Protein AF-0000000080640459 (afdb_homodimer)

Organism: Bacillus amyloliquefaciens (strain ATCC 23350 / DSM 7 / BCRC 11601 / CCUG 28519 / NBRC 15535 / NRRL B-14393 / F) (NCBI:txid692420)

Nearest PDB structures (foldseek):
  2rir-assembly2_E  TM=9.862E-01  e=1.679E-42  Bacillus subtilis
  3d4o-assembly2_B  TM=9.910E-01  e=4.780E-41  Halalkalibacterium halodurans
  3d4o-assembly3_A  TM=9.898E-01  e=4.780E-41  Halalkalibacterium halodurans
  3d4o-assembly3_C  TM=9.225E-01  e=2.442E-39  Halalkalibacterium halodurans
  4dio-assembly1_B  TM=7.019E-01  e=5.869E-12  Sinorhizobium meliloti SM11

Foldseek 3Di:
DLAPAEEEEEAEDPLVVLLLQLVVVVVYQYEYAQQVQPPDDDPRYHYDHPVPDQQQRHQEYEAYLVQADLQQWGYHPRHPDTHGDDLVSLLNYDLNYEYEYQDDDPNVVVSCVVSNHHYDHPVVDLQLLLLLLVLVLVLVLVVLPVPAPDHLAAFAEEEEDQDSNSVSNQLVSVVSRHQYEYEDADPVSQVVCVVSVHHYDHLVCLLVPAQRHQEYEYADQAQSADLSSLVNHALNYEYEFAYDPPGRHPCVSCVVRNHHYDDDYPSCCVRPSSSSSNSSSVVVVVVSVVSVVVVD/DLAPAEEEEEAEDPLVVLLLQLVVVVVYQYEYAQQVQPPDDDPRYHYDHPVPDQQQRHQEYEAYLVQADLQQWGYHPNHPDTHGDDLVSLLNYDLNYEYEYQDDDPNVVVSCVVSNHHYDHLVVDLQLVLLLLVLVLVLVLVVLPVPAPDHLAAFAEEEEDQDSNSVSNQLVSVVSHHQYEYEDADPVSQVVCVVSVHHYDHLVCLLVPAQRHQEYEYADQAQSADLSSLVNHALNYEYEFAYDPPGRHPCVSCVVRNHHYDDDYPSCCVRPSSSSSNSSSVVVVVVSVVSVVVVD

Structure (mmCIF, N/CA/C/O backbone):
data_AF-0000000080640459-model_v1
#
loop_
_entity.id
_entity.type
_entity.pdbx_description
1 polymer 'Spore dipicolinate synthase subunit A'
#
loop_
_atom_site.group_PDB
_atom_site.id
_atom_site.type_symbol
_atom_site.label_atom_id
_atom_site.label_alt_id
_atom_site.label_comp_id
_atom_site.label_asym_id
_atom_site.label_entity_id
_atom_site.label_seq_id
_atom_site.pdbx_PDB_ins_code
_atom_site.Cartn_x
_atom_site.Cartn_y
_atom_site.Cartn_z
_atom_site.occupancy
_atom_site.B_iso_or_equiv
_atom_site.auth_seq_id
_atom_site.auth_comp_id
_atom_site.auth_asym_id
_atom_site.auth_atom_id
_atom_site.pdbx_PDB_model_num
ATOM 1 N N . MET A 1 1 ? -14.453 -28.328 -18.797 1 86.25 1 MET A N 1
ATOM 2 C CA . MET A 1 1 ? -14.547 -29.312 -17.703 1 86.25 1 MET A CA 1
ATOM 3 C C . MET A 1 1 ? -13.367 -30.281 -17.734 1 86.25 1 MET A C 1
ATOM 5 O O . MET A 1 1 ? -12.805 -30.531 -18.812 1 86.25 1 MET A O 1
ATOM 9 N N . LEU A 1 2 ? -12.883 -30.656 -16.547 1 93.38 2 LEU A N 1
ATOM 10 C CA . LEU A 1 2 ? -11.695 -31.484 -16.453 1 93.38 2 LEU A CA 1
ATOM 11 C C . LEU A 1 2 ? -12.055 -32.906 -16.062 1 93.38 2 LEU A C 1
ATOM 13 O O . LEU A 1 2 ? -11.219 -33.656 -15.523 1 93.38 2 LEU A O 1
ATOM 17 N N . THR A 1 3 ? -13.297 -33.219 -16.406 1 92.19 3 THR A N 1
ATOM 18 C CA . THR A 1 3 ? -13.781 -34.562 -16.109 1 92.19 3 THR A CA 1
ATOM 19 C C . THR A 1 3 ? -12.898 -35.625 -16.766 1 92.19 3 THR A C 1
ATOM 21 O O . THR A 1 3 ? -12.531 -35.5 -17.938 1 92.19 3 THR A O 1
ATOM 24 N N . GLY A 1 4 ? -12.5 -36.656 -15.953 1 91.44 4 GLY A N 1
ATOM 25 C CA . GLY A 1 4 ? -11.703 -37.719 -16.484 1 91.44 4 GLY A CA 1
ATOM 26 C C . GLY A 1 4 ? -10.219 -37.562 -16.219 1 91.44 4 GLY A C 1
ATOM 27 O O . GLY A 1 4 ? -9.438 -38.5 -16.406 1 91.44 4 GLY A O 1
ATOM 28 N N . LEU A 1 5 ? -9.805 -36.406 -15.867 1 95.12 5 LEU A N 1
ATOM 29 C CA . LEU A 1 5 ? -8.406 -36.188 -15.516 1 95.12 5 LEU A CA 1
ATOM 30 C C . LEU A 1 5 ? -8.164 -36.469 -14.039 1 95.12 5 LEU A C 1
ATOM 32 O O . LEU A 1 5 ? -8.945 -36.062 -13.18 1 95.12 5 LEU A O 1
ATOM 36 N N . THR A 1 6 ? -7.148 -37.25 -13.805 1 96.94 6 THR A N 1
ATOM 37 C CA . THR A 1 6 ? -6.727 -37.531 -12.438 1 96.94 6 THR A CA 1
ATOM 38 C C . THR A 1 6 ? -5.469 -36.75 -12.078 1 96.94 6 THR A C 1
ATOM 40 O O . THR A 1 6 ? -4.438 -36.875 -12.742 1 96.94 6 THR A O 1
ATOM 43 N N . ILE A 1 7 ? -5.574 -35.906 -11.031 1 98.06 7 ILE A N 1
ATOM 44 C CA . ILE A 1 7 ? -4.516 -34.969 -10.703 1 98.06 7 ILE A CA 1
ATOM 45 C C . ILE A 1 7 ? -4.062 -35.188 -9.258 1 98.06 7 ILE A C 1
ATOM 47 O O . ILE A 1 7 ? -4.887 -35.375 -8.367 1 98.06 7 ILE A O 1
ATOM 51 N N . ALA A 1 8 ? -2.805 -35.188 -9.055 1 98.44 8 ALA A N 1
ATOM 52 C CA . ALA A 1 8 ? -2.244 -35.188 -7.703 1 98.44 8 ALA A CA 1
ATOM 53 C C . ALA A 1 8 ? -1.708 -33.812 -7.332 1 98.44 8 ALA A C 1
ATOM 55 O O . ALA A 1 8 ? -0.861 -33.25 -8.039 1 98.44 8 ALA A O 1
ATOM 56 N N . ILE A 1 9 ? -2.201 -33.219 -6.316 1 98.19 9 ILE A N 1
ATOM 57 C CA . ILE A 1 9 ? -1.67 -32 -5.746 1 98.19 9 ILE A CA 1
ATOM 58 C C . ILE A 1 9 ? -0.868 -32.312 -4.488 1 98.19 9 ILE A C 1
ATOM 60 O O . ILE A 1 9 ? -1.405 -32.844 -3.523 1 98.19 9 ILE A O 1
ATOM 64 N N . ILE A 1 10 ? 0.417 -31.984 -4.543 1 98.06 10 ILE A N 1
ATOM 65 C CA . ILE A 1 10 ? 1.335 -32.406 -3.488 1 98.06 10 ILE A CA 1
ATOM 66 C C . ILE A 1 10 ? 1.911 -31.188 -2.787 1 98.06 10 ILE A C 1
ATOM 68 O O . ILE A 1 10 ? 2.689 -30.422 -3.377 1 98.06 10 ILE A O 1
ATOM 72 N N . GLY A 1 11 ? 1.534 -30.953 -1.561 1 95.69 11 GLY A N 1
ATOM 73 C CA . GLY A 1 11 ? 2.035 -29.875 -0.724 1 95.69 11 GLY A CA 1
ATOM 74 C C . GLY A 1 11 ? 1.604 -28.5 -1.199 1 95.69 11 GLY A C 1
ATOM 75 O O . GLY A 1 11 ? 0.86 -28.375 -2.176 1 95.69 11 GLY A O 1
ATOM 76 N N . GLY A 1 12 ? 2.084 -27.547 -0.41 1 92.94 12 GLY A N 1
ATOM 77 C CA . GLY A 1 12 ? 1.868 -26.172 -0.809 1 92.94 12 GLY A CA 1
ATOM 78 C C . GLY A 1 12 ? 1.343 -25.297 0.316 1 92.94 12 GLY A C 1
ATOM 79 O O . GLY A 1 12 ? 1.361 -25.703 1.481 1 92.94 12 GLY A O 1
ATOM 80 N N . ASP A 1 13 ? 1.08 -24.078 -0.062 1 92.69 13 ASP A N 1
ATOM 81 C CA . ASP A 1 13 ? 0.578 -23.078 0.87 1 92.69 13 ASP A CA 1
ATOM 82 C C . ASP A 1 13 ? -0.829 -22.625 0.484 1 92.69 13 ASP A C 1
ATOM 84 O O . ASP A 1 13 ? -1.563 -23.359 -0.177 1 92.69 13 ASP A O 1
ATOM 88 N N . ALA A 1 14 ? -1.29 -21.484 0.982 1 92.69 14 ALA A N 1
ATOM 89 C CA . ALA A 1 14 ? -2.66 -21.016 0.793 1 92.69 14 ALA A CA 1
ATOM 90 C C . ALA A 1 14 ? -2.998 -20.891 -0.69 1 92.69 14 ALA A C 1
ATOM 92 O O . ALA A 1 14 ? -4.156 -21.047 -1.085 1 92.69 14 ALA A O 1
ATOM 93 N N . ARG A 1 15 ? -2.031 -20.734 -1.597 1 94.75 15 ARG A N 1
ATOM 94 C CA . ARG A 1 15 ? -2.25 -20.641 -3.037 1 94.75 15 ARG A CA 1
ATOM 95 C C . ARG A 1 15 ? -2.814 -21.938 -3.588 1 94.75 15 ARG A C 1
ATOM 97 O O . ARG A 1 15 ? -3.65 -21.922 -4.492 1 94.75 15 ARG A O 1
ATOM 104 N N . GLN A 1 16 ? -2.381 -22.984 -3.021 1 94.62 16 GLN A N 1
ATOM 105 C CA . GLN A 1 16 ? -2.828 -24.281 -3.498 1 94.62 16 GLN A CA 1
ATOM 106 C C . GLN A 1 16 ? -4.316 -24.484 -3.234 1 94.62 16 GLN A C 1
ATOM 108 O O . GLN A 1 16 ? -4.988 -25.234 -3.959 1 94.62 16 GLN A O 1
ATOM 113 N N . LEU A 1 17 ? -4.82 -23.844 -2.201 1 94.62 17 LEU A N 1
ATOM 114 C CA . LEU A 1 17 ? -6.242 -23.969 -1.895 1 94.62 17 LEU A CA 1
ATOM 115 C C . LEU A 1 17 ? -7.094 -23.453 -3.049 1 94.62 17 LEU A C 1
ATOM 117 O O . LEU A 1 17 ? -8.133 -24.047 -3.373 1 94.62 17 LEU A O 1
ATOM 121 N N . GLU A 1 18 ? -6.645 -22.406 -3.666 1 96 18 GLU A N 1
ATOM 122 C CA . GLU A 1 18 ? -7.359 -21.859 -4.816 1 96 18 GLU A CA 1
ATOM 123 C C . GLU A 1 18 ? -7.262 -22.797 -6.02 1 96 18 GLU A C 1
ATOM 125 O O . GLU A 1 18 ? -8.211 -22.906 -6.801 1 96 18 GLU A O 1
ATOM 130 N N . ILE A 1 19 ? -6.145 -23.422 -6.137 1 96.5 19 ILE A N 1
ATOM 131 C CA . ILE A 1 19 ? -5.945 -24.391 -7.215 1 96.5 19 ILE A CA 1
ATOM 132 C C . ILE A 1 19 ? -6.883 -25.578 -7.027 1 96.5 19 ILE A C 1
ATOM 134 O O . ILE A 1 19 ? -7.586 -25.969 -7.961 1 96.5 19 ILE A O 1
ATOM 138 N N . ILE A 1 20 ? -6.914 -26.094 -5.797 1 96.19 20 ILE A N 1
ATOM 139 C CA . ILE A 1 20 ? -7.777 -27.219 -5.469 1 96.19 20 ILE A CA 1
ATOM 140 C C . ILE A 1 20 ? -9.234 -26.859 -5.758 1 96.19 20 ILE A C 1
ATOM 142 O O . ILE A 1 20 ? -9.945 -27.609 -6.422 1 96.19 20 ILE A O 1
ATOM 146 N N . ARG A 1 21 ? -9.656 -25.719 -5.324 1 94.88 21 ARG A N 1
ATOM 147 C CA . ARG A 1 21 ? -11.031 -25.266 -5.508 1 94.88 21 ARG A CA 1
ATOM 148 C C . ARG A 1 21 ? -11.391 -25.188 -6.988 1 94.88 21 ARG A C 1
ATOM 150 O O . ARG A 1 21 ? -12.438 -25.672 -7.406 1 94.88 21 ARG A O 1
ATOM 157 N N . LYS A 1 22 ? -10.516 -24.594 -7.777 1 96 22 LYS A N 1
ATOM 158 C CA . LYS A 1 22 ? -10.773 -24.391 -9.203 1 96 22 LYS A CA 1
ATOM 159 C C . LYS A 1 22 ? -10.859 -25.734 -9.938 1 96 22 LYS A C 1
ATOM 161 O O . LYS A 1 22 ? -11.766 -25.938 -10.75 1 96 22 LYS A O 1
ATOM 166 N N . LEU A 1 23 ? -9.953 -26.578 -9.648 1 96.19 23 LEU A N 1
ATOM 167 C CA . LEU A 1 23 ? -9.898 -27.844 -10.375 1 96.19 23 LEU A CA 1
ATOM 168 C C . LEU A 1 23 ? -11.031 -28.766 -9.953 1 96.19 23 LEU A C 1
ATOM 170 O O . LEU A 1 23 ? -11.562 -29.531 -10.766 1 96.19 23 LEU A O 1
ATOM 174 N N . THR A 1 24 ? -11.391 -28.688 -8.648 1 94.62 24 THR A N 1
ATOM 175 C CA . THR A 1 24 ? -12.531 -29.453 -8.164 1 94.62 24 THR A CA 1
ATOM 176 C C . THR A 1 24 ? -13.82 -28.969 -8.828 1 94.62 24 THR A C 1
ATOM 178 O O . THR A 1 24 ? -14.664 -29.781 -9.227 1 94.62 24 THR A O 1
ATOM 181 N N . GLU A 1 25 ? -13.945 -27.703 -8.969 1 94.56 25 GLU A N 1
ATOM 182 C CA . GLU A 1 25 ? -15.109 -27.109 -9.625 1 94.56 25 GLU A CA 1
ATOM 183 C C . GLU A 1 25 ? -15.219 -27.578 -11.07 1 94.56 25 GLU A C 1
ATOM 185 O O . GLU A 1 25 ? -16.312 -27.656 -11.617 1 94.56 25 GLU A O 1
ATOM 190 N N . GLN A 1 26 ? -14.133 -27.938 -11.594 1 95.38 26 GLN A N 1
ATOM 191 C CA . GLN A 1 26 ? -14.117 -28.391 -12.984 1 95.38 26 GLN A CA 1
ATOM 192 C C . GLN A 1 26 ? -14.18 -29.906 -13.07 1 95.38 26 GLN A C 1
ATOM 194 O O . GLN A 1 26 ? -13.969 -30.484 -14.141 1 95.38 26 GLN A O 1
ATOM 199 N N . HIS A 1 27 ? -14.359 -30.562 -11.953 1 94.19 27 HIS A N 1
ATOM 200 C CA . HIS A 1 27 ? -14.695 -31.984 -11.836 1 94.19 27 HIS A CA 1
ATOM 201 C C . HIS A 1 27 ? -13.492 -32.844 -12.164 1 94.19 27 HIS A C 1
ATOM 203 O O . HIS A 1 27 ? -13.641 -33.906 -12.773 1 94.19 27 HIS A O 1
ATOM 209 N N . ALA A 1 28 ? -12.289 -32.344 -11.875 1 95.5 28 ALA A N 1
ATOM 210 C CA . ALA A 1 28 ? -11.117 -33.219 -11.922 1 95.5 28 ALA A CA 1
ATOM 211 C C . ALA A 1 28 ? -11.117 -34.156 -10.734 1 95.5 28 ALA A C 1
ATOM 213 O O . ALA A 1 28 ? -11.68 -33.875 -9.68 1 95.5 28 ALA A O 1
ATOM 214 N N . ASP A 1 29 ? -10.617 -35.375 -10.945 1 95.5 29 ASP A N 1
ATOM 215 C CA . ASP A 1 29 ? -10.32 -36.281 -9.828 1 95.5 29 ASP A CA 1
ATOM 216 C C . ASP A 1 29 ? -9.016 -35.906 -9.148 1 95.5 29 ASP A C 1
ATOM 218 O O . ASP A 1 29 ? -7.945 -35.938 -9.766 1 95.5 29 ASP A O 1
ATOM 222 N N . ILE A 1 30 ? -9.117 -35.531 -7.832 1 97.25 30 ILE A N 1
ATOM 223 C CA . ILE A 1 30 ? -7.949 -34.906 -7.223 1 97.25 30 ILE A CA 1
ATOM 224 C C . ILE A 1 30 ? -7.5 -35.719 -6.008 1 97.25 30 ILE A C 1
ATOM 226 O O . ILE A 1 30 ? -8.32 -36.062 -5.145 1 97.25 30 ILE A O 1
ATOM 230 N N . TYR A 1 31 ? -6.281 -36.094 -5.984 1 97.12 31 TYR A N 1
ATOM 231 C CA . TYR A 1 31 ? -5.609 -36.625 -4.809 1 97.12 31 TYR A CA 1
ATOM 232 C C . TYR A 1 31 ? -4.746 -35.562 -4.137 1 97.12 31 TYR A C 1
ATOM 234 O O . TYR A 1 31 ? -3.977 -34.875 -4.801 1 97.12 31 TYR A O 1
ATOM 242 N N . LEU A 1 32 ? -4.887 -35.438 -2.83 1 96.94 32 LEU A N 1
ATOM 243 C CA . LEU A 1 32 ? -4.172 -34.406 -2.061 1 96.94 32 LEU A CA 1
ATOM 244 C C . LEU A 1 32 ? -3.18 -35.062 -1.102 1 96.94 32 LEU A C 1
ATOM 246 O O . LEU A 1 32 ? -3.572 -35.812 -0.212 1 96.94 32 LEU A O 1
ATOM 250 N N . ALA A 1 33 ? -1.927 -34.844 -1.335 1 97.06 33 ALA A N 1
ATOM 251 C CA . ALA A 1 33 ? -0.905 -35.25 -0.381 1 97.06 33 ALA A CA 1
ATOM 252 C C . ALA A 1 33 ? -0.274 -34.062 0.319 1 97.06 33 ALA A C 1
ATOM 254 O O . ALA A 1 33 ? 0.079 -33.062 -0.327 1 97.06 33 ALA A O 1
ATOM 255 N N . GLY A 1 34 ? -0.109 -34.125 1.658 1 95.94 34 GLY A N 1
ATOM 256 C CA . GLY A 1 34 ? 0.434 -33 2.426 1 95.94 34 GLY A CA 1
ATOM 257 C C . GLY A 1 34 ? -0.63 -32.031 2.922 1 95.94 34 GLY A C 1
ATOM 258 O O . GLY A 1 34 ? -0.355 -30.859 3.139 1 95.94 34 GLY A O 1
ATOM 259 N N . PHE A 1 35 ? -1.865 -32.531 3.064 1 95.62 35 PHE A N 1
ATOM 260 C CA . PHE A 1 35 ? -2.984 -31.688 3.445 1 95.62 35 PHE A CA 1
ATOM 261 C C . PHE A 1 35 ? -3.768 -32.312 4.598 1 95.62 35 PHE A C 1
ATOM 263 O O . PHE A 1 35 ? -4.965 -32.062 4.754 1 95.62 35 PHE A O 1
ATOM 270 N N . ASP A 1 36 ? -3.109 -33.125 5.383 1 92.12 36 ASP A N 1
ATOM 271 C CA . ASP A 1 36 ? -3.783 -33.906 6.418 1 92.12 36 ASP A CA 1
ATOM 272 C C . ASP A 1 36 ? -4.359 -33 7.504 1 92.12 36 ASP A C 1
ATOM 274 O O . ASP A 1 36 ? -5.297 -33.375 8.203 1 92.12 36 ASP A O 1
ATOM 278 N N . GLN A 1 37 ? -3.922 -31.781 7.617 1 90.94 37 GLN A N 1
ATOM 279 C CA . GLN A 1 37 ? -4.387 -30.875 8.664 1 90.94 37 GLN A CA 1
ATOM 280 C C . GLN A 1 37 ? -5.441 -29.906 8.133 1 90.94 37 GLN A C 1
ATOM 282 O O . GLN A 1 37 ? -5.945 -29.062 8.875 1 90.94 37 GLN A O 1
ATOM 287 N N . LEU A 1 38 ? -5.641 -29.953 6.898 1 86.75 38 LEU A N 1
ATOM 288 C CA . LEU A 1 38 ? -6.676 -29.109 6.316 1 86.75 38 LEU A CA 1
ATOM 289 C C . LEU A 1 38 ? -8.062 -29.578 6.719 1 86.75 38 LEU A C 1
ATOM 291 O O . LEU A 1 38 ? -8.414 -30.75 6.5 1 86.75 38 LEU A O 1
ATOM 295 N N . ASP A 1 39 ? -8.789 -28.797 7.547 1 76.81 39 ASP A N 1
ATOM 296 C CA . ASP A 1 39 ? -10.102 -29.156 8.062 1 76.81 39 ASP A CA 1
ATOM 297 C C . ASP A 1 39 ? -11.133 -29.234 6.941 1 76.81 39 ASP A C 1
ATOM 299 O O . ASP A 1 39 ? -12.031 -30.078 6.969 1 76.81 39 ASP A O 1
ATOM 303 N N . ASP A 1 40 ? -11.18 -28.141 6.129 1 67.06 40 ASP A N 1
ATOM 304 C CA . ASP A 1 40 ? -12.227 -28.047 5.109 1 67.06 40 ASP A CA 1
ATOM 305 C C . ASP A 1 40 ? -11.953 -29.016 3.957 1 67.06 40 ASP A C 1
ATOM 307 O O . ASP A 1 40 ? -10.82 -29.125 3.477 1 67.06 40 ASP A O 1
ATOM 311 N N . GLY A 1 41 ? -12.82 -30.047 3.9 1 69.44 41 GLY A N 1
ATOM 312 C CA . GLY A 1 41 ? -12.727 -30.984 2.797 1 69.44 41 GLY A CA 1
ATOM 313 C C . GLY A 1 41 ? -13.336 -30.469 1.512 1 69.44 41 GLY A C 1
ATOM 314 O O . GLY A 1 41 ? -14.297 -29.688 1.547 1 69.44 41 GLY A O 1
ATOM 315 N N . PHE A 1 42 ? -12.43 -30.344 0.46 1 79.06 42 PHE A N 1
ATOM 316 C CA . PHE A 1 42 ? -12.938 -30.094 -0.882 1 79.06 42 PHE A CA 1
ATOM 317 C C . PHE A 1 42 ? -13.703 -31.297 -1.415 1 79.06 42 PHE A C 1
ATOM 319 O O . PHE A 1 42 ? -13.18 -32.406 -1.417 1 79.06 42 PHE A O 1
ATOM 326 N N . THR A 1 43 ? -14.93 -31.078 -1.632 1 79.5 43 THR A N 1
ATOM 327 C CA . THR A 1 43 ? -15.734 -32.156 -2.174 1 79.5 43 THR A CA 1
ATOM 328 C C . THR A 1 43 ? -15.094 -32.75 -3.428 1 79.5 43 THR A C 1
ATOM 330 O O . THR A 1 43 ? -14.602 -32 -4.285 1 79.5 43 THR A O 1
ATOM 333 N N . GLY A 1 44 ? -14.938 -33.969 -3.428 1 81.88 44 GLY A N 1
ATOM 334 C CA . GLY A 1 44 ? -14.453 -34.625 -4.629 1 81.88 44 GLY A CA 1
ATOM 335 C C . GLY A 1 44 ? -12.953 -34.875 -4.609 1 81.88 44 GLY A C 1
ATOM 336 O O . GLY A 1 44 ? -12.367 -35.281 -5.613 1 81.88 44 GLY A O 1
ATOM 337 N N . THR A 1 45 ? -12.359 -34.531 -3.48 1 93.56 45 THR A N 1
ATOM 338 C CA . THR A 1 45 ? -10.922 -34.781 -3.373 1 93.56 45 THR A CA 1
ATOM 339 C C . THR A 1 45 ? -10.633 -35.906 -2.404 1 93.56 45 THR A C 1
ATOM 341 O O . THR A 1 45 ? -11.461 -36.25 -1.56 1 93.56 45 THR A O 1
ATOM 344 N N . VAL A 1 46 ? -9.547 -36.594 -2.588 1 93.94 46 VAL A N 1
ATOM 345 C CA . VAL A 1 46 ? -9.078 -37.625 -1.698 1 93.94 46 VAL A CA 1
ATOM 346 C C . VAL A 1 46 ? -7.785 -37.219 -1.014 1 93.94 46 VAL A C 1
ATOM 348 O O . VAL A 1 46 ? -6.758 -37.031 -1.672 1 93.94 46 VAL A O 1
ATOM 351 N N . LYS A 1 47 ? -7.871 -37.031 0.291 1 93.94 47 LYS A N 1
ATOM 352 C CA . LYS A 1 47 ? -6.66 -36.781 1.069 1 93.94 47 LYS A CA 1
ATOM 353 C C . LYS A 1 47 ? -5.926 -38.094 1.368 1 93.94 47 LYS A C 1
ATOM 355 O O . LYS A 1 47 ? -6.539 -39.062 1.798 1 93.94 47 LYS A O 1
ATOM 360 N N . CYS A 1 48 ? -4.637 -38.094 1.15 1 94.94 48 CYS A N 1
ATOM 361 C CA . CYS A 1 48 ? -3.871 -39.312 1.378 1 94.94 48 CYS A CA 1
ATOM 362 C C . CYS A 1 48 ? -2.395 -39 1.588 1 94.94 48 CYS A C 1
ATOM 364 O O . CYS A 1 48 ? -1.974 -37.844 1.453 1 94.94 48 CYS A O 1
ATOM 366 N N . LYS A 1 49 ? -1.638 -40.031 2.068 1 96.12 49 LYS A N 1
ATOM 367 C CA . LYS A 1 49 ? -0.181 -39.938 2.068 1 96.12 49 LYS A CA 1
ATOM 368 C C . LYS A 1 49 ? 0.376 -40.062 0.651 1 96.12 49 LYS A C 1
ATOM 370 O O . LYS A 1 49 ? -0.277 -40.594 -0.24 1 96.12 49 LYS A O 1
ATOM 375 N N . ILE A 1 50 ? 1.569 -39.5 0.524 1 97.5 50 ILE A N 1
ATOM 376 C CA . ILE A 1 50 ? 2.117 -39.438 -0.826 1 97.5 50 ILE A CA 1
ATOM 377 C C . ILE A 1 50 ? 2.277 -40.844 -1.392 1 97.5 50 ILE A C 1
ATOM 379 O O . ILE A 1 50 ? 2.092 -41.062 -2.59 1 97.5 50 ILE A O 1
ATOM 383 N N . ASP A 1 51 ? 2.6 -41.812 -0.552 1 96.5 51 ASP A N 1
ATOM 384 C CA . ASP A 1 51 ? 2.838 -43.188 -1.029 1 96.5 51 ASP A CA 1
ATOM 385 C C . ASP A 1 51 ? 1.523 -43.906 -1.333 1 96.5 51 ASP A C 1
ATOM 387 O O . ASP A 1 51 ? 1.522 -44.969 -1.916 1 96.5 51 ASP A O 1
ATOM 391 N N . GLU A 1 52 ? 0.42 -43.312 -0.998 1 97.06 52 GLU A N 1
ATOM 392 C CA . GLU A 1 52 ? -0.898 -43.875 -1.242 1 97.06 52 GLU A CA 1
ATOM 393 C C . GLU A 1 52 ? -1.509 -43.344 -2.531 1 97.06 52 GLU A C 1
ATOM 395 O O . GLU A 1 52 ? -2.559 -43.812 -2.973 1 97.06 52 GLU A O 1
ATOM 400 N N . ILE A 1 53 ? -0.941 -42.344 -3.131 1 98 53 ILE A N 1
ATOM 401 C CA . ILE A 1 53 ? -1.405 -41.812 -4.41 1 98 53 ILE A CA 1
ATOM 402 C C . ILE A 1 53 ? -1.313 -42.906 -5.48 1 98 53 ILE A C 1
ATOM 404 O O . ILE A 1 53 ? -0.292 -43.562 -5.598 1 98 53 ILE A O 1
ATOM 408 N N . PRO A 1 54 ? -2.385 -43.094 -6.219 1 98.25 54 PRO A N 1
ATOM 409 C CA . PRO A 1 54 ? -2.291 -44.031 -7.34 1 98.25 54 PRO A CA 1
ATOM 410 C C . PRO A 1 54 ? -1.55 -43.438 -8.539 1 98.25 54 PRO A C 1
ATOM 412 O O . PRO A 1 54 ? -2.168 -43.125 -9.562 1 98.25 54 PRO A O 1
ATOM 415 N N . PHE A 1 55 ? -0.246 -43.406 -8.531 1 98.44 55 PHE A N 1
ATOM 416 C CA . PHE A 1 55 ? 0.6 -42.719 -9.508 1 98.44 55 PHE A CA 1
ATOM 417 C C . PHE A 1 55 ? 0.352 -43.281 -10.906 1 98.44 55 PHE A C 1
ATOM 419 O O . PHE A 1 55 ? 0.385 -42.531 -11.883 1 98.44 55 PHE A O 1
ATOM 426 N N . PRO A 1 56 ? 0.042 -44.625 -11.086 1 98.12 56 PRO A N 1
ATOM 427 C CA . PRO A 1 56 ? -0.201 -45.156 -12.438 1 98.12 56 PRO A CA 1
ATOM 428 C C . PRO A 1 56 ? -1.426 -44.531 -13.094 1 98.12 56 PRO A C 1
ATOM 430 O O . PRO A 1 56 ? -1.61 -44.656 -14.312 1 98.12 56 PRO A O 1
ATOM 433 N N . LYS A 1 57 ? -2.232 -43.844 -12.312 1 97.5 57 LYS A N 1
ATOM 434 C CA . LYS A 1 57 ? -3.461 -43.281 -12.859 1 97.5 57 LYS A CA 1
ATOM 435 C C . LYS A 1 57 ? -3.363 -41.781 -12.969 1 97.5 57 LYS A C 1
ATOM 437 O O . LYS A 1 57 ? -4.289 -41.125 -13.445 1 97.5 57 LYS A O 1
ATOM 442 N N . ILE A 1 58 ? -2.309 -41.219 -12.555 1 98 58 ILE A N 1
ATOM 443 C CA . ILE A 1 58 ? -2.201 -39.75 -12.422 1 98 58 ILE A CA 1
ATOM 444 C C . ILE A 1 58 ? -1.823 -39.156 -13.773 1 98 58 ILE A C 1
ATOM 446 O O . ILE A 1 58 ? -0.798 -39.5 -14.359 1 98 58 ILE A O 1
ATOM 450 N N . ASP A 1 59 ? -2.625 -38.219 -14.18 1 97.25 59 ASP A N 1
ATOM 451 C CA . ASP A 1 59 ? -2.385 -37.5 -15.438 1 97.25 59 ASP A CA 1
ATOM 452 C C . ASP A 1 59 ? -1.472 -36.312 -15.227 1 97.25 59 ASP A C 1
ATOM 454 O O . ASP A 1 59 ? -0.779 -35.875 -16.156 1 97.25 59 ASP A O 1
ATOM 458 N N . SER A 1 60 ? -1.546 -35.688 -14.078 1 98.38 60 SER A N 1
ATOM 459 C CA . SER A 1 60 ? -0.729 -34.531 -13.797 1 98.38 60 SER A CA 1
ATOM 460 C C . SER A 1 60 ? -0.402 -34.406 -12.312 1 98.38 60 SER A C 1
ATOM 462 O O . SER A 1 60 ? -1.216 -34.781 -11.461 1 98.38 60 SER A O 1
ATOM 464 N N . ILE A 1 61 ? 0.746 -33.906 -12.031 1 98.62 61 ILE A N 1
ATOM 465 C CA . ILE A 1 61 ? 1.201 -33.625 -10.68 1 98.62 61 ILE A CA 1
ATOM 466 C C . ILE A 1 61 ? 1.397 -32.094 -10.523 1 98.62 61 ILE A C 1
ATOM 468 O O . ILE A 1 61 ? 2.059 -31.469 -11.352 1 98.62 61 ILE A O 1
ATOM 472 N N . ILE A 1 62 ? 0.826 -31.547 -9.555 1 98.5 62 ILE A N 1
ATOM 473 C CA . ILE A 1 62 ? 0.969 -30.125 -9.281 1 98.5 62 ILE A CA 1
ATOM 474 C C . ILE A 1 62 ? 1.721 -29.922 -7.969 1 98.5 62 ILE A C 1
ATOM 476 O O . ILE A 1 62 ? 1.262 -30.359 -6.91 1 98.5 62 ILE A O 1
ATOM 480 N N . LEU A 1 63 ? 2.848 -29.281 -8.047 1 98.19 63 LEU A N 1
ATOM 481 C CA . LEU A 1 63 ? 3.697 -28.969 -6.898 1 98.19 63 LEU A CA 1
ATOM 482 C C . LEU A 1 63 ? 3.561 -27.5 -6.496 1 98.19 63 LEU A C 1
ATOM 484 O O . LEU A 1 63 ? 3.006 -26.703 -7.25 1 98.19 63 LEU A O 1
ATOM 488 N N . PRO A 1 64 ? 4.016 -27.188 -5.285 1 96.06 64 PRO A N 1
ATOM 489 C CA . PRO A 1 64 ? 4.027 -25.781 -4.879 1 96.06 64 PRO A CA 1
ATOM 490 C C . PRO A 1 64 ? 4.957 -24.922 -5.738 1 96.06 64 PRO A C 1
ATOM 492 O O . PRO A 1 64 ? 5.762 -25.469 -6.504 1 96.06 64 PRO A O 1
ATOM 495 N N . VAL A 1 65 ? 4.766 -23.625 -5.574 1 91.94 65 VAL A N 1
ATOM 496 C CA . VAL A 1 65 ? 5.602 -22.672 -6.297 1 91.94 65 VAL A CA 1
ATOM 497 C C . VAL A 1 65 ? 7.074 -22.984 -6.043 1 91.94 65 VAL A C 1
ATOM 499 O O . VAL A 1 65 ? 7.891 -22.938 -6.965 1 91.94 65 VAL A O 1
ATOM 502 N N . SER A 1 66 ? 7.473 -23.406 -4.836 1 90.69 66 SER A N 1
ATOM 503 C CA . SER A 1 66 ? 8.859 -23.641 -4.438 1 90.69 66 SER A CA 1
ATOM 504 C C . SER A 1 66 ? 9.344 -25 -4.918 1 90.69 66 SER A C 1
ATOM 506 O O . SER A 1 66 ? 10.531 -25.328 -4.801 1 90.69 66 SER A O 1
ATOM 508 N N . ALA A 1 67 ? 8.477 -25.797 -5.418 1 94.44 67 ALA A N 1
ATOM 509 C CA . ALA A 1 67 ? 8.812 -27.125 -5.926 1 94.44 67 ALA A CA 1
ATOM 510 C C . ALA A 1 67 ? 9.328 -28.031 -4.809 1 94.44 67 ALA A C 1
ATOM 512 O O . ALA A 1 67 ? 8.633 -28.266 -3.822 1 94.44 67 ALA A O 1
ATOM 513 N N . THR A 1 68 ? 10.57 -28.531 -4.93 1 95.81 68 THR A N 1
ATOM 514 C CA . THR A 1 68 ? 11.188 -29.406 -3.941 1 95.81 68 THR A CA 1
ATOM 515 C C . THR A 1 68 ? 12.508 -28.812 -3.443 1 95.81 68 THR A C 1
ATOM 517 O O . THR A 1 68 ? 13.023 -27.859 -4.031 1 95.81 68 THR A O 1
ATOM 520 N N . THR A 1 69 ? 12.93 -29.391 -2.328 1 95.81 69 THR A N 1
ATOM 521 C CA . THR A 1 69 ? 14.32 -29.156 -1.969 1 95.81 69 THR A CA 1
ATOM 522 C C . THR A 1 69 ? 15.242 -30.047 -2.797 1 95.81 69 THR A C 1
ATOM 524 O O . THR A 1 69 ? 14.781 -30.844 -3.627 1 95.81 69 THR A O 1
ATOM 527 N N . GLY A 1 70 ? 16.516 -29.906 -2.551 1 95.69 70 GLY A N 1
ATOM 528 C CA . GLY A 1 70 ? 17.5 -30.734 -3.223 1 95.69 70 GLY A CA 1
ATOM 529 C C . GLY A 1 70 ? 17.406 -32.219 -2.855 1 95.69 70 GLY A C 1
ATOM 530 O O . GLY A 1 70 ? 17.953 -33.062 -3.549 1 95.69 70 GLY A O 1
ATOM 531 N N . GLU A 1 71 ? 16.672 -32.531 -1.787 1 95.69 71 GLU A N 1
ATOM 532 C CA . GLU A 1 71 ? 16.484 -33.906 -1.328 1 95.69 71 GLU A CA 1
ATOM 533 C C . GLU A 1 71 ? 15.102 -34.438 -1.703 1 95.69 71 GLU A C 1
ATOM 535 O O . GLU A 1 71 ? 14.734 -35.531 -1.341 1 95.69 71 GLU A O 1
ATOM 540 N N . GLY A 1 72 ? 14.375 -33.562 -2.375 1 97.25 72 GLY A N 1
ATOM 541 C CA . GLY A 1 72 ? 13.078 -34 -2.863 1 97.25 72 GLY A CA 1
ATOM 542 C C . GLY A 1 72 ? 11.938 -33.656 -1.931 1 97.25 72 GLY A C 1
ATOM 543 O O . GLY A 1 72 ? 10.773 -33.969 -2.211 1 97.25 72 GLY A O 1
ATOM 544 N N . VAL A 1 73 ? 12.25 -32.938 -0.859 1 97.81 73 VAL A N 1
ATOM 545 C CA . VAL A 1 73 ? 11.234 -32.562 0.118 1 97.81 73 VAL A CA 1
ATOM 546 C C . VAL A 1 73 ? 10.328 -31.484 -0.459 1 97.81 73 VAL A C 1
ATOM 548 O O . VAL A 1 73 ? 10.812 -30.484 -1.008 1 97.81 73 VAL A O 1
ATOM 551 N N . VAL A 1 74 ? 9.008 -31.719 -0.411 1 97.5 74 VAL A N 1
ATOM 552 C CA . VAL A 1 74 ? 8.023 -30.75 -0.866 1 97.5 74 VAL A CA 1
ATOM 553 C C . VAL A 1 74 ? 7.477 -29.969 0.326 1 97.5 74 VAL A C 1
ATOM 555 O O . VAL A 1 74 ? 7.027 -30.562 1.312 1 97.5 74 VAL A O 1
ATOM 558 N N . SER A 1 75 ? 7.531 -28.672 0.205 1 93 75 SER A N 1
ATOM 559 C CA . SER A 1 75 ? 7.051 -27.828 1.295 1 93 75 SER A CA 1
ATOM 560 C C . SER A 1 75 ? 5.531 -27.891 1.413 1 93 75 SER A C 1
ATOM 562 O O . SER A 1 75 ? 4.828 -27.906 0.403 1 93 75 SER A O 1
ATOM 564 N N . THR A 1 76 ? 5.023 -27.969 2.68 1 93.75 76 THR A N 1
ATOM 565 C CA . THR A 1 76 ? 3.586 -27.938 2.93 1 93.75 76 THR A CA 1
ATOM 566 C C . THR A 1 76 ? 3.287 -27.266 4.27 1 93.75 76 THR A C 1
ATOM 568 O O . THR A 1 76 ? 4.008 -27.484 5.246 1 93.75 76 THR A O 1
ATOM 571 N N . VAL A 1 77 ? 2.324 -26.375 4.223 1 92.81 77 VAL A N 1
ATOM 572 C CA . VAL A 1 77 ? 1.935 -25.719 5.465 1 92.81 77 VAL A CA 1
ATOM 573 C C . VAL A 1 77 ? 0.702 -26.406 6.051 1 92.81 77 VAL A C 1
ATOM 575 O O . VAL A 1 77 ? 0.262 -26.062 7.152 1 92.81 77 VAL A O 1
ATOM 578 N N . PHE A 1 78 ? 0.17 -27.391 5.406 1 93.88 78 PHE A N 1
ATOM 579 C CA . PHE A 1 78 ? -1.071 -28.031 5.828 1 93.88 78 PHE A CA 1
ATOM 580 C C . PHE A 1 78 ? -0.812 -29.453 6.297 1 93.88 78 PHE A C 1
ATOM 582 O O . PHE A 1 78 ? -1.688 -30.312 6.195 1 93.88 78 PHE A O 1
ATOM 589 N N . SER A 1 79 ? 0.42 -29.75 6.668 1 94.12 79 SER A N 1
ATOM 590 C CA . SER A 1 79 ? 0.785 -31.078 7.156 1 94.12 79 SER A CA 1
ATOM 591 C C . SER A 1 79 ? 2.002 -31.016 8.07 1 94.12 79 SER A C 1
ATOM 593 O O . SER A 1 79 ? 2.887 -30.172 7.883 1 94.12 79 SER A O 1
ATOM 595 N N . ASN A 1 80 ? 2.07 -31.859 9.016 1 92.31 80 ASN A N 1
ATOM 596 C CA . ASN A 1 80 ? 3.25 -32 9.859 1 92.31 80 ASN A CA 1
ATOM 597 C C . ASN A 1 80 ? 4.164 -33.125 9.352 1 92.31 80 ASN A C 1
ATOM 599 O O . ASN A 1 80 ? 5.281 -33.281 9.844 1 92.31 80 ASN A O 1
ATOM 603 N N . GLU A 1 81 ? 3.664 -33.844 8.414 1 91.81 81 GLU A N 1
ATOM 604 C CA . GLU A 1 81 ? 4.445 -34.969 7.863 1 91.81 81 GLU A CA 1
ATOM 605 C C . GLU A 1 81 ? 5.359 -34.469 6.742 1 91.81 81 GLU A C 1
ATOM 607 O O . GLU A 1 81 ? 5.004 -33.562 5.984 1 91.81 81 GLU A O 1
ATOM 612 N N . GLU A 1 82 ? 6.504 -35.125 6.754 1 95.06 82 GLU A N 1
ATOM 613 C CA . GLU A 1 82 ? 7.41 -34.844 5.648 1 95.06 82 GLU A CA 1
ATOM 614 C C . GLU A 1 82 ? 6.914 -35.469 4.352 1 95.06 82 GLU A C 1
ATOM 616 O O . GLU A 1 82 ? 6.562 -36.656 4.328 1 95.06 82 GLU A O 1
ATOM 621 N N . VAL A 1 83 ? 6.82 -34.719 3.322 1 97.19 83 VAL A N 1
ATOM 622 C CA . VAL A 1 83 ? 6.398 -35.156 1.999 1 97.19 83 VAL A CA 1
ATOM 623 C C . VAL A 1 83 ? 7.586 -35.125 1.039 1 97.19 83 VAL A C 1
ATOM 625 O O . VAL A 1 83 ? 8.18 -34.062 0.809 1 97.19 83 VAL A O 1
ATOM 628 N N . VAL A 1 84 ? 7.961 -36.312 0.537 1 98.12 84 VAL A N 1
ATOM 629 C CA . VAL A 1 84 ? 9.117 -36.406 -0.35 1 98.12 84 VAL A CA 1
ATOM 630 C C . VAL A 1 84 ? 8.688 -36.938 -1.709 1 98.12 84 VAL A C 1
ATOM 632 O O . VAL A 1 84 ? 8.102 -38.031 -1.794 1 98.12 84 VAL A O 1
ATOM 635 N N . LEU A 1 85 ? 8.922 -36.219 -2.732 1 98.31 85 LEU A N 1
ATOM 636 C CA . LEU A 1 85 ? 8.688 -36.688 -4.09 1 98.31 85 LEU A CA 1
ATOM 637 C C . LEU A 1 85 ? 9.867 -37.5 -4.598 1 98.31 85 LEU A C 1
ATOM 639 O O . LEU A 1 85 ? 10.969 -36.969 -4.762 1 98.31 85 LEU A O 1
ATOM 643 N N . LYS A 1 86 ? 9.594 -38.75 -4.875 1 97.69 86 LYS A N 1
ATOM 644 C CA . LYS A 1 86 ? 10.656 -39.656 -5.289 1 97.69 86 LYS A CA 1
ATOM 645 C C . LYS A 1 86 ? 10.578 -39.938 -6.785 1 97.69 86 LYS A C 1
ATOM 647 O O . LYS A 1 86 ? 9.492 -39.938 -7.367 1 97.69 86 LYS A O 1
ATOM 652 N N . GLN A 1 87 ? 11.766 -40.188 -7.297 1 97.38 87 GLN A N 1
ATOM 653 C CA . GLN A 1 87 ? 11.859 -40.594 -8.703 1 97.38 87 GLN A CA 1
ATOM 654 C C . GLN A 1 87 ? 10.969 -41.781 -8.992 1 97.38 87 GLN A C 1
ATOM 656 O O . GLN A 1 87 ? 10.328 -41.844 -10.047 1 97.38 87 GLN A O 1
ATOM 661 N N . SER A 1 88 ? 10.93 -42.719 -8.109 1 97.81 88 SER A N 1
ATOM 662 C CA . SER A 1 88 ? 10.172 -43.969 -8.289 1 97.81 88 SER A CA 1
ATOM 663 C C . SER A 1 88 ? 8.688 -43.656 -8.469 1 97.81 88 SER A C 1
ATOM 665 O O . SER A 1 88 ? 7.988 -44.406 -9.164 1 97.81 88 SER A O 1
ATOM 667 N N . TYR A 1 89 ? 8.18 -42.656 -7.781 1 98.12 89 TYR A N 1
ATOM 668 C CA . TYR A 1 89 ? 6.785 -42.25 -7.949 1 98.12 89 TYR A CA 1
ATOM 669 C C . TYR A 1 89 ? 6.512 -41.812 -9.375 1 98.12 89 TYR A C 1
ATOM 671 O O . TYR A 1 89 ? 5.539 -42.25 -10 1 98.12 89 TYR A O 1
ATOM 679 N N . LEU A 1 90 ? 7.359 -40.969 -9.938 1 98.25 90 LEU A N 1
ATOM 680 C CA . LEU A 1 90 ? 7.191 -40.438 -11.281 1 98.25 90 LEU A CA 1
ATOM 681 C C . LEU A 1 90 ? 7.254 -41.531 -12.328 1 98.25 90 LEU A C 1
ATOM 683 O O . LEU A 1 90 ? 6.523 -41.5 -13.32 1 98.25 90 LEU A O 1
ATOM 687 N N . GLU A 1 91 ? 8.117 -42.5 -12.07 1 97.94 91 GLU A N 1
ATOM 688 C CA . GLU A 1 91 ? 8.297 -43.594 -13.016 1 97.94 91 GLU A CA 1
ATOM 689 C C . GLU A 1 91 ? 7.027 -44.438 -13.141 1 97.94 91 GLU A C 1
ATOM 691 O O . GLU A 1 91 ? 6.82 -45.125 -14.148 1 97.94 91 GLU A O 1
ATOM 696 N N . GLN A 1 92 ? 6.258 -44.375 -12.133 1 98.12 92 GLN A N 1
ATOM 697 C CA . GLN A 1 92 ? 5.023 -45.156 -12.133 1 98.12 92 GLN A CA 1
ATOM 698 C C . GLN A 1 92 ? 3.928 -44.438 -12.93 1 98.12 92 GLN A C 1
ATOM 700 O O . GLN A 1 92 ? 2.912 -45.031 -13.273 1 98.12 92 GLN A O 1
ATOM 705 N N . THR A 1 93 ? 4.023 -43.125 -13.164 1 98.12 93 THR A N 1
ATOM 706 C CA . THR A 1 93 ? 2.982 -42.375 -13.844 1 98.12 93 THR A CA 1
ATOM 707 C C . THR A 1 93 ? 2.953 -42.688 -15.336 1 98.12 93 THR A C 1
ATOM 709 O O . THR A 1 93 ? 3.93 -43.219 -15.883 1 98.12 93 THR A O 1
ATOM 712 N N . PRO A 1 94 ? 1.817 -42.438 -15.977 1 96.75 94 PRO A N 1
ATOM 713 C CA . PRO A 1 94 ? 1.76 -42.656 -17.422 1 96.75 94 PRO A CA 1
ATOM 714 C C . PRO A 1 94 ? 2.707 -41.719 -18.188 1 96.75 94 PRO A C 1
ATOM 716 O O . PRO A 1 94 ? 3.082 -40.656 -17.672 1 96.75 94 PRO A O 1
ATOM 719 N N . GLU A 1 95 ? 3.023 -42.094 -19.453 1 95.12 95 GLU A N 1
ATOM 720 C CA . GLU A 1 95 ? 3.963 -41.344 -20.281 1 95.12 95 GLU A CA 1
ATOM 721 C C . GLU A 1 95 ? 3.467 -39.906 -20.516 1 95.12 95 GLU A C 1
ATOM 723 O O . GLU A 1 95 ? 4.266 -38.969 -20.641 1 95.12 95 GLU A O 1
ATOM 728 N N . HIS A 1 96 ? 2.182 -39.75 -20.5 1 95.56 96 HIS A N 1
ATOM 729 C CA . HIS A 1 96 ? 1.605 -38.469 -20.812 1 95.56 96 HIS A CA 1
ATOM 730 C C . HIS A 1 96 ? 1.54 -37.562 -19.578 1 95.56 96 HIS A C 1
ATOM 732 O O . HIS A 1 96 ? 1.157 -36.406 -19.672 1 95.56 96 HIS A O 1
ATOM 738 N N . CYS A 1 97 ? 1.893 -38.062 -18.406 1 97.38 97 CYS A N 1
ATOM 739 C CA . CYS A 1 97 ? 1.792 -37.281 -17.172 1 97.38 97 CYS A CA 1
ATOM 740 C C . CYS A 1 97 ? 2.68 -36.062 -17.234 1 97.38 97 CYS A C 1
ATOM 742 O O . CYS A 1 97 ? 3.848 -36.156 -17.609 1 97.38 97 CYS A O 1
ATOM 744 N N . VAL A 1 98 ? 2.084 -34.938 -16.859 1 98.19 98 VAL A N 1
ATOM 745 C CA . VAL A 1 98 ? 2.826 -33.688 -16.844 1 98.19 98 VAL A CA 1
ATOM 746 C C . VAL A 1 98 ? 2.98 -33.219 -15.391 1 98.19 98 VAL A C 1
ATOM 748 O O . VAL A 1 98 ? 2.031 -33.281 -14.609 1 98.19 98 VAL A O 1
ATOM 751 N N . ILE A 1 99 ? 4.18 -32.75 -15.047 1 98.44 99 ILE A N 1
ATOM 752 C CA . ILE A 1 99 ? 4.477 -32.188 -13.734 1 98.44 99 ILE A CA 1
ATOM 753 C C . ILE A 1 99 ? 4.469 -30.672 -13.828 1 98.44 99 ILE A C 1
ATOM 755 O O . ILE A 1 99 ? 5.145 -30.094 -14.68 1 98.44 99 ILE A O 1
ATOM 759 N N . TYR A 1 100 ? 3.682 -30.062 -13.016 1 98.25 100 TYR A N 1
ATOM 760 C CA . TYR A 1 100 ? 3.631 -28.594 -12.945 1 98.25 100 TYR A CA 1
ATOM 761 C C . TYR A 1 100 ? 4.227 -28.094 -11.633 1 98.25 100 TYR A C 1
ATOM 763 O O . TYR A 1 100 ? 3.887 -28.594 -10.562 1 98.25 100 TYR A O 1
ATOM 771 N N . SER A 1 101 ? 5.07 -27.141 -11.68 1 97.31 101 SER A N 1
ATOM 772 C CA . SER A 1 101 ? 5.668 -26.469 -10.531 1 97.31 101 SER A CA 1
ATOM 773 C C . SER A 1 101 ? 5.875 -24.984 -10.797 1 97.31 101 SER A C 1
ATOM 775 O O . SER A 1 101 ? 5.84 -24.547 -11.953 1 97.31 101 SER A O 1
ATOM 777 N N . GLY A 1 102 ? 5.938 -24.188 -9.742 1 94.38 102 GLY A N 1
ATOM 778 C CA . GLY A 1 102 ? 6.312 -22.797 -9.953 1 94.38 102 GLY A CA 1
ATOM 779 C C . GLY A 1 102 ? 7.703 -22.641 -10.547 1 94.38 102 GLY A C 1
ATOM 780 O O . GLY A 1 102 ? 7.848 -22.297 -11.719 1 94.38 102 GLY A O 1
ATOM 781 N N . ILE A 1 103 ? 8.641 -22.922 -9.688 1 93 103 ILE A N 1
ATOM 782 C CA . ILE A 1 103 ? 10.039 -22.969 -10.086 1 93 103 ILE A CA 1
ATOM 783 C C . ILE A 1 103 ? 10.547 -24.406 -10.023 1 93 103 ILE A C 1
ATOM 785 O O . ILE A 1 103 ? 9.766 -25.328 -9.789 1 93 103 ILE A O 1
ATOM 789 N N . SER A 1 104 ? 11.828 -24.594 -10.383 1 95.19 104 SER A N 1
ATOM 790 C CA . SER A 1 104 ? 12.414 -25.922 -10.336 1 95.19 104 SER A CA 1
ATOM 791 C C . SER A 1 104 ? 13.844 -25.891 -9.797 1 95.19 104 SER A C 1
ATOM 793 O O . SER A 1 104 ? 14.32 -24.828 -9.375 1 95.19 104 SER A O 1
ATOM 795 N N . ASN A 1 105 ? 14.391 -27 -9.562 1 95.12 105 ASN A N 1
ATOM 796 C CA . ASN A 1 105 ? 15.797 -27.156 -9.203 1 95.12 105 ASN A CA 1
ATOM 797 C C . ASN A 1 105 ? 16.391 -28.406 -9.828 1 95.12 105 ASN A C 1
ATOM 799 O O . ASN A 1 105 ? 15.719 -29.109 -10.586 1 95.12 105 ASN A O 1
ATOM 803 N N . ALA A 1 106 ? 17.641 -28.609 -9.539 1 97 106 ALA A N 1
ATOM 804 C CA . ALA A 1 106 ? 18.359 -29.719 -10.164 1 97 106 ALA A CA 1
ATOM 805 C C . ALA A 1 106 ? 17.719 -31.0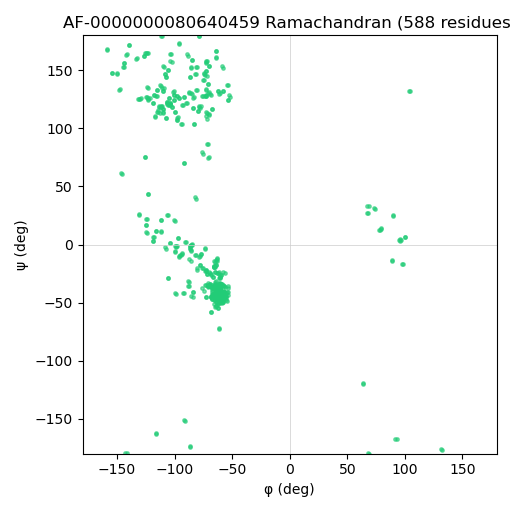47 -9.828 1 97 106 ALA A C 1
ATOM 807 O O . ALA A 1 106 ? 17.625 -31.938 -10.68 1 97 106 ALA A O 1
ATOM 808 N N . TYR A 1 107 ? 17.297 -31.234 -8.68 1 97.88 107 TYR A N 1
ATOM 809 C CA . TYR A 1 107 ? 16.688 -32.5 -8.258 1 97.88 107 TYR A CA 1
ATOM 810 C C . TYR A 1 107 ? 15.422 -32.781 -9.055 1 97.88 107 TYR A C 1
ATOM 812 O O . TYR A 1 107 ? 15.289 -33.844 -9.664 1 97.88 107 TYR A O 1
ATOM 820 N N . LEU A 1 108 ? 14.5 -31.812 -9.039 1 98 108 LEU A N 1
ATOM 821 C CA . LEU A 1 108 ? 13.219 -32 -9.711 1 98 108 LEU A CA 1
ATOM 822 C C . LEU A 1 108 ? 13.414 -32.219 -11.203 1 98 108 LEU A C 1
ATOM 824 O O . LEU A 1 108 ? 12.781 -33.094 -11.805 1 98 108 LEU A O 1
ATOM 828 N N . GLU A 1 109 ? 14.258 -31.438 -11.812 1 98.25 109 GLU A N 1
ATOM 829 C CA . GLU A 1 109 ? 14.555 -31.578 -13.234 1 98.25 109 GLU A CA 1
ATOM 830 C C . GLU A 1 109 ? 15.164 -32.938 -13.531 1 98.25 109 GLU A C 1
ATOM 832 O O . GLU A 1 109 ? 14.844 -33.562 -14.547 1 98.25 109 GLU A O 1
ATOM 837 N N . GLY A 1 110 ? 16.016 -33.375 -12.641 1 98.12 110 GLY A N 1
ATOM 838 C CA . GLY A 1 110 ? 16.641 -34.656 -12.789 1 98.12 110 GLY A CA 1
ATOM 839 C C . GLY A 1 110 ? 15.656 -35.812 -12.773 1 98.12 110 GLY A C 1
ATOM 840 O O . GLY A 1 110 ? 15.664 -36.656 -13.672 1 98.12 110 GLY A O 1
ATOM 841 N N . ILE A 1 111 ? 14.82 -35.812 -11.75 1 98.12 111 ILE A N 1
ATOM 842 C CA . ILE A 1 111 ? 13.922 -36.969 -11.609 1 98.12 111 ILE A CA 1
ATOM 843 C C . ILE A 1 111 ? 12.875 -36.938 -12.719 1 98.12 111 ILE A C 1
ATOM 845 O O . ILE A 1 111 ? 12.43 -38 -13.188 1 98.12 111 ILE A O 1
ATOM 849 N N . ALA A 1 112 ? 12.391 -35.781 -13.148 1 98.25 112 ALA A N 1
ATOM 850 C CA . ALA A 1 112 ? 11.461 -35.656 -14.258 1 98.25 112 ALA A CA 1
ATOM 851 C C . ALA A 1 112 ? 12.07 -36.219 -15.547 1 98.25 112 ALA A C 1
ATOM 853 O O . ALA A 1 112 ? 11.43 -36.969 -16.281 1 98.25 112 ALA A O 1
ATOM 854 N N . SER A 1 113 ? 13.305 -35.781 -15.797 1 98.19 113 SER A N 1
ATOM 855 C CA . SER A 1 113 ? 14.023 -36.219 -16.984 1 98.19 113 SER A CA 1
ATOM 856 C C . SER A 1 113 ? 14.211 -37.75 -16.984 1 98.19 113 SER A C 1
ATOM 858 O O . SER A 1 113 ? 13.984 -38.406 -18 1 98.19 113 SER A O 1
ATOM 860 N N . GLU A 1 114 ? 14.648 -38.281 -15.922 1 97.81 114 GLU A N 1
ATOM 861 C CA . GLU A 1 114 ? 14.891 -39.719 -15.797 1 97.81 114 GLU A CA 1
ATOM 862 C C . GLU A 1 114 ? 13.609 -40.5 -16.031 1 97.81 114 GLU A C 1
ATOM 864 O O . GLU A 1 114 ? 13.633 -41.594 -16.641 1 97.81 114 GLU A O 1
ATOM 869 N N . ALA A 1 115 ? 12.547 -39.969 -15.508 1 97.69 115 ALA A N 1
ATOM 870 C CA . ALA A 1 115 ? 11.258 -40.625 -15.672 1 97.69 115 ALA A CA 1
ATOM 871 C C . ALA A 1 115 ? 10.68 -40.375 -17.062 1 97.69 115 ALA A C 1
ATOM 873 O O . ALA A 1 115 ? 9.688 -41 -17.453 1 97.69 115 ALA A O 1
ATOM 874 N N . GLY A 1 116 ? 11.266 -39.469 -17.844 1 97.44 116 GLY A N 1
ATOM 875 C CA . GLY A 1 116 ? 10.773 -39.094 -19.156 1 97.44 116 GLY A CA 1
ATOM 876 C C . GLY A 1 116 ? 9.445 -38.375 -19.109 1 97.44 116 GLY A C 1
ATOM 877 O O . GLY A 1 116 ? 8.57 -38.594 -19.938 1 97.44 116 GLY A O 1
ATOM 878 N N . ARG A 1 117 ? 9.234 -37.625 -18.078 1 97.62 117 ARG A N 1
ATOM 879 C CA . ARG A 1 117 ? 7.988 -36.875 -17.938 1 97.62 117 ARG A CA 1
ATOM 880 C C . ARG A 1 117 ? 8.219 -35.375 -18.172 1 97.62 117 ARG A C 1
ATOM 882 O O . ARG A 1 117 ? 9.273 -34.844 -17.828 1 97.62 117 ARG A O 1
ATOM 889 N N . LYS A 1 118 ? 7.227 -34.75 -18.781 1 97.56 118 LYS A N 1
ATOM 890 C CA . LYS A 1 118 ? 7.289 -33.344 -19.047 1 97.56 118 LYS A CA 1
ATOM 891 C C . LYS A 1 118 ? 7.164 -32.531 -17.766 1 97.56 118 LYS A C 1
ATOM 893 O O . LYS A 1 118 ? 6.309 -32.812 -16.922 1 97.56 118 LYS A O 1
ATOM 898 N N . LEU A 1 119 ? 8.078 -31.578 -17.578 1 98.19 119 LEU A N 1
ATOM 899 C CA . LEU A 1 119 ? 8.047 -30.641 -16.469 1 98.19 119 LEU A CA 1
ATOM 900 C C . LEU A 1 119 ? 7.758 -29.219 -16.969 1 98.19 119 LEU A C 1
ATOM 902 O O . LEU A 1 119 ? 8.492 -28.688 -17.812 1 98.19 119 LEU A O 1
ATOM 906 N N . VAL A 1 120 ? 6.656 -28.688 -16.5 1 97.69 120 VAL A N 1
ATOM 907 C CA . VAL A 1 120 ? 6.281 -27.328 -16.859 1 97.69 120 VAL A CA 1
ATOM 908 C C . VAL A 1 120 ? 6.566 -26.391 -15.695 1 97.69 120 VAL A C 1
ATOM 910 O O . VAL A 1 120 ? 6.047 -26.578 -14.594 1 97.69 120 VAL A O 1
ATOM 913 N N . LYS A 1 121 ? 7.387 -25.375 -15.93 1 97.06 121 LYS A N 1
ATOM 914 C CA . LYS A 1 121 ? 7.695 -24.328 -14.953 1 97.06 121 LYS A CA 1
ATOM 915 C C . LYS A 1 121 ? 6.785 -23.125 -15.141 1 97.06 121 LYS A C 1
ATOM 917 O O . LYS A 1 121 ? 7.043 -22.266 -15.992 1 97.06 121 LYS A O 1
ATOM 922 N N . LEU A 1 122 ? 5.859 -23.062 -14.258 1 96.5 122 LEU A N 1
ATOM 923 C CA . LEU A 1 122 ? 4.762 -22.109 -14.438 1 96.5 122 LEU A CA 1
ATOM 924 C C . LEU A 1 122 ? 5.27 -20.672 -14.391 1 96.5 122 LEU A C 1
ATOM 926 O O . LEU A 1 122 ? 4.777 -19.812 -15.125 1 96.5 122 LEU A O 1
ATOM 930 N N . PHE A 1 123 ? 6.277 -20.375 -13.602 1 94.12 123 PHE A N 1
ATOM 931 C CA . PHE A 1 123 ? 6.711 -19 -13.406 1 94.12 123 PHE A CA 1
ATOM 932 C C . PHE A 1 123 ? 7.672 -18.562 -14.508 1 94.12 123 PHE A C 1
ATOM 934 O O . PHE A 1 123 ? 8.117 -17.422 -14.531 1 94.12 123 PHE A O 1
ATOM 941 N N . GLU A 1 124 ? 7.961 -19.469 -15.438 1 93.94 124 GLU A N 1
ATOM 942 C CA . GLU A 1 124 ? 8.711 -19.109 -16.641 1 93.94 124 GLU A CA 1
ATOM 943 C C . GLU A 1 124 ? 7.785 -18.578 -17.734 1 93.94 124 GLU A C 1
ATOM 945 O O . GLU A 1 124 ? 8.242 -18 -18.719 1 93.94 124 GLU A O 1
ATOM 950 N N . ARG A 1 125 ? 6.547 -18.797 -17.531 1 94.88 125 ARG A N 1
ATOM 951 C CA . ARG A 1 125 ? 5.574 -18.328 -18.5 1 94.88 125 ARG A CA 1
ATOM 952 C C . ARG A 1 125 ? 5.387 -16.812 -18.391 1 94.88 125 ARG A C 1
ATOM 954 O O . ARG A 1 125 ? 5.25 -16.281 -17.297 1 94.88 125 ARG A O 1
ATOM 961 N N . ASP A 1 126 ? 5.238 -16.156 -19.531 1 94.5 126 ASP A N 1
ATOM 962 C CA . ASP A 1 126 ? 5.051 -14.711 -19.562 1 94.5 126 ASP A CA 1
ATOM 963 C C . ASP A 1 126 ? 3.715 -14.312 -18.953 1 94.5 126 ASP A C 1
ATOM 965 O O . ASP A 1 126 ? 3.641 -13.328 -18.203 1 94.5 126 ASP A O 1
ATOM 969 N N . ASP A 1 127 ? 2.658 -15.055 -19.266 1 95.75 127 ASP A N 1
ATOM 970 C CA . ASP A 1 127 ? 1.33 -14.688 -18.797 1 95.75 127 ASP A CA 1
ATOM 971 C C . ASP A 1 127 ? 1.248 -14.773 -17.266 1 95.75 127 ASP A C 1
ATOM 973 O O . ASP A 1 127 ? 0.77 -13.844 -16.609 1 95.75 127 ASP A O 1
ATOM 977 N N . ILE A 1 128 ? 1.829 -15.797 -16.672 1 95.5 128 ILE A N 1
ATOM 978 C CA . ILE A 1 128 ? 1.797 -15.945 -15.219 1 95.5 128 ILE A CA 1
ATOM 979 C C . ILE A 1 128 ? 2.613 -14.836 -14.57 1 95.5 128 ILE A C 1
ATOM 981 O O . ILE A 1 128 ? 2.166 -14.211 -13.602 1 95.5 128 ILE A O 1
ATOM 985 N N . ALA A 1 129 ? 3.793 -14.586 -15.141 1 94.38 129 ALA A N 1
ATOM 986 C CA . ALA A 1 129 ? 4.672 -13.562 -14.594 1 94.38 129 ALA A CA 1
ATOM 987 C C . ALA A 1 129 ? 4 -12.188 -14.625 1 94.38 129 ALA A C 1
ATOM 989 O O . ALA A 1 129 ? 4.098 -11.422 -13.664 1 94.38 129 ALA A O 1
ATOM 990 N N . ILE A 1 130 ? 3.348 -11.875 -15.719 1 96.81 130 ILE A N 1
ATOM 991 C CA . ILE A 1 130 ? 2.693 -10.578 -15.891 1 96.81 130 ILE A CA 1
ATOM 992 C C . ILE A 1 130 ? 1.515 -10.461 -14.93 1 96.81 130 ILE A C 1
ATOM 994 O O . ILE A 1 130 ? 1.375 -9.461 -14.227 1 96.81 130 ILE A O 1
ATOM 998 N N . PHE A 1 131 ? 0.636 -11.547 -14.852 1 97.56 131 PHE A N 1
ATOM 999 C CA . PHE A 1 131 ? -0.468 -11.523 -13.898 1 97.56 131 PHE A CA 1
ATOM 1000 C C . PHE A 1 131 ? 0.05 -11.406 -12.469 1 97.56 131 PHE A C 1
ATOM 1002 O O . PHE A 1 131 ? -0.515 -10.664 -11.664 1 97.56 131 PHE A O 1
ATOM 1009 N N . ASN A 1 132 ? 1.151 -12.039 -12.18 1 96.56 132 ASN A N 1
ATOM 1010 C CA . ASN A 1 132 ? 1.714 -12.047 -10.828 1 96.56 132 ASN A CA 1
ATOM 1011 C C . ASN A 1 132 ? 2.32 -10.695 -10.469 1 96.56 132 ASN A C 1
ATOM 1013 O O . ASN A 1 132 ? 2.568 -10.422 -9.289 1 96.56 132 ASN A O 1
ATOM 1017 N N . SER A 1 133 ? 2.682 -9.891 -11.5 1 97.88 133 SER A N 1
ATOM 1018 C CA . SER A 1 133 ? 3.248 -8.57 -11.234 1 97.88 133 SER A CA 1
ATOM 1019 C C . SER A 1 133 ? 2.238 -7.668 -10.531 1 97.88 133 SER A C 1
ATOM 1021 O O . SER A 1 133 ? 2.617 -6.684 -9.891 1 97.88 133 SER A O 1
ATOM 1023 N N . ILE A 1 134 ? 0.94 -8.023 -10.586 1 98.38 134 ILE A N 1
ATOM 1024 C CA . ILE A 1 134 ? -0.117 -7.242 -9.961 1 98.38 134 ILE A CA 1
ATOM 1025 C C . ILE A 1 134 ? 0.01 -7.332 -8.438 1 98.38 134 ILE A C 1
ATOM 1027 O O . ILE A 1 134 ? 0.221 -6.32 -7.766 1 98.38 134 ILE A O 1
ATOM 1031 N N . PRO A 1 135 ? -0.033 -8.57 -7.859 1 98.56 135 PRO A N 1
ATOM 1032 C CA . PRO A 1 135 ? 0.184 -8.617 -6.41 1 98.56 135 PRO A CA 1
ATOM 1033 C C . PRO A 1 135 ? 1.614 -8.258 -6.016 1 98.56 135 PRO A C 1
ATOM 1035 O O . PRO A 1 135 ? 1.848 -7.766 -4.91 1 98.56 135 PRO A O 1
ATOM 1038 N N . THR A 1 136 ? 2.586 -8.445 -6.871 1 98.38 136 THR A N 1
ATOM 1039 C CA . THR A 1 136 ? 3.963 -8.047 -6.598 1 98.38 136 THR A CA 1
ATOM 1040 C C . THR A 1 136 ? 4.047 -6.547 -6.344 1 98.38 136 THR A C 1
ATOM 1042 O O . THR A 1 136 ? 4.648 -6.113 -5.355 1 98.38 136 THR A O 1
ATOM 1045 N N . VAL A 1 137 ? 3.424 -5.734 -7.215 1 98.62 137 VAL A N 1
ATOM 1046 C CA . VAL A 1 137 ? 3.531 -4.285 -7.078 1 98.62 137 VAL A CA 1
ATOM 1047 C C . VAL A 1 137 ? 2.771 -3.824 -5.836 1 98.62 137 VAL A C 1
ATOM 1049 O O . VAL A 1 137 ? 3.188 -2.881 -5.16 1 98.62 137 VAL A O 1
ATOM 1052 N N . GLU A 1 138 ? 1.621 -4.488 -5.473 1 98.81 138 GLU A N 1
ATOM 1053 C CA . GLU A 1 138 ? 0.916 -4.125 -4.246 1 98.81 138 GLU A CA 1
ATOM 1054 C C . GLU A 1 138 ? 1.769 -4.406 -3.012 1 98.81 138 GLU A C 1
ATOM 1056 O O . GLU A 1 138 ? 1.807 -3.602 -2.08 1 98.81 138 GLU A O 1
ATOM 1061 N N . GLY A 1 139 ? 2.457 -5.562 -3.033 1 98.81 139 GLY A N 1
ATOM 1062 C CA . GLY A 1 139 ? 3.41 -5.824 -1.967 1 98.81 139 GLY A CA 1
ATOM 1063 C C . GLY A 1 139 ? 4.527 -4.801 -1.9 1 98.81 139 GLY A C 1
ATOM 1064 O O . GLY A 1 139 ? 4.949 -4.406 -0.812 1 98.81 139 GLY A O 1
ATOM 1065 N N . THR A 1 140 ? 5.008 -4.355 -3.049 1 98.81 140 THR A N 1
ATOM 1066 C CA . THR A 1 140 ? 6.07 -3.357 -3.131 1 98.81 140 THR A CA 1
ATOM 1067 C C . THR A 1 140 ? 5.605 -2.027 -2.547 1 98.81 140 THR A C 1
ATOM 1069 O O . THR A 1 140 ? 6.34 -1.384 -1.793 1 98.81 140 THR A O 1
ATOM 1072 N N . ILE A 1 141 ? 4.391 -1.627 -2.891 1 98.81 141 ILE A N 1
ATOM 1073 C CA . ILE A 1 141 ? 3.793 -0.403 -2.365 1 98.81 141 ILE A CA 1
ATOM 1074 C C . ILE A 1 141 ? 3.721 -0.477 -0.842 1 98.81 141 ILE A C 1
ATOM 1076 O O . ILE A 1 141 ? 4.133 0.456 -0.148 1 98.81 141 ILE A O 1
ATOM 1080 N N . MET A 1 142 ? 3.193 -1.575 -0.337 1 98.62 142 MET A N 1
ATOM 1081 C CA . MET A 1 142 ? 3.082 -1.771 1.105 1 98.62 142 MET A CA 1
ATOM 1082 C C . MET A 1 142 ? 4.441 -1.629 1.78 1 98.62 142 MET A C 1
ATOM 1084 O O . MET A 1 142 ? 4.574 -0.92 2.779 1 98.62 142 MET A O 1
ATOM 1088 N N . MET A 1 143 ? 5.473 -2.223 1.213 1 98.56 143 MET A N 1
ATOM 1089 C CA . MET A 1 143 ? 6.812 -2.17 1.789 1 98.56 143 MET A CA 1
ATOM 1090 C C . MET A 1 143 ? 7.371 -0.75 1.744 1 98.56 143 MET A C 1
ATOM 1092 O O . MET A 1 143 ? 7.988 -0.29 2.705 1 98.56 143 MET A O 1
ATOM 1096 N N . ALA A 1 144 ? 7.18 -0.084 0.61 1 98.75 144 ALA A N 1
ATOM 1097 C CA . ALA A 1 144 ? 7.652 1.293 0.494 1 98.75 144 ALA A CA 1
ATOM 1098 C C . ALA A 1 144 ? 7.047 2.174 1.583 1 98.75 144 ALA A C 1
ATOM 1100 O O . ALA A 1 144 ? 7.758 2.938 2.24 1 98.75 144 ALA A O 1
ATOM 1101 N N . ILE A 1 145 ? 5.742 2.021 1.787 1 98.62 145 ILE A N 1
ATOM 1102 C CA . ILE A 1 145 ? 5.035 2.838 2.766 1 98.62 145 ILE A CA 1
ATOM 1103 C C . ILE A 1 145 ? 5.5 2.477 4.176 1 98.62 145 ILE A C 1
ATOM 1105 O O . ILE A 1 145 ? 5.695 3.357 5.016 1 98.62 145 ILE A O 1
ATOM 1109 N N . GLN A 1 146 ? 5.766 1.21 4.453 1 97.94 146 GLN A N 1
ATOM 1110 C CA . GLN A 1 146 ? 6.148 0.722 5.773 1 97.94 146 GLN A CA 1
ATOM 1111 C C . GLN A 1 146 ? 7.566 1.164 6.133 1 97.94 146 GLN A C 1
ATOM 1113 O O . GLN A 1 146 ? 7.91 1.252 7.312 1 97.94 146 GLN A O 1
ATOM 1118 N N . HIS A 1 147 ? 8.352 1.413 5.121 1 98.12 147 HIS A N 1
ATOM 1119 C CA . HIS A 1 147 ? 9.773 1.582 5.41 1 98.12 147 HIS A CA 1
ATOM 1120 C C . HIS A 1 147 ? 10.242 2.992 5.07 1 98.12 147 HIS A C 1
ATOM 1122 O O . HIS A 1 147 ? 11.445 3.236 4.934 1 98.12 147 HIS A O 1
ATOM 1128 N N . THR A 1 148 ? 9.375 3.848 4.832 1 97.62 148 THR A N 1
ATOM 1129 C CA . THR A 1 148 ? 9.688 5.262 4.66 1 97.62 148 THR A CA 1
ATOM 1130 C C . THR A 1 148 ? 8.836 6.121 5.59 1 97.62 148 THR A C 1
ATOM 1132 O O . THR A 1 148 ? 7.852 5.641 6.156 1 97.62 148 THR A O 1
ATOM 1135 N N . ASP A 1 149 ? 9.234 7.328 5.809 1 97.19 149 ASP A N 1
ATOM 1136 C CA . ASP A 1 149 ? 8.445 8.273 6.59 1 97.19 149 ASP A CA 1
ATOM 1137 C C . ASP A 1 149 ? 7.918 9.406 5.707 1 97.19 149 ASP A C 1
ATOM 1139 O O . ASP A 1 149 ? 7.504 10.453 6.215 1 97.19 149 ASP A O 1
ATOM 1143 N N . TYR A 1 150 ? 8.023 9.273 4.402 1 97.88 150 TYR A N 1
ATOM 1144 C CA . TYR A 1 150 ? 7.5 10.18 3.387 1 97.88 150 TYR A CA 1
ATOM 1145 C C . TYR A 1 150 ? 6.613 9.438 2.396 1 97.88 150 TYR A C 1
ATOM 1147 O O . TYR A 1 150 ? 6.613 8.203 2.357 1 97.88 150 TYR A O 1
ATOM 1155 N N . THR A 1 151 ? 5.836 10.148 1.63 1 98.62 151 THR A N 1
ATOM 1156 C CA . THR A 1 151 ? 4.895 9.523 0.707 1 98.62 151 THR A CA 1
ATOM 1157 C C . THR A 1 151 ? 5.609 9.078 -0.567 1 98.62 151 THR A C 1
ATOM 1159 O O . THR A 1 151 ? 6.625 9.656 -0.954 1 98.62 151 THR A O 1
ATOM 1162 N N . ILE A 1 152 ? 5.035 8.031 -1.193 1 98.75 152 ILE A N 1
ATOM 1163 C CA . ILE A 1 152 ? 5.395 7.668 -2.559 1 98.75 152 ILE A CA 1
ATOM 1164 C C . ILE A 1 152 ? 5.109 8.836 -3.5 1 98.75 152 ILE A C 1
ATOM 1166 O O . ILE A 1 152 ? 5.934 9.164 -4.352 1 98.75 152 ILE A O 1
ATOM 1170 N N . HIS A 1 153 ? 3.93 9.461 -3.336 1 98.62 153 HIS A N 1
ATOM 1171 C CA . HIS A 1 153 ? 3.588 10.664 -4.086 1 98.62 153 HIS A CA 1
ATOM 1172 C C . HIS A 1 153 ? 4.66 11.734 -3.928 1 98.62 153 HIS A C 1
ATOM 1174 O O . HIS A 1 153 ? 5.059 12.062 -2.807 1 98.62 153 HIS A O 1
ATOM 1180 N N . GLY A 1 154 ? 5.191 12.195 -5.016 1 98.19 154 GLY A N 1
ATOM 1181 C CA . GLY A 1 154 ? 6.184 13.258 -4.992 1 98.19 154 GLY A CA 1
ATOM 1182 C C . GLY A 1 154 ? 7.605 12.742 -4.852 1 98.19 154 GLY A C 1
ATOM 1183 O O . GLY A 1 154 ? 8.562 13.5 -5.031 1 98.19 154 GLY A O 1
ATOM 1184 N N . SER A 1 155 ? 7.824 11.484 -4.496 1 98.56 155 SER A N 1
ATOM 1185 C CA . SER A 1 155 ? 9.156 10.906 -4.32 1 98.56 155 SER A CA 1
ATOM 1186 C C . SER A 1 155 ? 9.828 10.648 -5.66 1 98.56 155 SER A C 1
ATOM 1188 O O . SER A 1 155 ? 9.156 10.375 -6.66 1 98.56 155 SER A O 1
ATOM 1190 N N . ASN A 1 156 ? 11.133 10.789 -5.68 1 98.75 156 ASN A N 1
ATOM 1191 C CA . ASN A 1 156 ? 11.93 10.336 -6.812 1 98.75 156 ASN A CA 1
ATOM 1192 C C . ASN A 1 156 ? 12.164 8.828 -6.766 1 98.75 156 ASN A C 1
ATOM 1194 O O . ASN A 1 156 ? 12.867 8.328 -5.887 1 98.75 156 ASN A O 1
ATOM 1198 N N . VAL A 1 157 ? 11.594 8.117 -7.766 1 98.88 157 VAL A N 1
ATOM 1199 C CA . VAL A 1 157 ? 11.664 6.66 -7.762 1 98.88 157 VAL A CA 1
ATOM 1200 C C . VAL A 1 157 ? 12.43 6.176 -8.984 1 98.88 157 VAL A C 1
ATOM 1202 O O . VAL A 1 157 ? 12.188 6.641 -10.102 1 98.88 157 VAL A O 1
ATOM 1205 N N . ALA A 1 158 ? 13.422 5.324 -8.789 1 98.88 158 ALA A N 1
ATOM 1206 C CA . ALA A 1 158 ? 14.102 4.637 -9.883 1 98.88 158 ALA A CA 1
ATOM 1207 C C . ALA A 1 158 ? 13.672 3.174 -9.961 1 98.88 158 ALA A C 1
ATOM 1209 O O . ALA A 1 158 ? 13.703 2.459 -8.961 1 98.88 158 ALA A O 1
ATOM 1210 N N . VAL A 1 159 ? 13.219 2.754 -11.094 1 98.88 159 VAL A N 1
ATOM 1211 C CA . VAL A 1 159 ? 12.938 1.35 -11.367 1 98.88 159 VAL A CA 1
ATOM 1212 C C . VAL A 1 159 ? 14 0.775 -12.289 1 98.88 159 VAL A C 1
ATOM 1214 O O . VAL A 1 159 ? 14.242 1.309 -13.375 1 98.88 159 VAL A O 1
ATOM 1217 N N . LEU A 1 160 ? 14.688 -0.24 -11.852 1 98.81 160 LEU A N 1
ATOM 1218 C CA . LEU A 1 160 ? 15.719 -0.879 -12.664 1 98.81 160 LEU A CA 1
ATOM 1219 C C . LEU A 1 160 ? 15.18 -2.145 -13.32 1 98.81 160 LEU A C 1
ATOM 1221 O O . LEU A 1 160 ? 14.898 -3.135 -12.641 1 98.81 160 LEU A O 1
ATOM 1225 N N . GLY A 1 161 ? 15.094 -2.102 -14.625 1 98.12 161 GLY A N 1
ATOM 1226 C CA . GLY A 1 161 ? 14.477 -3.174 -15.391 1 98.12 161 GLY A CA 1
ATOM 1227 C C . GLY A 1 161 ? 13.086 -2.83 -15.891 1 98.12 161 GLY A C 1
ATOM 1228 O O . GLY A 1 161 ? 12.25 -2.334 -15.133 1 98.12 161 GLY A O 1
ATOM 1229 N N . MET A 1 162 ? 12.859 -3.088 -17.188 1 97.75 162 MET A N 1
ATOM 1230 C CA . MET A 1 162 ? 11.578 -2.809 -17.828 1 97.75 162 MET A CA 1
ATOM 1231 C C . MET A 1 162 ? 10.992 -4.07 -18.453 1 97.75 162 MET A C 1
ATOM 1233 O O . MET A 1 162 ? 10.57 -4.055 -19.609 1 97.75 162 MET A O 1
ATOM 1237 N N . GLY A 1 163 ? 11.094 -5.141 -17.672 1 96.12 163 GLY A N 1
ATOM 1238 C CA . GLY A 1 163 ? 10.516 -6.406 -18.109 1 96.12 163 GLY A CA 1
ATOM 1239 C C . GLY A 1 163 ? 9.094 -6.605 -17.625 1 96.12 163 GLY A C 1
ATOM 1240 O O . GLY A 1 163 ? 8.328 -5.645 -17.531 1 96.12 163 GLY A O 1
ATOM 1241 N N . ARG A 1 164 ? 8.633 -7.879 -17.422 1 95 164 ARG A N 1
ATOM 1242 C CA . ARG A 1 164 ? 7.281 -8.297 -17.078 1 95 164 ARG A CA 1
ATOM 1243 C C . ARG A 1 164 ? 6.828 -7.633 -15.773 1 95 164 ARG A C 1
ATOM 1245 O O . ARG A 1 164 ? 5.691 -7.168 -15.672 1 95 164 ARG A O 1
ATOM 1252 N N . THR A 1 165 ? 7.711 -7.523 -14.789 1 96.75 165 THR A N 1
ATOM 1253 C CA . THR A 1 165 ? 7.391 -6.957 -13.484 1 96.75 165 THR A CA 1
ATOM 1254 C C . THR A 1 165 ? 7.707 -5.465 -13.453 1 96.75 165 THR A C 1
ATOM 1256 O O . THR A 1 165 ? 6.926 -4.672 -12.922 1 96.75 165 THR A O 1
ATOM 1259 N N . GLY A 1 166 ? 8.836 -5.023 -14.023 1 98.19 166 GLY A N 1
ATOM 1260 C CA . GLY A 1 166 ? 9.281 -3.641 -14.016 1 98.19 166 GLY A CA 1
ATOM 1261 C C . GLY A 1 166 ? 8.281 -2.68 -14.617 1 98.19 166 GLY A C 1
ATOM 1262 O O . GLY A 1 166 ? 8.086 -1.572 -14.109 1 98.19 166 GLY A O 1
ATOM 1263 N N . MET A 1 167 ? 7.664 -3.086 -15.664 1 97.88 167 MET A N 1
ATOM 1264 C CA . MET A 1 167 ? 6.672 -2.244 -16.328 1 97.88 167 MET A CA 1
ATOM 1265 C C . MET A 1 167 ? 5.496 -1.949 -15.398 1 97.88 167 MET A C 1
ATOM 1267 O O . MET A 1 167 ? 5.043 -0.807 -15.312 1 97.88 167 MET A O 1
ATOM 1271 N N . THR A 1 168 ? 5 -3.006 -14.742 1 98.31 168 THR A N 1
ATOM 1272 C CA . THR A 1 168 ? 3.883 -2.85 -13.82 1 98.31 168 THR A CA 1
ATOM 1273 C C . THR A 1 168 ? 4.262 -1.92 -12.664 1 98.31 168 THR A C 1
ATOM 1275 O O . THR A 1 168 ? 3.486 -1.039 -12.289 1 98.31 168 THR A O 1
ATOM 1278 N N . ILE A 1 169 ? 5.5 -2.076 -12.164 1 98.62 169 ILE A N 1
ATOM 1279 C CA . ILE A 1 169 ? 5.996 -1.262 -11.062 1 98.62 169 ILE A CA 1
ATOM 1280 C C . ILE A 1 169 ? 6.074 0.201 -11.492 1 98.62 169 ILE A C 1
ATOM 1282 O O . ILE A 1 169 ? 5.531 1.082 -10.82 1 98.62 169 ILE A O 1
ATOM 1286 N N . ALA A 1 170 ? 6.73 0.453 -12.594 1 98.81 170 ALA A N 1
ATOM 1287 C CA . ALA A 1 170 ? 6.949 1.812 -13.086 1 98.81 170 ALA A CA 1
ATOM 1288 C C . ALA A 1 170 ? 5.625 2.531 -13.312 1 98.81 170 ALA A C 1
ATOM 1290 O O . ALA A 1 170 ? 5.438 3.664 -12.859 1 98.81 170 ALA A O 1
ATOM 1291 N N . ARG A 1 171 ? 4.711 1.859 -13.984 1 98.31 171 ARG A N 1
ATOM 1292 C CA . ARG A 1 171 ? 3.406 2.438 -14.289 1 98.31 171 ARG A CA 1
ATOM 1293 C C . ARG A 1 171 ? 2.643 2.766 -13.008 1 98.31 171 ARG A C 1
ATOM 1295 O O . ARG A 1 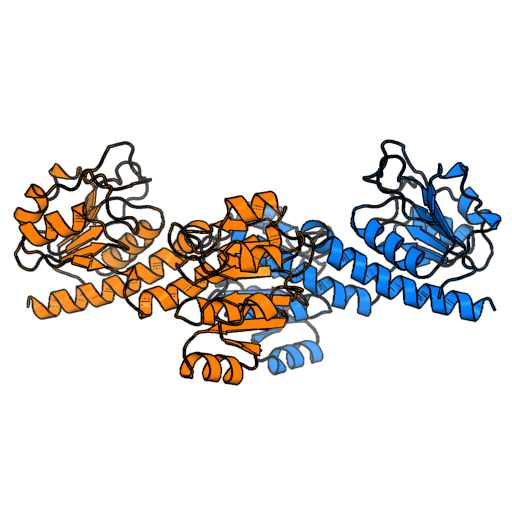171 ? 2.07 3.85 -12.883 1 98.31 171 ARG A O 1
ATOM 1302 N N . THR A 1 172 ? 2.639 1.832 -12.102 1 98.75 172 THR A N 1
ATOM 1303 C CA . THR A 1 172 ? 1.836 1.965 -10.891 1 98.75 172 THR A CA 1
ATOM 1304 C C . THR A 1 172 ? 2.391 3.066 -9.992 1 98.75 172 THR A C 1
ATOM 1306 O O . THR A 1 172 ? 1.634 3.887 -9.469 1 98.75 172 THR A O 1
ATOM 1309 N N . PHE A 1 173 ? 3.699 3.141 -9.781 1 98.81 173 PHE A N 1
ATOM 1310 C CA . PHE A 1 173 ? 4.281 4.176 -8.938 1 98.81 173 PHE A CA 1
ATOM 1311 C C . PHE A 1 173 ? 4.082 5.555 -9.555 1 98.81 173 PHE A C 1
ATOM 1313 O O . PHE A 1 173 ? 3.867 6.535 -8.844 1 98.81 173 PHE A O 1
ATOM 1320 N N . ALA A 1 174 ? 4.141 5.617 -10.898 1 98.69 174 ALA A N 1
ATOM 1321 C CA . ALA A 1 174 ? 3.826 6.875 -11.57 1 98.69 174 ALA A CA 1
ATOM 1322 C C . ALA A 1 174 ? 2.379 7.285 -11.312 1 98.69 174 ALA A C 1
ATOM 1324 O O . ALA A 1 174 ? 2.096 8.453 -11.031 1 98.69 174 ALA A O 1
ATOM 1325 N N . ALA A 1 175 ? 1.477 6.328 -11.391 1 97.62 175 ALA A N 1
ATOM 1326 C CA . ALA A 1 175 ? 0.059 6.594 -11.164 1 97.62 175 ALA A CA 1
ATOM 1327 C C . ALA A 1 175 ? -0.183 7.07 -9.734 1 97.62 175 ALA A C 1
ATOM 1329 O O . ALA A 1 175 ? -1.135 7.812 -9.477 1 97.62 175 ALA A O 1
ATOM 1330 N N . LEU A 1 176 ? 0.714 6.723 -8.805 1 98.19 176 LEU A N 1
ATOM 1331 C CA . LEU A 1 176 ? 0.598 7.133 -7.406 1 98.19 176 LEU A CA 1
ATOM 1332 C C . LEU A 1 176 ? 1.223 8.508 -7.188 1 98.19 176 LEU A C 1
ATOM 1334 O O . LEU A 1 176 ? 1.233 9.016 -6.066 1 98.19 176 LEU A O 1
ATOM 1338 N N . GLY A 1 177 ? 1.785 9.125 -8.258 1 98.19 177 GLY A N 1
ATOM 1339 C CA . GLY A 1 177 ? 2.271 10.492 -8.18 1 98.19 177 GLY A CA 1
ATOM 1340 C C . GLY A 1 177 ? 3.773 10.578 -7.992 1 98.19 177 GLY A C 1
ATOM 1341 O O . GLY A 1 177 ? 4.312 11.664 -7.746 1 98.19 177 GLY A O 1
ATOM 1342 N N . ALA A 1 178 ? 4.5 9.445 -8.055 1 98.62 178 ALA A N 1
ATOM 1343 C CA . ALA A 1 178 ? 5.957 9.461 -7.965 1 98.62 178 ALA A CA 1
ATOM 1344 C C . ALA A 1 178 ? 6.574 10.016 -9.25 1 98.62 178 ALA A C 1
ATOM 1346 O O . ALA A 1 178 ? 5.957 9.969 -10.312 1 98.62 178 ALA A O 1
ATOM 1347 N N . LYS A 1 179 ? 7.699 10.641 -9.102 1 98.62 179 LYS A N 1
ATOM 1348 C CA . LYS A 1 179 ? 8.555 10.945 -10.242 1 98.62 179 LYS A CA 1
ATOM 1349 C C . LYS A 1 179 ? 9.438 9.75 -10.602 1 98.62 179 LYS A C 1
ATOM 1351 O O . LYS A 1 179 ? 10.477 9.531 -9.977 1 98.62 179 LYS A O 1
ATOM 1356 N N . VAL A 1 180 ? 9.047 9.016 -11.734 1 98.81 180 VAL A N 1
ATOM 1357 C CA . VAL A 1 180 ? 9.633 7.703 -11.984 1 98.81 180 VAL A CA 1
ATOM 1358 C C . VAL A 1 180 ? 10.625 7.793 -13.141 1 98.81 180 VAL A C 1
ATOM 1360 O O . VAL A 1 180 ? 10.281 8.266 -14.227 1 98.81 180 VAL A O 1
ATOM 1363 N N . LYS A 1 181 ? 11.82 7.434 -12.953 1 98.69 181 LYS A N 1
ATOM 1364 C CA . LYS A 1 181 ? 12.766 7.125 -14.023 1 98.69 181 LYS A CA 1
ATOM 1365 C C . LYS A 1 181 ? 13.047 5.625 -14.086 1 98.69 181 LYS A C 1
ATOM 1367 O O . LYS A 1 181 ? 13.008 4.938 -13.062 1 98.69 181 LYS A O 1
ATOM 1372 N N . VAL A 1 182 ? 13.281 5.07 -15.273 1 98.81 182 VAL A N 1
ATOM 1373 C CA . VAL A 1 182 ? 13.438 3.635 -15.469 1 98.81 182 VAL A CA 1
ATOM 1374 C C . VAL A 1 182 ? 14.711 3.352 -16.25 1 98.81 182 VAL A C 1
ATOM 1376 O O . VAL A 1 182 ? 14.961 3.969 -17.297 1 98.81 182 VAL A O 1
ATOM 1379 N N . GLY A 1 183 ? 15.547 2.52 -15.719 1 98.69 183 GLY A N 1
ATOM 1380 C CA . GLY A 1 183 ? 16.75 2.066 -16.406 1 98.69 183 GLY A CA 1
ATOM 1381 C C . GLY A 1 183 ? 16.531 0.788 -17.188 1 98.69 183 GLY A C 1
ATOM 1382 O O . GLY A 1 183 ? 16.047 -0.206 -16.656 1 98.69 183 GLY A O 1
ATOM 1383 N N . ALA A 1 184 ? 16.859 0.768 -18.422 1 98.19 184 ALA A N 1
ATOM 1384 C CA . ALA A 1 184 ? 16.719 -0.398 -19.297 1 98.19 184 ALA A CA 1
ATOM 1385 C C . ALA A 1 184 ? 17.906 -0.507 -20.25 1 98.19 184 ALA A C 1
ATOM 1387 O O . ALA A 1 184 ? 18.656 0.448 -20.422 1 98.19 184 ALA A O 1
ATOM 1388 N N . ARG A 1 185 ? 18.016 -1.642 -20.812 1 95.62 185 ARG A N 1
ATOM 1389 C CA . ARG A 1 185 ? 19.141 -1.895 -21.703 1 95.62 185 ARG A CA 1
ATOM 1390 C C . ARG A 1 185 ? 18.734 -1.758 -23.172 1 95.62 185 ARG A C 1
ATOM 1392 O O . ARG A 1 185 ? 19.438 -1.154 -23.969 1 95.62 185 ARG A O 1
ATOM 1399 N N . SER A 1 186 ? 17.578 -2.275 -23.516 1 95.75 186 SER A N 1
ATOM 1400 C CA . SER A 1 186 ? 17.188 -2.361 -24.922 1 95.75 186 SER A CA 1
ATOM 1401 C C . SER A 1 186 ? 16.531 -1.069 -25.391 1 95.75 186 SER A C 1
ATOM 1403 O O . SER A 1 186 ? 15.836 -0.407 -24.625 1 95.75 186 SER A O 1
ATOM 1405 N N . SER A 1 187 ? 16.672 -0.805 -26.688 1 95.75 187 SER A N 1
ATOM 1406 C CA . SER A 1 187 ? 16.094 0.385 -27.281 1 95.75 187 SER A CA 1
ATOM 1407 C C . SER A 1 187 ? 14.562 0.319 -27.266 1 95.75 187 SER A C 1
ATOM 1409 O O . SER A 1 187 ? 13.898 1.339 -27.078 1 95.75 187 SER A O 1
ATOM 1411 N N . SER A 1 188 ? 14.094 -0.822 -27.438 1 96.94 188 SER A N 1
ATOM 1412 C CA . SER A 1 188 ? 12.648 -0.989 -27.406 1 96.94 188 SER A CA 1
ATOM 1413 C C . SER A 1 188 ? 12.078 -0.664 -26.031 1 96.94 188 SER A C 1
ATOM 1415 O O . SER A 1 188 ? 11.023 -0.027 -25.922 1 96.94 188 SER A O 1
ATOM 1417 N N . HIS A 1 189 ? 12.781 -1.089 -25 1 97.25 189 HIS A N 1
ATOM 1418 C CA . HIS A 1 189 ? 12.328 -0.788 -23.656 1 97.25 189 HIS A CA 1
ATOM 1419 C C . HIS A 1 189 ? 12.43 0.705 -23.359 1 97.25 189 HIS A C 1
ATOM 1421 O O . HIS A 1 189 ? 11.531 1.282 -22.734 1 97.25 189 HIS A O 1
ATOM 1427 N N . LEU A 1 190 ? 13.508 1.333 -23.828 1 97.31 190 LEU A N 1
ATOM 1428 C CA . LEU A 1 190 ? 13.672 2.768 -23.625 1 97.31 190 LEU A CA 1
ATOM 1429 C C . LEU A 1 190 ? 12.555 3.543 -24.312 1 97.31 190 LEU A C 1
ATOM 1431 O O . LEU A 1 190 ? 12.016 4.5 -23.75 1 97.31 190 LEU A O 1
ATOM 1435 N N . ALA A 1 191 ? 12.188 3.109 -25.5 1 97.12 191 ALA A N 1
ATOM 1436 C CA . ALA A 1 191 ? 11.086 3.727 -26.234 1 97.12 191 ALA A CA 1
ATOM 1437 C C . ALA A 1 191 ? 9.766 3.551 -25.484 1 97.12 191 ALA A C 1
ATOM 1439 O O . ALA A 1 191 ? 8.961 4.484 -25.406 1 97.12 191 ALA A O 1
ATOM 1440 N N . ARG A 1 192 ? 9.578 2.381 -24.953 1 97.25 192 ARG A N 1
ATOM 1441 C CA . ARG A 1 192 ? 8.352 2.096 -24.219 1 97.25 192 ARG A CA 1
ATOM 1442 C C . ARG A 1 192 ? 8.242 2.98 -22.984 1 97.25 192 ARG A C 1
ATOM 1444 O O . ARG A 1 192 ? 7.172 3.518 -22.688 1 97.25 192 ARG A O 1
ATOM 1451 N N . ILE A 1 193 ? 9.344 3.117 -22.25 1 98.25 193 ILE A N 1
ATOM 1452 C CA . ILE A 1 193 ? 9.375 3.975 -21.078 1 98.25 193 ILE A CA 1
ATOM 1453 C C . ILE A 1 193 ? 8.961 5.395 -21.453 1 98.25 193 ILE A C 1
ATOM 1455 O O . ILE A 1 193 ? 8.156 6.02 -20.766 1 98.25 193 ILE A O 1
ATOM 1459 N N . SER A 1 194 ? 9.531 5.898 -22.594 1 97.81 194 SER A N 1
ATOM 1460 C CA . SER A 1 194 ? 9.195 7.227 -23.078 1 97.81 194 SER A CA 1
ATOM 1461 C C . SER A 1 194 ? 7.715 7.328 -23.438 1 97.81 194 SER A C 1
ATOM 1463 O O . SER A 1 194 ? 7.047 8.297 -23.078 1 97.81 194 SER A O 1
ATOM 1465 N N . GLU A 1 195 ? 7.246 6.344 -24.141 1 97.5 195 GLU A N 1
ATOM 1466 C CA . GLU A 1 195 ? 5.836 6.297 -24.516 1 97.5 195 GLU A CA 1
ATOM 1467 C C . GLU A 1 195 ? 4.934 6.352 -23.297 1 97.5 195 GLU A C 1
ATOM 1469 O O . GLU A 1 195 ? 3.881 6.996 -23.312 1 97.5 195 GLU A O 1
ATOM 1474 N N . MET A 1 196 ? 5.344 5.719 -22.156 1 96.81 196 MET A N 1
ATOM 1475 C CA . MET A 1 196 ? 4.59 5.691 -20.906 1 96.81 196 MET A CA 1
ATOM 1476 C C . MET A 1 196 ? 4.656 7.043 -20.203 1 96.81 196 MET A C 1
ATOM 1478 O O . MET A 1 196 ? 4.016 7.242 -19.172 1 96.81 196 MET A O 1
ATOM 1482 N N . GLY A 1 197 ? 5.434 8.031 -20.766 1 97.56 197 GLY A N 1
ATOM 1483 C CA . GLY A 1 197 ? 5.574 9.344 -20.141 1 97.56 197 GLY A CA 1
ATOM 1484 C C . GLY A 1 197 ? 6.531 9.352 -18.969 1 97.56 197 GLY A C 1
ATOM 1485 O O . GLY A 1 197 ? 6.484 10.258 -18.125 1 97.56 197 GLY A O 1
ATOM 1486 N N . LEU A 1 198 ? 7.316 8.297 -18.797 1 98.31 198 LEU A N 1
ATOM 1487 C CA . LEU A 1 198 ? 8.305 8.203 -17.719 1 98.31 198 LEU A CA 1
ATOM 1488 C C . LEU A 1 198 ? 9.688 8.609 -18.219 1 98.31 198 LEU A C 1
ATOM 1490 O O . LEU A 1 198 ? 9.859 8.922 -19.406 1 98.31 198 LEU A O 1
ATOM 1494 N N . PHE A 1 199 ? 10.625 8.719 -17.406 1 98.5 199 PHE A N 1
ATOM 1495 C CA . PHE A 1 199 ? 11.961 9.164 -17.766 1 98.5 199 PHE A CA 1
ATOM 1496 C C . PHE A 1 199 ? 12.891 7.973 -17.969 1 98.5 199 PHE A C 1
ATOM 1498 O O . PHE A 1 199 ? 13.328 7.352 -17 1 98.5 199 PHE A O 1
ATOM 1505 N N . PRO A 1 200 ? 13.242 7.684 -19.297 1 98.5 200 PRO A N 1
ATOM 1506 C CA . PRO A 1 200 ? 14.148 6.562 -19.562 1 98.5 200 PRO A CA 1
ATOM 1507 C C . PRO A 1 200 ? 15.617 6.926 -19.375 1 98.5 200 PRO A C 1
ATOM 1509 O O . PRO A 1 200 ? 16 8.078 -19.578 1 98.5 200 PRO A O 1
ATOM 1512 N N . PHE A 1 201 ? 16.422 5.969 -18.922 1 98.38 201 PHE A N 1
ATOM 1513 C CA . PHE A 1 201 ? 17.859 6.105 -18.984 1 98.38 201 PHE A CA 1
ATOM 1514 C C . PHE A 1 201 ? 18.531 4.762 -19.266 1 98.38 201 PHE A C 1
ATOM 1516 O O . PHE A 1 201 ? 17.953 3.709 -18.984 1 98.38 201 PHE A O 1
ATOM 1523 N N . GLN A 1 202 ? 19.688 4.809 -19.875 1 97.56 202 GLN A N 1
ATOM 1524 C CA . GLN A 1 202 ? 20.453 3.598 -20.125 1 97.56 202 GLN A CA 1
ATOM 1525 C C . GLN A 1 202 ? 21 3.01 -18.828 1 97.56 202 GLN A C 1
ATOM 1527 O O . GLN A 1 202 ? 21.688 3.699 -18.078 1 97.56 202 GLN A O 1
ATOM 1532 N N . ILE A 1 203 ? 20.766 1.744 -18.625 1 97 203 ILE A N 1
ATOM 1533 C CA . ILE A 1 203 ? 21.094 1.111 -17.344 1 97 203 ILE A CA 1
ATOM 1534 C C . ILE A 1 203 ? 22.594 1.223 -17.094 1 97 203 ILE A C 1
ATOM 1536 O O . ILE A 1 203 ? 23.031 1.313 -15.938 1 97 203 ILE A O 1
ATOM 1540 N N . GLU A 1 204 ? 23.422 1.298 -18.109 1 95.56 204 GLU A N 1
ATOM 1541 C CA . GLU A 1 204 ? 24.859 1.448 -17.984 1 95.56 204 GLU A CA 1
ATOM 1542 C C . GLU A 1 204 ? 25.219 2.801 -17.375 1 95.56 204 GLU A C 1
ATOM 1544 O O . GLU A 1 204 ? 26.328 2.982 -16.875 1 95.56 204 GLU A O 1
ATOM 1549 N N . GLU A 1 205 ? 24.297 3.725 -17.422 1 97.12 205 GLU A N 1
ATOM 1550 C CA . GLU A 1 205 ? 24.516 5.074 -16.906 1 97.12 205 GLU A CA 1
ATOM 1551 C C . GLU A 1 205 ? 23.891 5.246 -15.531 1 97.12 205 GLU A C 1
ATOM 1553 O O . GLU A 1 205 ? 23.672 6.375 -15.078 1 97.12 205 GLU A O 1
ATOM 1558 N N . ILE A 1 206 ? 23.641 4.215 -14.836 1 97.88 206 ILE A N 1
ATOM 1559 C CA . ILE A 1 206 ? 22.875 4.227 -13.594 1 97.88 206 ILE A CA 1
ATOM 1560 C C . ILE A 1 206 ? 23.578 5.102 -12.555 1 97.88 206 ILE A C 1
ATOM 1562 O O . ILE A 1 206 ? 22.922 5.785 -11.766 1 97.88 206 ILE A O 1
ATOM 1566 N N . THR A 1 207 ? 24.875 5.172 -12.547 1 97.44 207 THR A N 1
ATOM 1567 C CA . THR A 1 207 ? 25.625 5.949 -11.57 1 97.44 207 THR A CA 1
ATOM 1568 C C . THR A 1 207 ? 25.25 7.426 -11.641 1 97.44 207 THR A C 1
ATOM 1570 O O . THR A 1 207 ? 25.297 8.133 -10.633 1 97.44 207 THR A O 1
ATOM 1573 N N . ASP A 1 208 ? 24.797 7.914 -12.766 1 97.31 208 ASP A N 1
ATOM 1574 C CA . ASP A 1 208 ? 24.453 9.312 -12.977 1 97.31 208 ASP A CA 1
ATOM 1575 C C . ASP A 1 208 ? 23.016 9.594 -12.562 1 97.31 208 ASP A C 1
ATOM 1577 O O . ASP A 1 208 ? 22.578 10.742 -12.555 1 97.31 208 ASP A O 1
ATOM 1581 N N . HIS A 1 209 ? 22.297 8.602 -12.164 1 97.69 209 HIS A N 1
ATOM 1582 C CA . HIS A 1 209 ? 20.859 8.766 -12.016 1 97.69 209 HIS A CA 1
ATOM 1583 C C . HIS A 1 209 ? 20.391 8.414 -10.609 1 97.69 209 HIS A C 1
ATOM 1585 O O . HIS A 1 209 ? 19.203 8.367 -10.328 1 97.69 209 HIS A O 1
ATOM 1591 N N . VAL A 1 210 ? 21.359 8.203 -9.641 1 97.5 210 VAL A N 1
ATOM 1592 C CA . VAL A 1 210 ? 20.922 7.617 -8.375 1 97.5 210 VAL A CA 1
ATOM 1593 C C . VAL A 1 210 ? 21.203 8.586 -7.23 1 97.5 210 VAL A C 1
ATOM 1595 O O . VAL A 1 210 ? 20.891 8.297 -6.074 1 97.5 210 VAL A O 1
ATOM 1598 N N . ASN A 1 211 ? 21.703 9.781 -7.457 1 96.44 211 ASN A N 1
ATOM 1599 C CA . ASN A 1 211 ? 22.125 10.719 -6.418 1 96.44 211 ASN A CA 1
ATOM 1600 C C . ASN A 1 211 ? 20.922 11.328 -5.695 1 96.44 211 ASN A C 1
ATOM 1602 O O . ASN A 1 211 ? 21.062 11.812 -4.57 1 96.44 211 ASN A O 1
ATOM 1606 N N . ASP A 1 212 ? 19.75 11.352 -6.258 1 96.69 212 ASP A N 1
ATOM 1607 C CA . ASP A 1 212 ? 18.594 12.031 -5.68 1 96.69 212 ASP A CA 1
ATOM 1608 C C . ASP A 1 212 ? 17.422 11.078 -5.539 1 96.69 212 ASP A C 1
ATOM 1610 O O . ASP A 1 212 ? 16.266 11.508 -5.5 1 96.69 212 ASP A O 1
ATOM 1614 N N . ILE A 1 213 ? 17.703 9.828 -5.512 1 98.06 213 ILE A N 1
ATOM 1615 C CA . ILE A 1 213 ? 16.641 8.836 -5.496 1 98.06 213 ILE A CA 1
ATOM 1616 C C . ILE A 1 213 ? 16.172 8.594 -4.062 1 98.06 213 ILE A C 1
ATOM 1618 O O . ILE A 1 213 ? 17 8.406 -3.158 1 98.06 213 ILE A O 1
ATOM 1622 N N . ASP A 1 214 ? 14.836 8.672 -3.865 1 98.69 214 ASP A N 1
ATOM 1623 C CA . ASP A 1 214 ? 14.227 8.352 -2.576 1 98.69 214 ASP A CA 1
ATOM 1624 C C . ASP A 1 214 ? 13.992 6.848 -2.438 1 98.69 214 ASP A C 1
ATOM 1626 O O . ASP A 1 214 ? 14.273 6.266 -1.388 1 98.69 214 ASP A O 1
ATOM 1630 N N . ILE A 1 215 ? 13.469 6.227 -3.486 1 98.88 215 ILE A N 1
ATOM 1631 C CA . ILE A 1 215 ? 13.188 4.793 -3.52 1 98.88 215 ILE A CA 1
ATOM 1632 C C . ILE A 1 215 ? 13.75 4.188 -4.801 1 98.88 215 ILE A C 1
ATOM 1634 O O . ILE A 1 215 ? 13.516 4.699 -5.898 1 98.88 215 ILE A O 1
ATOM 1638 N N . CYS A 1 216 ? 14.57 3.176 -4.668 1 98.94 216 CYS A N 1
ATOM 1639 C CA . CYS A 1 216 ? 15.094 2.406 -5.789 1 98.94 216 CYS A CA 1
ATOM 1640 C C . CYS A 1 216 ? 14.523 0.995 -5.801 1 98.94 216 CYS A C 1
ATOM 1642 O O . CYS A 1 216 ? 14.703 0.238 -4.844 1 98.94 216 CYS A O 1
ATOM 1644 N N . ILE A 1 217 ? 13.82 0.634 -6.867 1 98.94 217 ILE A N 1
ATOM 1645 C CA . ILE A 1 217 ? 13.203 -0.684 -7.004 1 98.94 217 ILE A CA 1
ATOM 1646 C C . ILE A 1 217 ? 13.938 -1.485 -8.078 1 98.94 217 ILE A C 1
ATOM 1648 O O . ILE A 1 217 ? 13.898 -1.135 -9.258 1 98.94 217 ILE A O 1
ATOM 1652 N N . ASN A 1 218 ? 14.602 -2.543 -7.691 1 98.88 218 ASN A N 1
ATOM 1653 C CA . ASN A 1 218 ? 15.383 -3.354 -8.625 1 98.88 218 ASN A CA 1
ATOM 1654 C C . ASN A 1 218 ? 14.633 -4.617 -9.031 1 98.88 218 ASN A C 1
ATOM 1656 O O . ASN A 1 218 ? 14.094 -5.328 -8.18 1 98.88 218 ASN A O 1
ATOM 1660 N N . THR A 1 219 ? 14.531 -4.848 -10.297 1 98.12 219 THR A N 1
ATOM 1661 C CA . THR A 1 219 ? 13.938 -6.09 -10.789 1 98.12 219 THR A CA 1
ATOM 1662 C C . THR A 1 219 ? 14.953 -6.891 -11.602 1 98.12 219 THR A C 1
ATOM 1664 O O . THR A 1 219 ? 14.609 -7.934 -12.164 1 98.12 219 THR A O 1
ATOM 1667 N N . VAL A 1 220 ? 16.188 -6.469 -11.656 1 97.12 220 VAL A N 1
ATOM 1668 C CA . VAL A 1 220 ? 17.234 -7.102 -12.453 1 97.12 220 VAL A CA 1
ATOM 1669 C C . VAL A 1 220 ? 18 -8.109 -11.586 1 97.12 220 VAL A C 1
ATOM 1671 O O . VAL A 1 220 ? 18.609 -7.734 -10.586 1 97.12 220 VAL A O 1
ATOM 1674 N N . PRO A 1 221 ? 17.984 -9.398 -11.984 1 94.44 221 PRO A N 1
ATOM 1675 C CA . PRO A 1 221 ? 18.625 -10.422 -11.156 1 94.44 221 PRO A CA 1
ATOM 1676 C C . PRO A 1 221 ? 20.141 -10.492 -11.359 1 94.44 221 PRO A C 1
ATOM 1678 O O . PRO A 1 221 ? 20.672 -11.578 -11.594 1 94.44 221 PRO A O 1
ATOM 1681 N N . SER A 1 222 ? 20.828 -9.453 -11.508 1 96.31 222 SER A N 1
ATOM 1682 C CA . SER A 1 222 ? 22.281 -9.32 -11.555 1 96.31 222 SER A CA 1
ATOM 1683 C C . SER A 1 222 ? 22.75 -8.188 -10.656 1 96.31 222 SER A C 1
ATOM 1685 O O . SER A 1 222 ? 21.984 -7.293 -10.312 1 96.31 222 SER A O 1
ATOM 1687 N N . LEU A 1 223 ? 24.016 -8.227 -10.305 1 97.69 223 LEU A N 1
ATOM 1688 C CA . LEU A 1 223 ? 24.547 -7.258 -9.352 1 97.69 223 LEU A CA 1
ATOM 1689 C C . LEU A 1 223 ? 24.641 -5.871 -9.977 1 97.69 223 LEU A C 1
ATOM 1691 O O . LEU A 1 223 ? 25.734 -5.359 -10.203 1 97.69 223 LEU A O 1
ATOM 1695 N N . ILE A 1 224 ? 23.578 -5.242 -10.125 1 97.94 224 ILE A N 1
ATOM 1696 C CA . ILE A 1 224 ? 23.5 -3.938 -10.781 1 97.94 224 ILE A CA 1
ATOM 1697 C C . ILE A 1 224 ? 23.734 -2.832 -9.758 1 97.94 224 ILE A C 1
ATOM 1699 O O . ILE A 1 224 ? 24.297 -1.787 -10.078 1 97.94 224 ILE A O 1
ATOM 1703 N N . LEU A 1 225 ? 23.281 -2.998 -8.547 1 98.69 225 LEU A N 1
ATOM 1704 C CA . LEU A 1 225 ? 23.547 -2.064 -7.457 1 98.69 225 LEU A CA 1
ATOM 1705 C C . LEU A 1 225 ? 24.797 -2.479 -6.684 1 98.69 225 LEU A C 1
ATOM 1707 O O . LEU A 1 225 ? 24.703 -2.926 -5.539 1 98.69 225 LEU A O 1
ATOM 1711 N N . ASN A 1 226 ? 25.922 -2.311 -7.352 1 98.31 226 ASN A N 1
ATOM 1712 C CA . ASN A 1 226 ? 27.234 -2.633 -6.785 1 98.31 226 ASN A CA 1
ATOM 1713 C C . ASN A 1 226 ? 27.797 -1.46 -5.992 1 98.31 226 ASN A C 1
ATOM 1715 O O . ASN A 1 226 ? 27.141 -0.436 -5.824 1 98.31 226 ASN A O 1
ATOM 1719 N N . GLN A 1 227 ? 29.016 -1.604 -5.559 1 98.38 227 GLN A N 1
ATOM 1720 C CA . GLN A 1 227 ? 29.625 -0.607 -4.691 1 98.38 227 GLN A CA 1
ATOM 1721 C C . GLN A 1 227 ? 29.75 0.741 -5.398 1 98.38 227 GLN A C 1
ATOM 1723 O O . GLN A 1 227 ? 29.516 1.788 -4.789 1 98.38 227 GLN A O 1
ATOM 1728 N N . ARG A 1 228 ? 30.062 0.716 -6.656 1 98.12 228 ARG A N 1
ATOM 1729 C CA . ARG A 1 228 ? 30.219 1.94 -7.434 1 98.12 228 ARG A CA 1
ATOM 1730 C C . ARG A 1 228 ? 28.906 2.73 -7.469 1 98.12 228 ARG A C 1
ATOM 1732 O O . ARG A 1 228 ? 28.906 3.951 -7.293 1 98.12 228 ARG A O 1
ATOM 1739 N N . VAL A 1 229 ? 27.844 2.078 -7.668 1 98.62 229 VAL A N 1
ATOM 1740 C CA . VAL A 1 229 ? 26.531 2.721 -7.766 1 98.62 229 VAL A CA 1
ATOM 1741 C C . VAL A 1 229 ? 26.078 3.18 -6.383 1 98.62 229 VAL A C 1
ATOM 1743 O O . VAL A 1 229 ? 25.672 4.328 -6.207 1 98.62 229 VAL A O 1
ATOM 1746 N N . LEU A 1 230 ? 26.219 2.34 -5.375 1 98.62 230 LEU A N 1
ATOM 1747 C CA . LEU A 1 230 ? 25.75 2.602 -4.02 1 98.62 230 LEU A CA 1
ATOM 1748 C C . LEU A 1 230 ? 26.5 3.781 -3.402 1 98.62 230 LEU A C 1
ATOM 1750 O O . LEU A 1 230 ? 25.922 4.543 -2.617 1 98.62 230 LEU A O 1
ATOM 1754 N N . SER A 1 231 ? 27.719 3.934 -3.775 1 98 231 SER A N 1
ATOM 1755 C CA . SER A 1 231 ? 28.531 5.027 -3.242 1 98 231 SER A CA 1
ATOM 1756 C C . SER A 1 231 ? 27.984 6.383 -3.689 1 98 231 SER A C 1
ATOM 1758 O O . SER A 1 231 ? 28.328 7.414 -3.105 1 98 231 SER A O 1
ATOM 1760 N N . ARG A 1 232 ? 27.188 6.375 -4.734 1 97.88 232 ARG A N 1
ATOM 1761 C CA . ARG A 1 232 ? 26.609 7.609 -5.262 1 97.88 232 ARG A CA 1
ATOM 1762 C C . ARG A 1 232 ? 25.234 7.879 -4.668 1 97.88 232 ARG A C 1
ATOM 1764 O O . ARG A 1 232 ? 24.656 8.945 -4.883 1 97.88 232 ARG A O 1
ATOM 1771 N N . MET A 1 233 ? 24.656 6.949 -3.908 1 97.75 233 MET A N 1
ATOM 1772 C CA . MET A 1 233 ? 23.344 7.102 -3.285 1 97.75 233 MET A CA 1
ATOM 1773 C C . MET A 1 233 ? 23.469 7.75 -1.91 1 97.75 233 MET A C 1
ATOM 1775 O O . MET A 1 233 ? 24.578 7.883 -1.377 1 97.75 233 MET A O 1
ATOM 1779 N N . THR A 1 234 ? 22.391 8.25 -1.414 1 96.81 234 THR A N 1
ATOM 1780 C CA . THR A 1 234 ? 22.359 8.82 -0.07 1 96.81 234 THR A CA 1
ATOM 1781 C C . THR A 1 234 ? 21.703 7.844 0.907 1 96.81 234 THR A C 1
ATOM 1783 O O . THR A 1 234 ? 20.906 6.992 0.504 1 96.81 234 THR A O 1
ATOM 1786 N N . PRO A 1 235 ? 21.984 7.949 2.189 1 96.19 235 PRO A N 1
ATOM 1787 C CA . PRO A 1 235 ? 21.406 7.066 3.201 1 96.19 235 PRO A CA 1
ATOM 1788 C C . PRO A 1 235 ? 19.891 7.195 3.293 1 96.19 235 PRO A C 1
ATOM 1790 O O . PRO A 1 235 ? 19.234 6.355 3.912 1 96.19 235 PRO A O 1
ATOM 1793 N N . ARG A 1 236 ? 19.328 8.148 2.711 1 95.31 236 ARG A N 1
ATOM 1794 C CA . ARG A 1 236 ? 17.875 8.359 2.746 1 95.31 236 ARG A CA 1
ATOM 1795 C C . ARG A 1 236 ? 17.172 7.414 1.787 1 95.31 236 ARG A C 1
ATOM 1797 O O . ARG A 1 236 ? 15.961 7.203 1.902 1 95.31 236 ARG A O 1
ATOM 1804 N N . THR A 1 237 ? 17.938 6.859 0.867 1 98.06 237 THR A N 1
ATOM 1805 C CA . THR A 1 237 ? 17.344 6.023 -0.172 1 98.06 237 THR A CA 1
ATOM 1806 C C . THR A 1 237 ? 16.906 4.68 0.401 1 98.06 237 THR A C 1
ATOM 1808 O O . THR A 1 237 ? 17.625 4.074 1.2 1 98.06 237 THR A O 1
ATOM 1811 N N . LEU A 1 238 ? 15.688 4.254 0.065 1 98.81 238 LEU A N 1
ATOM 1812 C CA . LEU A 1 238 ? 15.234 2.889 0.296 1 98.81 238 LEU A CA 1
ATOM 1813 C C . LEU A 1 238 ? 15.414 2.035 -0.955 1 98.81 238 LEU A C 1
ATOM 1815 O O . LEU A 1 238 ? 14.984 2.422 -2.043 1 98.81 238 LEU A O 1
ATOM 1819 N N . ILE A 1 239 ? 16.094 0.933 -0.792 1 98.88 239 ILE A N 1
ATOM 1820 C CA . ILE A 1 239 ? 16.234 -0.006 -1.9 1 98.88 239 ILE A CA 1
ATOM 1821 C C . ILE A 1 239 ? 15.328 -1.217 -1.661 1 98.88 239 ILE A C 1
ATOM 1823 O O . ILE A 1 239 ? 15.43 -1.879 -0.626 1 98.88 239 ILE A O 1
ATOM 1827 N N . LEU A 1 240 ? 14.406 -1.442 -2.564 1 98.88 240 LEU A N 1
ATOM 1828 C CA . LEU A 1 240 ? 13.609 -2.662 -2.611 1 98.88 240 LEU A CA 1
ATOM 1829 C C . LEU A 1 240 ? 14.039 -3.549 -3.773 1 98.88 240 LEU A C 1
ATOM 1831 O O . LEU A 1 240 ? 13.82 -3.201 -4.938 1 98.88 240 LEU A O 1
ATOM 1835 N N . ASP A 1 241 ? 14.672 -4.656 -3.459 1 98.81 241 ASP A N 1
ATOM 1836 C CA . ASP A 1 241 ? 15.164 -5.59 -4.465 1 98.81 241 ASP A CA 1
ATOM 1837 C C . ASP A 1 241 ? 14.18 -6.738 -4.68 1 98.81 241 ASP A C 1
ATOM 1839 O O . ASP A 1 241 ? 14.055 -7.617 -3.824 1 98.81 241 ASP A O 1
ATOM 1843 N N . LEU A 1 242 ? 13.531 -6.754 -5.84 1 98.25 242 LEU A N 1
ATOM 1844 C CA . LEU A 1 242 ? 12.469 -7.703 -6.145 1 98.25 242 LEU A CA 1
ATOM 1845 C C . LEU A 1 242 ? 12.992 -8.859 -6.984 1 98.25 242 LEU A C 1
ATOM 1847 O O . LEU A 1 242 ? 12.25 -9.789 -7.305 1 98.25 242 LEU A O 1
ATOM 1851 N N . ALA A 1 243 ? 14.258 -8.781 -7.301 1 96.31 243 ALA A N 1
ATOM 1852 C CA . ALA A 1 243 ? 14.844 -9.836 -8.125 1 96.31 243 ALA A CA 1
ATOM 1853 C C . ALA A 1 243 ? 14.953 -11.148 -7.348 1 96.31 243 ALA A C 1
ATOM 1855 O O . ALA A 1 243 ? 14.992 -11.141 -6.117 1 96.31 243 ALA A O 1
ATOM 1856 N N . SER A 1 244 ? 14.938 -12.258 -8.117 1 90.38 244 SER A N 1
ATOM 1857 C CA . SER A 1 244 ? 15.148 -13.562 -7.5 1 90.38 244 SER A CA 1
ATOM 1858 C C . SER A 1 244 ? 16.5 -13.617 -6.785 1 90.38 244 SER A C 1
ATOM 1860 O O . SER A 1 244 ? 17.453 -12.945 -7.188 1 90.38 244 SER A O 1
ATOM 1862 N N . ARG A 1 245 ? 16.594 -14.477 -5.754 1 89.5 245 ARG A N 1
ATOM 1863 C CA . ARG A 1 245 ? 17.828 -14.617 -4.996 1 89.5 245 ARG A CA 1
ATOM 1864 C C . ARG A 1 245 ? 19 -14.93 -5.918 1 89.5 245 ARG A C 1
ATOM 1866 O O . ARG A 1 245 ? 18.859 -15.711 -6.863 1 89.5 245 ARG A O 1
ATOM 1873 N N . PRO A 1 246 ? 20.062 -14.258 -5.605 1 93 246 PRO A N 1
ATOM 1874 C CA . PRO A 1 246 ? 20.422 -13.438 -4.445 1 93 246 PRO A CA 1
ATOM 1875 C C . PRO A 1 246 ? 20.062 -11.969 -4.625 1 93 246 PRO A C 1
ATOM 1877 O O . PRO A 1 246 ? 20.344 -11.148 -3.746 1 93 246 PRO A O 1
ATOM 1880 N N . GLY A 1 247 ? 19.469 -11.625 -5.695 1 96.06 247 GLY A N 1
ATOM 1881 C CA . GLY A 1 247 ? 19.109 -10.25 -5.996 1 96.06 247 GLY A CA 1
ATOM 1882 C C . GLY A 1 247 ? 20.172 -9.523 -6.809 1 96.06 247 GLY A C 1
ATOM 1883 O O . GLY A 1 247 ? 21.016 -10.164 -7.441 1 96.06 247 GLY A O 1
ATOM 1884 N N . GLY A 1 248 ? 19.984 -8.195 -6.855 1 98.06 248 GLY A N 1
ATOM 1885 C CA . GLY A 1 248 ? 20.922 -7.398 -7.641 1 98.06 248 GLY A CA 1
ATOM 1886 C C . GLY A 1 248 ? 21.562 -6.285 -6.844 1 98.06 248 GLY A C 1
ATOM 1887 O O . GLY A 1 248 ? 22.078 -5.32 -7.414 1 98.06 248 GLY A O 1
ATOM 1888 N N . THR A 1 249 ? 21.484 -6.359 -5.539 1 98.75 249 THR A N 1
ATOM 1889 C CA . THR A 1 249 ? 22.031 -5.328 -4.656 1 98.75 249 THR A CA 1
ATOM 1890 C C . THR A 1 249 ? 23.172 -5.883 -3.814 1 98.75 249 THR A C 1
ATOM 1892 O O . THR A 1 249 ? 23.094 -7.004 -3.307 1 98.75 249 THR A O 1
ATOM 1895 N N . ASP A 1 250 ? 24.266 -5.176 -3.736 1 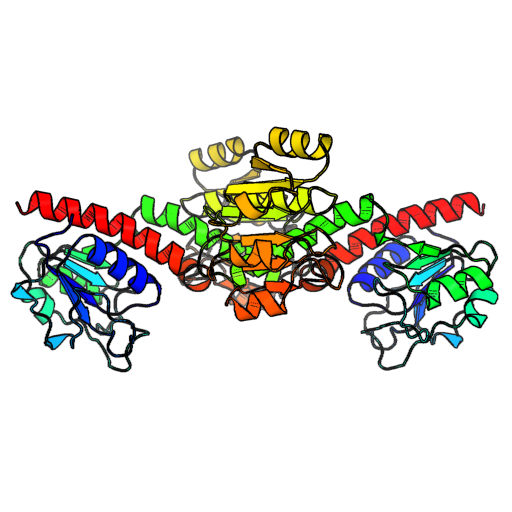98.69 250 ASP A N 1
ATOM 1896 C CA . ASP A 1 250 ? 25.266 -5.461 -2.713 1 98.69 250 ASP A CA 1
ATOM 1897 C C . ASP A 1 250 ? 24.766 -5.047 -1.329 1 98.69 250 ASP A C 1
ATOM 1899 O O . ASP A 1 250 ? 25.094 -3.957 -0.848 1 98.69 250 ASP A O 1
ATOM 1903 N N . PHE A 1 251 ? 24.078 -5.887 -0.668 1 98.62 251 PHE A N 1
ATOM 1904 C CA . PHE A 1 251 ? 23.391 -5.586 0.575 1 98.62 251 PHE A CA 1
ATOM 1905 C C . PHE A 1 251 ? 24.375 -5.23 1.68 1 98.62 251 PHE A C 1
ATOM 1907 O O . PHE A 1 251 ? 24.109 -4.336 2.486 1 98.62 251 PHE A O 1
ATOM 1914 N N . LYS A 1 252 ? 25.422 -5.945 1.721 1 98.19 252 LYS A N 1
ATOM 1915 C CA . LYS A 1 252 ? 26.438 -5.688 2.748 1 98.19 252 LYS A CA 1
ATOM 1916 C C . LYS A 1 252 ? 27 -4.273 2.627 1 98.19 252 LYS A C 1
ATOM 1918 O O . LYS A 1 252 ? 27.109 -3.555 3.623 1 98.19 252 LYS A O 1
ATOM 1923 N N . TYR A 1 253 ? 27.391 -3.902 1.432 1 98.38 253 TYR A N 1
ATOM 1924 C CA . TYR A 1 253 ? 27.938 -2.566 1.222 1 98.38 253 TYR A CA 1
ATOM 1925 C C . TYR A 1 253 ? 26.891 -1.497 1.481 1 98.38 253 TYR A C 1
ATOM 1927 O O . TYR A 1 253 ? 27.203 -0.429 2.016 1 98.38 253 TYR A O 1
ATOM 1935 N N . ALA A 1 254 ? 25.562 -1.729 1.083 1 98.75 254 ALA A N 1
ATOM 1936 C CA . ALA A 1 254 ? 24.469 -0.799 1.374 1 98.75 254 ALA A CA 1
ATOM 1937 C C . ALA A 1 254 ? 24.375 -0.526 2.873 1 98.75 254 ALA A C 1
ATOM 1939 O O . ALA A 1 254 ? 24.281 0.629 3.293 1 98.75 254 ALA A O 1
ATOM 1940 N N . GLU A 1 255 ? 24.406 -1.597 3.602 1 98.25 255 GLU A N 1
ATOM 1941 C CA . GLU A 1 255 ? 24.344 -1.474 5.055 1 98.25 255 GLU A CA 1
ATOM 1942 C C . GLU A 1 255 ? 25.5 -0.624 5.586 1 98.25 255 GLU A C 1
ATOM 1944 O O . GLU A 1 255 ? 25.297 0.229 6.453 1 98.25 255 GLU A O 1
ATOM 1949 N N . LYS A 1 256 ? 26.656 -0.858 5.094 1 97.88 256 LYS A N 1
ATOM 1950 C CA . LYS A 1 256 ? 27.828 -0.09 5.492 1 97.88 256 LYS A CA 1
ATOM 1951 C C . LYS A 1 256 ? 27.641 1.397 5.215 1 97.88 256 LYS A C 1
ATOM 1953 O O . LYS A 1 256 ? 28.125 2.244 5.965 1 97.88 256 LYS A O 1
ATOM 1958 N N . GLN A 1 257 ? 26.938 1.73 4.152 1 97.44 257 GLN A N 1
ATOM 1959 C CA . GLN A 1 257 ? 26.719 3.115 3.754 1 97.44 257 GLN A CA 1
ATOM 1960 C C . GLN A 1 257 ? 25.5 3.697 4.469 1 97.44 257 GLN A C 1
ATOM 1962 O O . GLN A 1 257 ? 25.125 4.852 4.242 1 97.44 257 GLN A O 1
ATOM 1967 N N . GLY A 1 258 ? 24.844 2.859 5.285 1 97.69 258 GLY A N 1
ATOM 1968 C CA . GLY A 1 258 ? 23.656 3.312 5.984 1 97.69 258 GLY A CA 1
ATOM 1969 C C . GLY A 1 258 ? 22.406 3.32 5.109 1 97.69 258 GLY A C 1
ATOM 1970 O O . GLY A 1 258 ? 21.422 3.973 5.438 1 97.69 258 GLY A O 1
ATOM 1971 N N . ILE A 1 259 ? 22.484 2.678 3.961 1 98.44 259 ILE A N 1
ATOM 1972 C CA . ILE A 1 259 ? 21.359 2.598 3.047 1 98.44 259 ILE A CA 1
ATOM 1973 C C . ILE A 1 259 ? 20.5 1.372 3.383 1 98.44 259 ILE A C 1
ATOM 1975 O O . ILE A 1 259 ? 21.016 0.254 3.451 1 98.44 259 ILE A O 1
ATOM 1979 N N . LYS A 1 260 ? 19.266 1.604 3.668 1 98.62 260 LYS A N 1
ATOM 1980 C CA . LYS A 1 260 ? 18.375 0.482 3.908 1 98.62 260 LYS A CA 1
ATOM 1981 C C . LYS A 1 260 ? 18.047 -0.251 2.611 1 98.62 260 LYS A C 1
ATOM 1983 O O . LYS A 1 260 ? 17.438 0.321 1.702 1 98.62 260 LYS A O 1
ATOM 1988 N N . ALA A 1 261 ? 18.469 -1.467 2.477 1 98.81 261 ALA A N 1
ATOM 1989 C CA . ALA A 1 261 ? 18.219 -2.316 1.315 1 98.81 261 ALA A CA 1
ATOM 1990 C C . ALA A 1 261 ? 17.562 -3.631 1.729 1 98.81 261 ALA A C 1
ATOM 1992 O O . ALA A 1 261 ? 18.078 -4.34 2.6 1 98.81 261 ALA A O 1
ATOM 1993 N N . LEU A 1 262 ? 16.406 -3.961 1.089 1 98.69 262 LEU A N 1
ATOM 1994 C CA . LEU A 1 262 ? 15.641 -5.148 1.452 1 98.69 262 LEU A CA 1
ATOM 1995 C C . LEU A 1 262 ? 15.453 -6.059 0.247 1 98.69 262 LEU A C 1
ATOM 1997 O O . LEU A 1 262 ? 14.992 -5.613 -0.808 1 98.69 262 LEU A O 1
ATOM 2001 N N . LEU A 1 263 ? 15.844 -7.266 0.384 1 97.94 263 LEU A N 1
ATOM 2002 C CA . LEU A 1 263 ? 15.406 -8.281 -0.564 1 97.94 263 LEU A CA 1
ATOM 2003 C C . LEU A 1 263 ? 13.961 -8.688 -0.297 1 97.94 263 LEU A C 1
ATOM 2005 O O . LEU A 1 263 ? 13.578 -8.945 0.849 1 97.94 263 LEU A O 1
ATOM 2009 N N . ALA A 1 264 ? 13.086 -8.656 -1.351 1 96.38 264 ALA A N 1
ATOM 2010 C CA . ALA A 1 264 ? 11.656 -8.836 -1.146 1 96.38 264 ALA A CA 1
ATOM 2011 C C . ALA A 1 264 ? 11.117 -9.969 -2.023 1 96.38 264 ALA A C 1
ATOM 2013 O O . ALA A 1 264 ? 10.359 -9.719 -2.967 1 96.38 264 ALA A O 1
ATOM 2014 N N . PRO A 1 265 ? 11.359 -11.195 -1.711 1 90.38 265 PRO A N 1
ATOM 2015 C CA . PRO A 1 265 ? 10.82 -12.312 -2.484 1 90.38 265 PRO A CA 1
ATOM 2016 C C . PRO A 1 265 ? 9.406 -12.695 -2.061 1 90.38 265 PRO A C 1
ATOM 2018 O O . PRO A 1 265 ? 8.977 -12.367 -0.95 1 90.38 265 PRO A O 1
ATOM 2021 N N . GLY A 1 266 ? 8.672 -13.367 -2.949 1 91.69 266 GLY A N 1
ATOM 2022 C CA . GLY A 1 266 ? 7.441 -14.07 -2.613 1 91.69 266 GLY A CA 1
ATOM 2023 C C . GLY A 1 266 ? 6.309 -13.133 -2.23 1 91.69 266 GLY A C 1
ATOM 2024 O O . GLY A 1 266 ? 5.418 -13.508 -1.466 1 91.69 266 GLY A O 1
ATOM 2025 N N . LEU A 1 267 ? 6.309 -11.883 -2.73 1 95.75 267 LEU A N 1
ATOM 2026 C CA . LEU A 1 267 ? 5.363 -10.852 -2.312 1 95.75 267 LEU A CA 1
ATOM 2027 C C . LEU A 1 267 ? 3.928 -11.273 -2.619 1 95.75 267 LEU A C 1
ATOM 2029 O O . LEU A 1 267 ? 3.031 -11.086 -1.796 1 95.75 267 LEU A O 1
ATOM 2033 N N . PRO A 1 268 ? 3.678 -11.922 -3.764 1 96.19 268 PRO A N 1
ATOM 2034 C CA . PRO A 1 268 ? 2.299 -12.32 -4.055 1 96.19 268 PRO A CA 1
ATOM 2035 C C . PRO A 1 268 ? 1.719 -13.258 -3 1 96.19 268 PRO A C 1
ATOM 2037 O O . PRO A 1 268 ? 0.579 -13.078 -2.564 1 96.19 268 PRO A O 1
ATOM 2040 N N . GLY A 1 269 ? 2.541 -14.242 -2.533 1 94.5 269 GLY A N 1
ATOM 2041 C CA . GLY A 1 269 ? 2.088 -15.164 -1.503 1 94.5 269 GLY A CA 1
ATOM 2042 C C . GLY A 1 269 ? 1.91 -14.5 -0.149 1 94.5 269 GLY A C 1
ATOM 2043 O O . GLY A 1 269 ? 1.097 -14.945 0.663 1 94.5 269 GLY A O 1
ATOM 2044 N N . ILE A 1 270 ? 2.59 -13.438 0.056 1 94.62 270 ILE A N 1
ATOM 2045 C CA . ILE A 1 270 ? 2.586 -12.742 1.342 1 94.62 270 ILE A CA 1
ATOM 2046 C C . ILE A 1 270 ? 1.386 -11.805 1.418 1 94.62 270 ILE A C 1
ATOM 2048 O O . ILE A 1 270 ? 0.664 -11.789 2.418 1 94.62 270 ILE A O 1
ATOM 2052 N N . VAL A 1 271 ? 1.033 -11.07 0.317 1 96.62 271 VAL A N 1
ATOM 2053 C CA . VAL A 1 271 ? 0.095 -9.961 0.456 1 96.62 271 VAL A CA 1
ATOM 2054 C C . VAL A 1 271 ? -1.266 -10.359 -0.109 1 96.62 271 VAL A C 1
ATOM 2056 O O . VAL A 1 271 ? -2.297 -9.82 0.296 1 96.62 271 VAL A O 1
ATOM 2059 N N . ALA A 1 272 ? -1.25 -11.25 -1.073 1 98 272 ALA A N 1
ATOM 2060 C CA . ALA A 1 272 ? -2.502 -11.594 -1.742 1 98 272 ALA A CA 1
ATOM 2061 C C . ALA A 1 272 ? -2.516 -13.062 -2.156 1 98 272 ALA A C 1
ATOM 2063 O O . ALA A 1 272 ? -2.674 -13.375 -3.338 1 98 272 ALA A O 1
ATOM 2064 N N . PRO A 1 273 ? -2.426 -13.961 -1.222 1 96.5 273 PRO A N 1
ATOM 2065 C CA . PRO A 1 273 ? -2.35 -15.383 -1.562 1 96.5 273 PRO A CA 1
ATOM 2066 C C . PRO A 1 273 ? -3.562 -15.867 -2.35 1 96.5 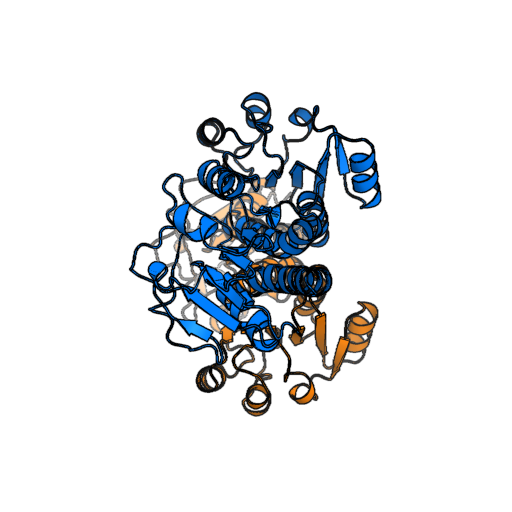273 PRO A C 1
ATOM 2068 O O . PRO A 1 273 ? -3.439 -16.75 -3.199 1 96.5 273 PRO A O 1
ATOM 2071 N N . LYS A 1 274 ? -4.73 -15.336 -2.08 1 97.19 274 LYS A N 1
ATOM 2072 C CA . LYS A 1 274 ? -5.922 -15.734 -2.826 1 97.19 274 LYS A CA 1
ATOM 2073 C C . LYS A 1 274 ? -5.797 -15.359 -4.301 1 97.19 274 LYS A C 1
ATOM 2075 O O . LYS A 1 274 ? -5.965 -16.203 -5.18 1 97.19 274 LYS A O 1
ATOM 2080 N N . THR A 1 275 ? -5.418 -14.109 -4.566 1 97.62 275 THR A N 1
ATOM 2081 C CA . THR A 1 275 ? -5.227 -13.664 -5.945 1 97.62 275 THR A CA 1
ATOM 2082 C C . THR A 1 275 ? -4.102 -14.453 -6.613 1 97.62 275 THR A C 1
ATOM 2084 O O . THR A 1 275 ? -4.246 -14.906 -7.75 1 97.62 275 THR A O 1
ATOM 2087 N N . ALA A 1 276 ? -2.996 -14.586 -5.906 1 97.31 276 ALA A N 1
ATOM 2088 C CA . ALA A 1 276 ? -1.848 -15.312 -6.445 1 97.31 276 ALA A CA 1
ATOM 2089 C C . ALA A 1 276 ? -2.223 -16.75 -6.805 1 97.31 276 ALA A C 1
ATOM 2091 O O . ALA A 1 276 ? -1.846 -17.25 -7.867 1 97.31 276 ALA A O 1
ATOM 2092 N N . GLY A 1 277 ? -2.984 -17.422 -5.906 1 97.38 277 GLY A N 1
ATOM 2093 C CA . GLY A 1 277 ? -3.453 -18.766 -6.172 1 97.38 277 GLY A CA 1
ATOM 2094 C C . GLY A 1 277 ? -4.391 -18.844 -7.363 1 97.38 277 GLY A C 1
ATOM 2095 O O . GLY A 1 277 ? -4.305 -19.781 -8.164 1 97.38 277 GLY A O 1
ATOM 2096 N N . GLN A 1 278 ? -5.254 -17.875 -7.488 1 97.75 278 GLN A N 1
ATOM 2097 C CA . GLN A 1 278 ? -6.215 -17.859 -8.586 1 97.75 278 GLN A CA 1
ATOM 2098 C C . GLN A 1 278 ? -5.508 -17.656 -9.93 1 97.75 278 GLN A C 1
ATOM 2100 O O . GLN A 1 278 ? -5.926 -18.219 -10.938 1 97.75 278 GLN A O 1
ATOM 2105 N N . ILE A 1 279 ? -4.484 -16.859 -9.953 1 97.56 279 ILE A N 1
ATOM 2106 C CA . ILE A 1 279 ? -3.697 -16.656 -11.164 1 97.56 279 ILE A CA 1
ATOM 2107 C C . ILE A 1 279 ? -3.146 -18 -11.648 1 97.56 279 ILE A C 1
ATOM 2109 O O . ILE A 1 279 ? -3.309 -18.359 -12.812 1 97.56 279 ILE A O 1
ATOM 2113 N N . ILE A 1 280 ? -2.533 -18.75 -10.727 1 97.19 280 ILE A N 1
ATOM 2114 C CA . ILE A 1 280 ? -1.954 -20.047 -11.062 1 97.19 280 ILE A CA 1
ATOM 2115 C C . ILE A 1 280 ? -3.062 -21.016 -11.477 1 97.19 280 ILE A C 1
ATOM 2117 O O . ILE A 1 280 ? -2.943 -21.703 -12.492 1 97.19 280 ILE A O 1
ATOM 2121 N N . ALA A 1 281 ? -4.16 -21 -10.719 1 97.69 281 ALA A N 1
ATOM 2122 C CA . ALA A 1 281 ? -5.281 -21.906 -10.961 1 97.69 281 ALA A CA 1
ATOM 2123 C C . ALA A 1 281 ? -5.871 -21.688 -12.352 1 97.69 281 ALA A C 1
ATOM 2125 O O . ALA A 1 281 ? -6.188 -22.656 -13.055 1 97.69 281 ALA A O 1
ATOM 2126 N N . ASN A 1 282 ? -6.02 -20.484 -12.711 1 96.88 282 ASN A N 1
ATOM 2127 C CA . ASN A 1 282 ? -6.602 -20.156 -14.008 1 96.88 282 ASN A CA 1
ATOM 2128 C C . ASN A 1 282 ? -5.723 -20.641 -15.156 1 96.88 282 ASN A C 1
ATOM 2130 O O . ASN A 1 282 ? -6.219 -21.203 -16.125 1 96.88 282 ASN A O 1
ATOM 2134 N N . VAL A 1 283 ? -4.453 -20.406 -15.055 1 95.94 283 VAL A N 1
ATOM 2135 C CA . VAL A 1 283 ? -3.531 -20.844 -16.109 1 95.94 283 VAL A CA 1
ATOM 2136 C C . VAL A 1 283 ? -3.48 -22.375 -16.141 1 95.94 283 VAL A C 1
ATOM 2138 O O . VAL A 1 283 ? -3.529 -22.969 -17.219 1 95.94 283 VAL A O 1
ATOM 2141 N N . LEU A 1 284 ? -3.422 -23.031 -14.945 1 96.62 284 LEU A N 1
ATOM 2142 C CA . LEU A 1 284 ? -3.391 -24.5 -14.852 1 96.62 284 LEU A CA 1
ATOM 2143 C C . LEU A 1 284 ? -4.637 -25.109 -15.484 1 96.62 284 LEU A C 1
ATOM 2145 O O . LEU A 1 284 ? -4.547 -26.125 -16.188 1 96.62 284 LEU A O 1
ATOM 2149 N N . SER A 1 285 ? -5.785 -24.5 -15.172 1 96.69 285 SER A N 1
ATOM 2150 C CA . SER A 1 285 ? -7.039 -25 -15.734 1 96.69 285 SER A CA 1
ATOM 2151 C C . SER A 1 285 ? -6.973 -25.062 -17.25 1 96.69 285 SER A C 1
ATOM 2153 O O . SER A 1 285 ? -7.395 -26.047 -17.859 1 96.69 285 SER A O 1
ATOM 2155 N N . LYS A 1 286 ? -6.414 -24.062 -17.859 1 94.88 286 LYS A N 1
ATOM 2156 C CA . LYS A 1 286 ? -6.281 -24.016 -19.312 1 94.88 286 LYS A CA 1
ATOM 2157 C C . LYS A 1 286 ? -5.289 -25.062 -19.797 1 94.88 286 LYS A C 1
ATOM 2159 O O . LYS A 1 286 ? -5.547 -25.766 -20.781 1 94.88 286 LYS A O 1
ATOM 2164 N N . LEU A 1 287 ? -4.156 -25.188 -19.156 1 95.44 287 LEU A N 1
ATOM 2165 C CA . LEU A 1 287 ? -3.125 -26.141 -19.547 1 95.44 287 LEU A CA 1
ATOM 2166 C C . LEU A 1 287 ? -3.639 -27.578 -19.438 1 95.44 287 LEU A C 1
ATOM 2168 O O . LEU A 1 287 ? -3.367 -28.406 -20.297 1 95.44 287 LEU A O 1
ATOM 2172 N N . LEU A 1 288 ? -4.391 -27.875 -18.391 1 96.44 288 LEU A N 1
ATOM 2173 C CA . LEU A 1 288 ? -4.934 -29.203 -18.156 1 96.44 288 LEU A CA 1
ATOM 2174 C C . LEU A 1 288 ? -6.027 -29.531 -19.156 1 96.44 288 LEU A C 1
ATOM 2176 O O . LEU A 1 288 ? -6.145 -30.688 -19.594 1 96.44 288 LEU A O 1
ATOM 2180 N N . ALA A 1 289 ? -6.797 -28.5 -19.5 1 94.69 289 ALA A N 1
ATOM 2181 C CA . ALA A 1 289 ? -7.801 -28.703 -20.547 1 94.69 289 ALA A CA 1
ATOM 2182 C C . ALA A 1 289 ? -7.148 -29.062 -21.875 1 94.69 289 ALA A C 1
ATOM 2184 O O . ALA A 1 289 ? -7.66 -29.906 -22.609 1 94.69 289 ALA A O 1
ATOM 2185 N N . ASP A 1 290 ? -6.031 -28.391 -22.172 1 92.69 290 ASP A N 1
ATOM 2186 C CA . ASP A 1 290 ? -5.285 -28.688 -23.391 1 92.69 290 ASP A CA 1
ATOM 2187 C C . ASP A 1 290 ? -4.715 -30.109 -23.359 1 92.69 290 ASP A C 1
ATOM 2189 O O . ASP A 1 290 ? -4.695 -30.797 -24.375 1 92.69 290 ASP A O 1
ATOM 2193 N N . LEU A 1 291 ? -4.184 -30.5 -22.188 1 90.31 291 LEU A N 1
ATOM 2194 C CA . LEU A 1 291 ? -3.672 -31.859 -22.016 1 90.31 291 LEU A CA 1
ATOM 2195 C C . LEU A 1 291 ? -4.766 -32.875 -22.281 1 90.31 291 LEU A C 1
ATOM 2197 O O . LEU A 1 291 ? -4.512 -33.906 -22.906 1 90.31 291 LEU A O 1
ATOM 2201 N N . LYS A 1 292 ? -5.918 -32.656 -21.766 1 89.31 292 LYS A N 1
ATOM 2202 C CA . LYS A 1 292 ? -7.051 -33.562 -21.953 1 89.31 292 LYS A CA 1
ATOM 2203 C C . LYS A 1 292 ? -7.391 -33.719 -23.422 1 89.31 292 LYS A C 1
ATOM 2205 O O . LYS A 1 292 ? -7.68 -34.812 -23.891 1 89.31 292 LYS A O 1
ATOM 2210 N N . LYS A 1 293 ? -7.273 -32.656 -24.203 1 87.62 293 LYS A N 1
ATOM 2211 C CA . LYS A 1 293 ? -7.582 -32.688 -25.641 1 87.62 293 LYS A CA 1
ATOM 2212 C C . LYS A 1 293 ? -6.543 -33.469 -26.406 1 87.62 293 LYS A C 1
ATOM 2214 O O . LYS A 1 293 ? -6.875 -34.156 -27.375 1 87.62 293 LYS A O 1
ATOM 2219 N N . GLU A 1 294 ? -5.336 -33.375 -25.922 1 81.44 294 GLU A N 1
ATOM 2220 C CA . GLU A 1 294 ? -4.254 -34.062 -26.609 1 81.44 294 GLU A CA 1
ATOM 2221 C C . GLU A 1 294 ? -4.289 -35.562 -26.312 1 81.44 294 GLU A C 1
ATOM 2223 O O . GLU A 1 294 ? -3.781 -36.375 -27.094 1 81.44 294 GLU A O 1
ATOM 2228 N N . GLY A 1 295 ? -4.617 -35.969 -25.109 1 68.56 295 GLY A N 1
ATOM 2229 C CA . GLY A 1 295 ? -4.688 -37.375 -24.75 1 68.56 295 GLY A CA 1
ATOM 2230 C C . GLY A 1 295 ? -5.934 -38.062 -25.281 1 68.56 295 GLY A C 1
ATOM 2231 O O . GLY A 1 295 ? -6.012 -39.281 -25.297 1 68.56 295 GLY A O 1
ATOM 2232 N N . ARG A 1 296 ? -7.098 -37.312 -25.672 1 50.03 296 ARG A N 1
ATOM 2233 C CA . ARG A 1 296 ? -8.219 -37.906 -26.359 1 50.03 296 ARG A CA 1
ATOM 2234 C C . ARG A 1 296 ? -7.977 -37.938 -27.875 1 50.03 296 ARG A C 1
ATOM 2236 O O . ARG A 1 296 ? -7.238 -37.125 -28.406 1 50.03 296 ARG A O 1
ATOM 2243 N N . MET B 1 1 ? 10.969 35.312 4.426 1 86.38 1 MET B N 1
ATOM 2244 C CA . MET B 1 1 ? 11.711 35.188 5.68 1 86.38 1 MET B CA 1
ATOM 2245 C C . MET B 1 1 ? 10.844 35.625 6.867 1 86.38 1 MET B C 1
ATOM 2247 O O . MET B 1 1 ? 9.945 36.438 6.723 1 86.38 1 MET B O 1
ATOM 2251 N N . LEU B 1 2 ? 11.008 34.906 7.98 1 93.44 2 LEU B N 1
ATOM 2252 C CA . LEU B 1 2 ? 10.156 35.125 9.141 1 93.44 2 LEU B CA 1
ATOM 2253 C C . LEU B 1 2 ? 10.922 35.844 10.25 1 93.44 2 LEU B C 1
ATOM 2255 O O . LEU B 1 2 ? 10.555 35.75 11.422 1 93.44 2 LEU B O 1
ATOM 2259 N N . THR B 1 3 ? 11.938 36.562 9.781 1 92.38 3 THR B N 1
ATOM 2260 C CA . THR B 1 3 ? 12.758 37.312 10.734 1 92.38 3 THR B CA 1
ATOM 2261 C C . THR B 1 3 ? 11.906 38.281 11.523 1 92.38 3 THR B C 1
ATOM 2263 O O . THR B 1 3 ? 11.062 38.969 10.953 1 92.38 3 THR B O 1
ATOM 2266 N N . GLY B 1 4 ? 12.094 38.281 12.852 1 91.56 4 GLY B N 1
ATOM 2267 C CA . GLY B 1 4 ? 11.375 39.219 13.695 1 91.56 4 GLY B CA 1
ATOM 2268 C C . GLY B 1 4 ? 10.141 38.594 14.344 1 91.56 4 GLY B C 1
ATOM 2269 O O . GLY B 1 4 ? 9.57 39.188 15.273 1 91.56 4 GLY B O 1
ATOM 2270 N N . LEU B 1 5 ? 9.695 37.5 13.859 1 95.19 5 LEU B N 1
ATOM 2271 C CA . LEU B 1 5 ? 8.562 36.812 14.469 1 95.19 5 LEU B CA 1
ATOM 2272 C C . LEU B 1 5 ? 9.039 35.875 15.578 1 95.19 5 LEU B C 1
ATOM 2274 O O . LEU B 1 5 ? 10.008 35.125 15.398 1 95.19 5 LEU B O 1
ATOM 2278 N N . THR B 1 6 ? 8.391 36 16.688 1 97 6 THR B N 1
ATOM 2279 C CA . THR B 1 6 ? 8.648 35.094 17.812 1 97 6 THR B CA 1
ATOM 2280 C C . THR B 1 6 ? 7.531 34.062 17.953 1 97 6 THR B C 1
ATOM 2282 O O . THR B 1 6 ? 6.367 34.406 18.125 1 97 6 THR B O 1
ATOM 2285 N N . ILE B 1 7 ? 7.91 32.781 17.859 1 98.06 7 ILE B N 1
ATOM 2286 C CA . ILE B 1 7 ? 6.93 31.688 17.781 1 98.06 7 ILE B CA 1
ATOM 2287 C C . ILE B 1 7 ? 7.176 30.688 18.906 1 98.06 7 ILE B C 1
ATOM 2289 O O . ILE B 1 7 ? 8.328 30.344 19.188 1 98.06 7 ILE B O 1
ATOM 2293 N N . ALA B 1 8 ? 6.152 30.281 19.547 1 98.44 8 ALA B N 1
ATOM 2294 C CA . ALA B 1 8 ? 6.227 29.188 20.5 1 98.44 8 ALA B CA 1
ATOM 2295 C C . ALA B 1 8 ? 5.641 27.906 19.906 1 98.44 8 ALA B C 1
ATOM 2297 O O . ALA B 1 8 ? 4.484 27.891 19.484 1 98.44 8 ALA B O 1
ATOM 2298 N N . ILE B 1 9 ? 6.391 26.875 19.812 1 98.19 9 ILE B N 1
ATOM 2299 C CA . ILE B 1 9 ? 5.918 25.547 19.438 1 98.19 9 ILE B CA 1
ATOM 2300 C C . ILE B 1 9 ? 5.801 24.672 20.688 1 98.19 9 ILE B C 1
ATOM 2302 O O . ILE B 1 9 ? 6.793 24.438 21.375 1 98.19 9 ILE B O 1
ATOM 2306 N N . ILE B 1 10 ? 4.582 24.234 20.969 1 98.12 10 ILE B N 1
ATOM 2307 C CA . ILE B 1 10 ? 4.297 23.562 22.219 1 98.12 10 ILE B CA 1
ATOM 2308 C C . ILE B 1 10 ? 3.844 22.125 21.938 1 98.12 10 ILE B C 1
ATOM 2310 O O . ILE B 1 10 ? 2.758 21.906 21.406 1 98.12 10 ILE B O 1
ATOM 2314 N N . GLY B 1 11 ? 4.648 21.156 22.281 1 95.75 11 GLY B N 1
ATOM 2315 C CA . GLY B 1 11 ? 4.344 19.734 22.141 1 95.75 11 GLY B CA 1
ATOM 2316 C C . GLY B 1 11 ? 4.262 19.281 20.703 1 95.75 11 GLY B C 1
ATOM 2317 O O . GLY B 1 11 ? 4.496 20.078 19.781 1 95.75 11 GLY B O 1
ATOM 2318 N N . GLY B 1 12 ? 3.975 18 20.625 1 92.94 12 GLY B N 1
ATOM 2319 C CA . GLY B 1 12 ? 3.727 17.438 19.312 1 92.94 12 GLY B CA 1
ATOM 2320 C C . GLY B 1 12 ? 4.5 16.156 19.047 1 92.94 12 GLY B C 1
ATOM 2321 O O . GLY B 1 12 ? 5.062 15.562 19.984 1 92.94 12 GLY B O 1
ATOM 2322 N N . ASP B 1 13 ? 4.336 15.695 17.844 1 92.81 13 ASP B N 1
ATOM 2323 C CA . ASP B 1 13 ? 4.977 14.461 17.391 1 92.81 13 ASP B CA 1
ATOM 2324 C C . ASP B 1 13 ? 5.969 14.742 16.266 1 92.81 13 ASP B C 1
ATOM 2326 O O . ASP B 1 13 ? 6.484 15.852 16.141 1 92.81 13 ASP B O 1
ATOM 2330 N N . ALA B 1 14 ? 6.375 13.734 15.516 1 92.88 14 ALA B N 1
ATOM 2331 C CA . ALA B 1 14 ? 7.41 13.844 14.492 1 92.88 14 ALA B CA 1
ATOM 2332 C C . ALA B 1 14 ? 7.055 14.914 13.469 1 92.88 14 ALA B C 1
ATOM 2334 O O . ALA B 1 14 ? 7.941 15.539 12.883 1 92.88 14 ALA B O 1
ATOM 2335 N N . ARG B 1 15 ? 5.781 15.273 13.266 1 95 15 ARG B N 1
ATOM 2336 C CA . ARG B 1 15 ? 5.344 16.312 12.344 1 95 15 ARG B CA 1
ATOM 2337 C C . ARG B 1 15 ? 5.867 17.688 12.766 1 95 15 ARG B C 1
ATOM 2339 O O . ARG B 1 15 ? 6.219 18.516 11.914 1 95 15 ARG B O 1
ATOM 2346 N N . GLN B 1 16 ? 5.938 17.859 14.016 1 94.88 16 GLN B N 1
ATOM 2347 C CA . GLN B 1 16 ? 6.387 19.141 14.523 1 94.88 16 GLN B CA 1
ATOM 2348 C C . GLN B 1 16 ? 7.855 19.391 14.188 1 94.88 16 GLN B C 1
ATOM 2350 O O . GLN B 1 16 ? 8.281 20.531 14.055 1 94.88 16 GLN B O 1
ATOM 2355 N N . LEU B 1 17 ? 8.609 18.312 14.047 1 94.75 17 LEU B N 1
ATOM 2356 C CA . LEU B 1 17 ? 10.016 18.469 13.703 1 94.75 17 LEU B CA 1
ATOM 2357 C C . LEU B 1 17 ? 10.18 19.156 12.352 1 94.75 17 LEU B C 1
ATOM 2359 O O . LEU B 1 17 ? 11.078 19.984 12.172 1 94.75 17 LEU B O 1
ATOM 2363 N N . GLU B 1 18 ? 9.312 18.828 11.438 1 96 18 GLU B N 1
ATOM 2364 C CA . GLU B 1 18 ? 9.352 19.469 10.125 1 96 18 GLU B CA 1
ATOM 2365 C C . GLU B 1 18 ? 8.93 20.922 10.211 1 96 18 GLU B C 1
ATOM 2367 O O . GLU B 1 18 ? 9.461 21.766 9.477 1 96 18 GLU B O 1
ATOM 2372 N N . ILE B 1 19 ? 8.023 21.188 11.07 1 96.56 19 ILE B N 1
ATOM 2373 C CA . ILE B 1 19 ? 7.578 22.562 11.281 1 96.56 19 ILE B CA 1
ATOM 2374 C C . ILE B 1 19 ? 8.727 23.391 11.859 1 96.56 19 ILE B C 1
ATOM 2376 O O . ILE B 1 19 ? 9.023 24.484 11.367 1 96.56 19 ILE B O 1
ATOM 2380 N N . ILE B 1 20 ? 9.375 22.828 12.883 1 96.25 20 ILE B N 1
ATOM 2381 C CA . ILE B 1 20 ? 10.508 23.516 13.523 1 96.25 20 ILE B CA 1
ATOM 2382 C C . ILE B 1 20 ? 11.594 23.781 12.492 1 96.25 20 ILE B C 1
ATOM 2384 O O . ILE B 1 20 ? 12.094 24.906 12.391 1 96.25 20 ILE B O 1
ATOM 2388 N N . ARG B 1 21 ? 11.93 22.812 11.711 1 94.94 21 ARG B N 1
ATOM 2389 C CA . ARG B 1 21 ? 12.977 22.922 10.703 1 94.94 21 ARG B CA 1
ATOM 2390 C C . ARG B 1 21 ? 12.648 24.031 9.703 1 94.94 21 ARG B C 1
ATOM 2392 O O . ARG B 1 21 ? 13.492 24.875 9.406 1 94.94 21 ARG B O 1
ATOM 2399 N N . LYS B 1 22 ? 11.43 24.062 9.219 1 96.06 22 LYS B N 1
ATOM 2400 C CA . LYS B 1 22 ? 11.016 25.031 8.203 1 96.06 22 LYS B CA 1
ATOM 2401 C C . LYS B 1 22 ? 11.039 26.453 8.75 1 96.06 22 LYS B C 1
ATOM 2403 O O . LYS B 1 22 ? 11.539 27.359 8.094 1 96.06 22 LYS B O 1
ATOM 2408 N N . LEU B 1 23 ? 10.531 26.594 9.914 1 96.25 23 LEU B N 1
ATOM 2409 C CA . LEU B 1 23 ? 10.422 27.938 10.477 1 96.25 23 LEU B CA 1
ATOM 2410 C C . LEU B 1 23 ? 11.789 28.453 10.906 1 96.25 23 LEU B C 1
ATOM 2412 O O . LEU B 1 23 ? 12.055 29.656 10.805 1 96.25 23 LEU B O 1
ATOM 2416 N N . THR B 1 24 ? 12.625 27.531 11.391 1 94.75 24 THR B N 1
ATOM 2417 C CA . THR B 1 24 ? 13.992 27.906 11.734 1 94.75 24 THR B CA 1
ATOM 2418 C C . THR B 1 24 ? 14.766 28.344 10.484 1 94.75 24 THR B C 1
ATOM 2420 O O . THR B 1 24 ? 15.5 29.344 10.516 1 94.75 24 THR B O 1
ATOM 2423 N N . GLU B 1 25 ? 14.57 27.641 9.43 1 94.69 25 GLU B N 1
ATOM 2424 C CA . GLU B 1 25 ? 15.203 27.984 8.164 1 94.69 25 GLU B CA 1
ATOM 2425 C C . GLU B 1 25 ? 14.781 29.359 7.68 1 94.69 25 GLU B C 1
ATOM 2427 O O . GLU B 1 25 ? 15.539 30.031 6.977 1 94.69 25 GLU B O 1
ATOM 2432 N N . GLN B 1 26 ? 13.68 29.766 8.117 1 95.56 26 GLN B N 1
ATOM 2433 C CA . GLN B 1 26 ? 13.164 31.062 7.707 1 95.56 26 GLN B CA 1
ATOM 2434 C C . GLN B 1 26 ? 13.484 32.125 8.75 1 95.56 26 GLN B C 1
ATOM 2436 O O . GLN B 1 26 ? 12.953 33.25 8.68 1 95.56 26 GLN B O 1
ATOM 2441 N N . HIS B 1 27 ? 14.234 31.766 9.742 1 94.31 27 HIS B N 1
ATOM 2442 C CA . HIS B 1 27 ? 14.859 32.688 10.703 1 94.31 27 HIS B CA 1
ATOM 2443 C C . HIS B 1 27 ? 13.828 33.25 11.68 1 94.31 27 HIS B C 1
ATOM 2445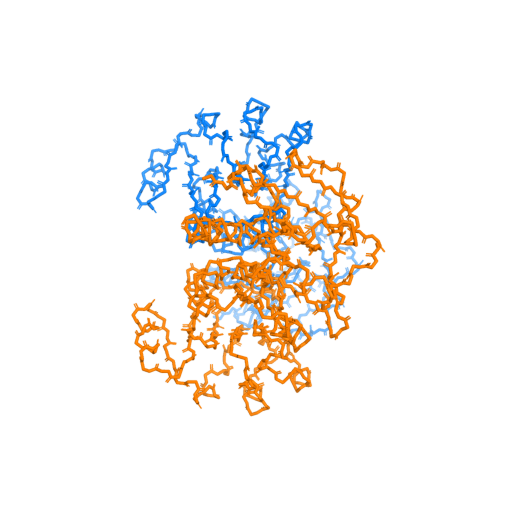 O O . HIS B 1 27 ? 13.914 34.406 12.07 1 94.31 27 HIS B O 1
ATOM 2451 N N . ALA B 1 28 ? 12.781 32.438 11.961 1 95.69 28 ALA B N 1
ATOM 2452 C CA . ALA B 1 28 ? 11.906 32.781 13.07 1 95.69 28 ALA B CA 1
ATOM 2453 C C . ALA B 1 28 ? 12.586 32.562 14.414 1 95.69 28 ALA B C 1
ATOM 2455 O O . ALA B 1 28 ? 13.477 31.703 14.523 1 95.69 28 ALA B O 1
ATOM 2456 N N . ASP B 1 29 ? 12.297 33.406 15.391 1 95.62 29 ASP B N 1
ATOM 2457 C CA . ASP B 1 29 ? 12.688 33.094 16.766 1 95.62 29 ASP B CA 1
ATOM 2458 C C . ASP B 1 29 ? 11.742 32.094 17.406 1 95.62 29 ASP B C 1
ATOM 2460 O O . ASP B 1 29 ? 10.547 32.344 17.562 1 95.62 29 ASP B O 1
ATOM 2464 N N . ILE B 1 30 ? 12.312 30.906 17.812 1 97.31 30 ILE B N 1
ATOM 2465 C CA . ILE B 1 30 ? 11.414 29.812 18.172 1 97.31 30 ILE B CA 1
ATOM 2466 C C . ILE B 1 30 ? 11.695 29.359 19.594 1 97.31 30 ILE B C 1
ATOM 2468 O O . ILE B 1 30 ? 12.852 29.109 19.969 1 97.31 30 ILE B O 1
ATOM 2472 N N . TYR B 1 31 ? 10.703 29.328 20.391 1 97.25 31 TYR B N 1
ATOM 2473 C CA . TYR B 1 31 ? 10.711 28.688 21.703 1 97.25 31 TYR B CA 1
ATOM 2474 C C . TYR B 1 31 ? 10.023 27.328 21.641 1 97.25 31 TYR B C 1
ATOM 2476 O O . TYR B 1 31 ? 8.93 27.203 21.094 1 97.25 31 TYR B O 1
ATOM 2484 N N . LEU B 1 32 ? 10.672 26.312 22.188 1 96.94 32 LEU B N 1
ATOM 2485 C CA . LEU B 1 32 ? 10.164 24.953 22.156 1 96.94 32 LEU B CA 1
ATOM 2486 C C . LEU B 1 32 ? 9.82 24.469 23.562 1 96.94 32 LEU B C 1
ATOM 2488 O O . LEU B 1 32 ? 10.695 24.391 24.422 1 96.94 32 LEU B O 1
ATOM 2492 N N . ALA B 1 33 ? 8.57 24.219 23.781 1 97.12 33 ALA B N 1
ATOM 2493 C CA . ALA B 1 33 ? 8.156 23.594 25.031 1 97.12 33 ALA B CA 1
ATOM 2494 C C . ALA B 1 33 ? 7.664 22.172 24.797 1 97.12 33 ALA B C 1
ATOM 2496 O O . ALA B 1 33 ? 6.887 21.922 23.875 1 97.12 33 ALA B O 1
ATOM 2497 N N . GLY B 1 34 ? 8.094 21.188 25.625 1 95.94 34 GLY B N 1
ATOM 2498 C CA . GLY B 1 34 ? 7.727 19.797 25.453 1 95.94 34 GLY B CA 1
ATOM 2499 C C . GLY B 1 34 ? 8.688 19.031 24.562 1 95.94 34 GLY B C 1
ATOM 2500 O O . GLY B 1 34 ? 8.305 18.047 23.938 1 95.94 34 GLY B O 1
ATOM 2501 N N . PHE B 1 35 ? 9.938 19.5 24.484 1 95.62 35 PHE B N 1
ATOM 2502 C CA . PHE B 1 35 ? 10.922 18.906 23.594 1 95.62 35 PHE B CA 1
ATOM 2503 C C . PHE B 1 35 ? 12.227 18.625 24.344 1 95.62 35 PHE B C 1
ATOM 2505 O O . PHE B 1 35 ? 13.297 18.594 23.734 1 95.62 35 PHE B O 1
ATOM 2512 N N . ASP B 1 36 ? 12.141 18.453 25.625 1 92.12 36 ASP B N 1
ATOM 2513 C CA . ASP B 1 36 ? 13.32 18.328 26.469 1 92.12 36 ASP B CA 1
ATOM 2514 C C . ASP B 1 36 ? 14.109 17.062 26.141 1 92.12 36 ASP B C 1
ATOM 2516 O O . ASP B 1 36 ? 15.312 16.984 26.391 1 92.12 36 ASP B O 1
ATOM 2520 N N . GLN B 1 37 ? 13.531 16.094 25.5 1 91 37 GLN B N 1
ATOM 2521 C CA . GLN B 1 37 ? 14.211 14.836 25.203 1 91 37 GLN B CA 1
ATOM 2522 C C . GLN B 1 37 ? 14.727 14.812 23.766 1 91 37 GLN B C 1
ATOM 2524 O O . GLN B 1 37 ? 15.312 13.82 23.328 1 91 37 GLN B O 1
ATOM 2529 N N . LEU B 1 38 ? 14.391 15.789 23.062 1 86.88 38 LEU B N 1
ATOM 2530 C CA . LEU B 1 38 ? 14.883 15.867 21.688 1 86.88 38 LEU B CA 1
ATOM 2531 C C . LEU B 1 38 ? 16.375 16.156 21.672 1 86.88 38 LEU B C 1
ATOM 2533 O O . LEU B 1 38 ? 16.828 17.141 22.266 1 86.88 38 LEU B O 1
ATOM 2537 N N . ASP B 1 39 ? 17.203 15.188 21.234 1 76.69 39 ASP B N 1
ATOM 2538 C CA . ASP B 1 39 ? 18.656 15.312 21.219 1 76.69 39 ASP B CA 1
ATOM 2539 C C . ASP B 1 39 ? 19.109 16.406 20.25 1 76.69 39 ASP B C 1
ATOM 2541 O O . ASP B 1 39 ? 20.078 17.125 20.516 1 76.69 39 ASP B O 1
ATOM 2545 N N . ASP B 1 40 ? 18.641 16.297 18.984 1 66.69 40 ASP B N 1
ATOM 2546 C CA . ASP B 1 40 ? 19.109 17.188 17.938 1 66.69 40 ASP B CA 1
ATOM 2547 C C . ASP B 1 40 ? 18.562 18.594 18.109 1 66.69 40 ASP B C 1
ATOM 2549 O O . ASP B 1 40 ? 17.359 18.781 18.375 1 66.69 40 ASP B O 1
ATOM 2553 N N . GLY B 1 41 ? 19.484 19.5 18.516 1 69.62 41 GLY B N 1
ATOM 2554 C CA . GLY B 1 41 ? 19.094 20.891 18.656 1 69.62 41 GLY B CA 1
ATOM 2555 C C . GLY B 1 41 ? 19 21.625 17.328 1 69.62 41 GLY B C 1
ATOM 2556 O O . GLY B 1 41 ? 19.734 21.312 16.375 1 69.62 41 GLY B O 1
ATOM 2557 N N . PHE B 1 42 ? 17.734 22.125 17.047 1 79.38 42 PHE B N 1
ATOM 2558 C CA . PHE B 1 42 ? 17.578 23.047 15.93 1 79.38 42 PHE B CA 1
ATOM 2559 C C . PHE B 1 42 ? 18.266 24.375 16.219 1 79.38 42 PHE B C 1
ATOM 2561 O O . PHE B 1 42 ? 18.031 25 17.25 1 79.38 42 PHE B O 1
ATOM 2568 N N . THR B 1 43 ? 19.219 24.641 15.43 1 79.88 43 THR B N 1
ATOM 2569 C CA . THR B 1 43 ? 19.922 25.922 15.602 1 79.88 43 THR B CA 1
ATOM 2570 C C . THR B 1 43 ? 18.938 27.078 15.617 1 79.88 43 THR B C 1
ATOM 2572 O O . THR B 1 43 ? 18 27.125 14.812 1 79.88 43 THR B O 1
ATOM 2575 N N . GLY B 1 44 ? 19.047 27.859 16.562 1 82.31 44 GLY B N 1
ATOM 2576 C CA . GLY B 1 44 ? 18.234 29.062 16.594 1 82.31 44 GLY B CA 1
ATOM 2577 C C . GLY B 1 44 ? 16.969 28.906 17.406 1 82.31 44 GLY B C 1
ATOM 2578 O O . GLY B 1 44 ? 16.109 29.797 17.422 1 82.31 44 GLY B O 1
ATOM 2579 N N . THR B 1 45 ? 16.844 27.734 18.047 1 93.62 45 THR B N 1
ATOM 2580 C CA . THR B 1 45 ? 15.672 27.516 18.875 1 93.62 45 THR B CA 1
ATOM 2581 C C . THR B 1 45 ? 16.047 27.5 20.359 1 93.62 45 THR B C 1
ATOM 2583 O O . THR B 1 45 ? 17.203 27.266 20.703 1 93.62 45 THR B O 1
ATOM 2586 N N . VAL B 1 46 ? 15.133 27.828 21.203 1 94 46 VAL B N 1
ATOM 2587 C CA . VAL B 1 46 ? 15.312 27.781 22.641 1 94 46 VAL B CA 1
ATOM 2588 C C . VAL B 1 46 ? 14.375 26.734 23.234 1 94 46 VAL B C 1
ATOM 2590 O O . VAL B 1 46 ? 13.148 26.891 23.188 1 94 46 VAL B O 1
ATOM 2593 N N . LYS B 1 47 ? 14.953 25.688 23.781 1 94 47 LYS B N 1
ATOM 2594 C CA . LYS B 1 47 ? 14.164 24.703 24.531 1 94 47 LYS B CA 1
ATOM 2595 C C . LYS B 1 47 ? 13.898 25.188 25.953 1 94 47 LYS B C 1
ATOM 2597 O O . LYS B 1 47 ? 14.812 25.641 26.641 1 94 47 LYS B O 1
ATOM 2602 N N . CYS B 1 48 ? 12.664 25.078 26.359 1 94.94 48 CYS B N 1
ATOM 2603 C CA . CYS B 1 48 ? 12.328 25.547 27.703 1 94.94 48 CYS B CA 1
ATOM 2604 C C . CYS B 1 48 ? 11.047 24.891 28.203 1 94.94 48 CYS B C 1
ATOM 2606 O O . CYS B 1 48 ? 10.391 24.156 27.469 1 94.94 48 CYS B O 1
ATOM 2608 N N . LYS B 1 49 ? 10.789 25.078 29.547 1 96.12 49 LYS B N 1
ATOM 2609 C CA . LYS B 1 49 ? 9.484 24.719 30.078 1 96.12 49 LYS B CA 1
ATOM 2610 C C . LYS B 1 49 ? 8.414 25.703 29.641 1 96.12 49 LYS B C 1
ATOM 2612 O O . LYS B 1 49 ? 8.719 26.844 29.297 1 96.12 49 LYS B O 1
ATOM 2617 N N . ILE B 1 50 ? 7.195 25.203 29.672 1 97.5 50 ILE B N 1
ATOM 2618 C CA . ILE B 1 50 ? 6.125 26.031 29.125 1 97.5 50 ILE B CA 1
ATOM 2619 C C . ILE B 1 50 ? 6.02 27.328 29.922 1 97.5 50 ILE B C 1
ATOM 2621 O O . ILE B 1 50 ? 5.723 28.375 29.375 1 97.5 50 ILE B O 1
ATOM 2625 N N . ASP B 1 51 ? 6.285 27.281 31.219 1 96.5 51 ASP B N 1
ATOM 2626 C CA . ASP B 1 51 ? 6.137 28.469 32.062 1 96.5 51 ASP B CA 1
ATOM 2627 C C . ASP B 1 51 ? 7.309 29.422 31.875 1 96.5 51 ASP B C 1
ATOM 2629 O O . ASP B 1 51 ? 7.277 30.562 32.344 1 96.5 51 ASP B O 1
ATOM 2633 N N . GLU B 1 52 ? 8.32 29.016 31.156 1 97.06 52 GLU B N 1
ATOM 2634 C CA . GLU B 1 52 ? 9.492 29.844 30.891 1 97.06 52 GLU B CA 1
ATOM 2635 C C . GLU B 1 52 ? 9.375 30.562 29.547 1 97.06 52 GLU B C 1
ATOM 2637 O O . GLU B 1 52 ? 10.211 31.406 29.219 1 97.06 52 GLU B O 1
ATOM 2642 N N . ILE B 1 53 ? 8.422 30.234 28.734 1 98 53 ILE B N 1
ATOM 2643 C CA . ILE B 1 53 ? 8.188 30.906 27.469 1 98 53 ILE B CA 1
ATOM 2644 C C . ILE B 1 53 ? 7.863 32.375 27.719 1 98 53 ILE B C 1
ATOM 2646 O O . ILE B 1 53 ? 7.043 32.688 28.594 1 98 53 ILE B O 1
ATOM 2650 N N . PRO B 1 54 ? 8.531 33.281 27.031 1 98.25 54 PRO B N 1
ATOM 2651 C CA . PRO B 1 54 ? 8.156 34.688 27.156 1 98.25 54 PRO B CA 1
ATOM 2652 C C . PRO B 1 54 ? 6.879 35.031 26.406 1 98.25 54 PRO B C 1
ATOM 2654 O O . PRO B 1 54 ? 6.93 35.719 25.375 1 98.25 54 PRO B O 1
ATOM 2657 N N . PHE B 1 55 ? 5.723 34.719 26.906 1 98.44 55 PHE B N 1
ATOM 2658 C CA . PHE B 1 55 ? 4.43 34.812 26.25 1 98.44 55 PHE B CA 1
ATOM 2659 C C . PHE B 1 55 ? 4.164 36.25 25.797 1 98.44 55 PHE B C 1
ATOM 2661 O O . PHE B 1 55 ? 3.568 36.469 24.75 1 98.44 55 PHE B O 1
ATOM 2668 N N . PRO B 1 56 ? 4.629 37.344 26.578 1 98.19 56 PRO B N 1
ATOM 2669 C CA . PRO B 1 56 ? 4.379 38.719 26.141 1 98.19 56 PRO B CA 1
ATOM 2670 C C . PRO B 1 56 ? 5.055 39.031 24.812 1 98.19 56 PRO B C 1
ATOM 2672 O O . PRO B 1 56 ? 4.734 40.062 24.188 1 98.19 56 PRO B O 1
ATOM 2675 N N . LYS B 1 57 ? 5.965 38.188 24.406 1 97.56 57 LYS B N 1
ATOM 2676 C CA . LYS B 1 57 ? 6.707 38.469 23.172 1 97.56 57 LYS B CA 1
ATOM 2677 C C . LYS B 1 57 ? 6.273 37.562 22.047 1 97.56 57 LYS B C 1
ATOM 2679 O O . LYS B 1 57 ? 6.762 37.656 20.922 1 97.56 57 LYS B O 1
ATOM 2684 N N . ILE B 1 58 ? 5.414 36.656 22.297 1 98 58 ILE B N 1
ATOM 2685 C CA . ILE B 1 58 ? 5.09 35.625 21.344 1 98 58 ILE B CA 1
ATOM 2686 C C . ILE B 1 58 ? 4.062 36.125 20.328 1 98 58 ILE B C 1
ATOM 2688 O O . ILE B 1 58 ? 2.979 36.562 20.719 1 98 58 ILE B O 1
ATOM 2692 N N . ASP B 1 59 ? 4.41 35.969 19.094 1 97.25 59 ASP B N 1
ATOM 2693 C CA . ASP B 1 59 ? 3.527 36.375 18.016 1 97.25 59 ASP B CA 1
ATOM 2694 C C . ASP B 1 59 ? 2.572 35.25 17.625 1 97.25 59 ASP B C 1
ATOM 2696 O O . ASP B 1 59 ? 1.483 35.5 17.094 1 97.25 59 ASP B O 1
ATOM 2700 N N . SER B 1 60 ? 3.018 34.031 17.766 1 98.38 60 SER B N 1
ATOM 2701 C CA . SER B 1 60 ? 2.186 32.906 17.391 1 98.38 60 SER B CA 1
ATOM 2702 C C . SER B 1 60 ? 2.504 31.688 18.25 1 98.38 60 SER B C 1
ATOM 2704 O O . SER B 1 60 ? 3.654 31.469 18.641 1 98.38 60 SER B O 1
ATOM 2706 N N . ILE B 1 61 ? 1.506 30.906 18.5 1 98.62 61 ILE B N 1
ATOM 2707 C CA . ILE B 1 61 ? 1.615 29.625 19.188 1 98.62 61 ILE B CA 1
ATOM 2708 C C . ILE B 1 61 ? 1.21 28.5 18.25 1 98.62 61 ILE B C 1
ATOM 2710 O O . ILE B 1 61 ? 0.151 28.547 17.625 1 98.62 61 ILE B O 1
ATOM 2714 N N . ILE B 1 62 ? 2.01 27.547 18.125 1 98.5 62 ILE B N 1
ATOM 2715 C CA . ILE B 1 62 ? 1.719 26.391 17.297 1 98.5 62 ILE B CA 1
ATOM 2716 C C . ILE B 1 62 ? 1.569 25.141 18.156 1 98.5 62 ILE B C 1
ATOM 2718 O O . ILE B 1 62 ? 2.508 24.75 18.859 1 98.5 62 ILE B O 1
ATOM 2722 N N . LEU B 1 63 ? 0.415 24.547 18.109 1 98.19 63 LEU B N 1
ATOM 2723 C CA . LEU B 1 63 ? 0.087 23.328 18.859 1 98.19 63 LEU B CA 1
ATOM 2724 C C . LEU B 1 63 ? 0.087 22.109 17.938 1 98.19 63 LEU B C 1
ATOM 2726 O O . LEU B 1 63 ? 0.097 22.25 16.719 1 98.19 63 LEU B O 1
ATOM 2730 N N . PRO B 1 64 ? 0.134 20.922 18.547 1 96.12 64 PRO B N 1
ATOM 2731 C CA . PRO B 1 64 ? 0.017 19.703 17.734 1 96.12 64 PRO B CA 1
ATOM 2732 C C . PRO B 1 64 ? -1.339 19.594 17.047 1 96.12 64 PRO B C 1
ATOM 2734 O O . PRO B 1 64 ? -2.27 20.328 17.375 1 96.12 64 PRO B O 1
ATOM 2737 N N . VAL B 1 65 ? -1.354 18.672 16.109 1 91.94 65 VAL B N 1
ATOM 2738 C CA . VAL B 1 65 ? -2.588 18.406 15.383 1 91.94 65 VAL B CA 1
ATOM 2739 C C . VAL B 1 65 ? -3.721 18.109 16.359 1 91.94 65 VAL B C 1
ATOM 2741 O O . VAL B 1 65 ? -4.844 18.594 16.188 1 91.94 65 VAL B O 1
ATOM 2744 N N . SER B 1 66 ? -3.477 17.438 17.484 1 90.69 66 SER B N 1
ATOM 2745 C CA . SER B 1 66 ? -4.484 17.016 18.453 1 90.69 66 SER B CA 1
ATOM 2746 C C . SER B 1 66 ? -4.848 18.141 19.406 1 90.69 66 SER B C 1
ATOM 2748 O O . SER B 1 66 ? -5.777 18.016 20.203 1 90.69 66 SER B O 1
ATOM 2750 N N . ALA B 1 67 ? -4.141 19.203 19.359 1 94.38 67 ALA B N 1
ATOM 2751 C CA . ALA B 1 67 ? -4.391 20.375 20.188 1 94.38 67 ALA B CA 1
ATOM 2752 C C . ALA B 1 67 ? -4.195 20.031 21.672 1 94.38 67 ALA B C 1
ATOM 2754 O O . ALA B 1 67 ? -3.102 19.641 22.078 1 94.38 67 ALA B O 1
ATOM 2755 N N . THR B 1 68 ? -5.25 20.172 22.484 1 95.75 68 THR B N 1
ATOM 2756 C CA . THR B 1 68 ? -5.203 19.906 23.922 1 95.75 68 THR B CA 1
ATOM 2757 C C . THR B 1 68 ? -6.273 18.875 24.312 1 95.75 68 THR B C 1
ATOM 2759 O O . THR B 1 68 ? -7.168 18.578 23.516 1 95.75 68 THR B O 1
ATOM 2762 N N . THR B 1 69 ? -6.062 18.359 25.516 1 95.75 69 THR B N 1
ATOM 2763 C CA . THR B 1 69 ? -7.188 17.672 26.125 1 95.75 69 THR B CA 1
ATOM 2764 C C . THR B 1 69 ? -8.18 18.672 26.719 1 95.75 69 THR B C 1
ATOM 2766 O O . THR B 1 69 ? -7.969 19.875 26.656 1 95.75 69 THR B O 1
ATOM 2769 N N . GLY B 1 70 ? -9.227 18.125 27.281 1 95.62 70 GLY B N 1
ATOM 2770 C CA . GLY B 1 70 ? -10.219 18.953 27.938 1 95.62 70 GLY B CA 1
ATOM 2771 C C . GLY B 1 70 ? -9.688 19.672 29.156 1 95.62 70 GLY B C 1
ATOM 2772 O O . GLY B 1 70 ? -10.297 20.625 29.641 1 95.62 70 GLY B O 1
ATOM 2773 N N . GLU B 1 71 ? -8.516 19.25 29.656 1 95.62 71 GLU B N 1
ATOM 2774 C CA . GLU B 1 71 ? -7.883 19.859 30.844 1 95.62 71 GLU B CA 1
ATOM 2775 C C . GLU B 1 71 ? -6.715 20.75 30.438 1 95.62 71 GLU B C 1
ATOM 2777 O O . GLU B 1 71 ? -6.016 21.281 31.297 1 95.62 71 GLU B O 1
ATOM 2782 N N . GLY B 1 72 ? -6.527 20.828 29.141 1 97.25 72 GLY B N 1
ATOM 2783 C CA . GLY B 1 72 ? -5.5 21.734 28.656 1 97.25 72 GLY B CA 1
ATOM 2784 C C . GLY B 1 72 ? -4.168 21.047 28.406 1 97.25 72 GLY B C 1
ATOM 2785 O O . GLY B 1 72 ? -3.197 21.688 28 1 97.25 72 GLY B O 1
ATOM 2786 N N . VAL B 1 73 ? -4.137 19.734 28.594 1 97.75 73 VAL B N 1
ATOM 2787 C CA . VAL B 1 73 ? -2.891 19 28.422 1 97.75 73 VAL B CA 1
ATOM 2788 C C . VAL B 1 73 ? -2.551 18.906 26.938 1 97.75 73 VAL B C 1
ATOM 2790 O O . VAL B 1 73 ? -3.406 18.562 26.109 1 97.75 73 VAL B O 1
ATOM 2793 N N . VAL B 1 74 ? -1.317 19.281 26.578 1 97.5 74 VAL B N 1
ATOM 2794 C CA . VAL B 1 74 ? -0.824 19.188 25.219 1 97.5 74 VAL B CA 1
ATOM 2795 C C . VAL B 1 74 ? 0.009 17.922 25.047 1 97.5 74 VAL B C 1
ATOM 2797 O O . VAL B 1 74 ? 0.942 17.688 25.812 1 97.5 74 VAL B O 1
ATOM 2800 N N . SER B 1 75 ? -0.34 17.172 24.062 1 93.06 75 SER B N 1
ATOM 2801 C CA . SER B 1 75 ? 0.378 15.922 23.828 1 93.06 75 SER B CA 1
ATOM 2802 C C . SER B 1 75 ? 1.783 16.188 23.297 1 93.06 75 SER B C 1
ATOM 2804 O O . SER B 1 75 ? 1.983 17.078 22.469 1 93.06 75 SER B O 1
ATOM 2806 N N . THR B 1 76 ? 2.777 15.414 23.828 1 93.88 76 THR B N 1
ATOM 2807 C CA . THR B 1 76 ? 4.145 15.5 23.328 1 93.88 76 THR B CA 1
ATOM 2808 C C . THR B 1 76 ? 4.844 14.141 23.422 1 93.88 76 THR B C 1
ATOM 2810 O O . THR B 1 76 ? 4.66 13.414 24.406 1 93.88 76 THR B O 1
ATOM 2813 N N . VAL B 1 77 ? 5.508 13.797 22.344 1 92.88 77 VAL B N 1
ATOM 2814 C CA . VAL B 1 77 ? 6.246 12.539 22.359 1 92.88 77 VAL B CA 1
ATOM 2815 C C . VAL B 1 77 ? 7.719 12.805 22.656 1 92.88 77 VAL B C 1
ATOM 2817 O O . VAL B 1 77 ? 8.508 11.867 22.797 1 92.88 77 VAL B O 1
ATOM 2820 N N . PHE B 1 78 ? 8.109 14.016 22.797 1 93.94 78 PHE B N 1
ATOM 2821 C CA . PHE B 1 78 ? 9.516 14.383 22.969 1 93.94 78 PHE B CA 1
ATOM 2822 C C . PHE B 1 78 ? 9.766 14.914 24.375 1 93.94 78 PHE B C 1
ATOM 2824 O O . PHE B 1 78 ? 10.656 15.734 24.594 1 93.94 78 PHE B O 1
ATOM 2831 N N . SER B 1 79 ? 8.891 14.586 25.328 1 94.12 79 SER B N 1
ATOM 2832 C CA . SER B 1 79 ? 9.039 15.016 26.719 1 94.12 79 SER B CA 1
ATOM 2833 C C . SER B 1 79 ? 8.336 14.055 27.672 1 94.12 79 SER B C 1
ATOM 2835 O O . SER B 1 79 ? 7.309 13.469 27.328 1 94.12 79 SER B O 1
ATOM 2837 N N . ASN B 1 80 ? 8.844 13.898 28.812 1 92.38 80 ASN B N 1
ATOM 2838 C CA . ASN B 1 80 ? 8.188 13.141 29.875 1 92.38 80 ASN B CA 1
ATOM 2839 C C . ASN B 1 80 ? 7.391 14.047 30.797 1 92.38 80 ASN B C 1
ATOM 2841 O O . ASN B 1 80 ? 6.648 13.562 31.656 1 92.38 80 ASN B O 1
ATOM 2845 N N . GLU B 1 81 ? 7.562 15.312 30.625 1 91.81 81 GLU B N 1
ATOM 2846 C CA . GLU B 1 81 ? 6.859 16.281 31.469 1 91.81 81 GLU B CA 1
ATOM 2847 C C . GLU B 1 81 ? 5.477 16.594 30.906 1 91.81 81 GLU B C 1
ATOM 2849 O O . GLU B 1 81 ? 5.293 16.625 29.688 1 91.81 81 GLU B O 1
ATOM 2854 N N . GLU B 1 82 ? 4.605 16.781 31.859 1 95.06 82 GLU B N 1
ATOM 2855 C CA . GLU B 1 82 ? 3.277 17.219 31.438 1 95.06 82 GLU B CA 1
ATOM 2856 C C . GLU B 1 82 ? 3.293 18.672 31 1 95.06 82 GLU B C 1
ATOM 2858 O O . GLU B 1 82 ? 3.834 19.531 31.703 1 95.06 82 GLU B O 1
ATOM 2863 N N . VAL B 1 83 ? 2.797 18.953 29.844 1 97.19 83 VAL B N 1
ATOM 2864 C CA . VAL B 1 83 ? 2.699 20.297 29.297 1 97.19 83 VAL B CA 1
ATOM 2865 C C . VAL B 1 83 ? 1.236 20.734 29.25 1 97.19 83 VAL B C 1
ATOM 2867 O O . VAL B 1 83 ? 0.408 20.094 28.594 1 97.19 83 VAL B O 1
ATOM 2870 N N . VAL B 1 84 ? 0.92 21.797 30.016 1 98.12 84 VAL B N 1
ATOM 2871 C CA . VAL B 1 84 ? -0.461 22.266 30.094 1 98.12 84 VAL B CA 1
ATOM 2872 C C . VAL B 1 84 ? -0.551 23.703 29.578 1 98.12 84 VAL B C 1
ATOM 2874 O O . VAL B 1 84 ? 0.146 24.594 30.078 1 98.12 84 VAL B O 1
ATOM 2877 N N . LEU B 1 85 ? -1.337 23.922 28.594 1 98.31 85 LEU B N 1
ATOM 2878 C CA . LEU B 1 85 ? -1.607 25.281 28.125 1 98.31 85 LEU B CA 1
ATOM 2879 C C . LEU B 1 85 ? -2.709 25.938 28.938 1 98.31 85 LEU B C 1
ATOM 2881 O O . LEU B 1 85 ? -3.854 25.484 28.938 1 98.31 85 LEU B O 1
ATOM 2885 N N . LYS B 1 86 ? -2.34 27 29.594 1 97.69 86 LYS B N 1
ATOM 2886 C CA . LYS B 1 86 ? -3.277 27.672 30.484 1 97.69 86 LYS B CA 1
ATOM 2887 C C . LYS B 1 86 ? -3.783 28.969 29.859 1 97.69 86 LYS B C 1
ATOM 2889 O O . LYS B 1 86 ? -3.07 29.625 29.094 1 97.69 86 LYS B O 1
ATOM 2894 N N . GLN B 1 87 ? -4.996 29.266 30.266 1 97.44 87 GLN B N 1
ATOM 2895 C CA . GLN B 1 87 ? -5.59 30.531 29.844 1 97.44 87 GLN B CA 1
ATOM 2896 C C . GLN B 1 87 ? -4.688 31.719 30.188 1 97.44 87 GLN B C 1
ATOM 2898 O O . GLN B 1 87 ? -4.562 32.656 29.406 1 97.44 87 GLN B O 1
ATOM 2903 N N . SER B 1 88 ? -4.102 31.688 31.344 1 97.81 88 SER B N 1
ATOM 2904 C CA . SER B 1 88 ? -3.262 32.781 31.828 1 97.81 88 SER B CA 1
ATOM 2905 C C . SER B 1 88 ? -2.08 33.031 30.891 1 97.81 88 SER B C 1
ATOM 2907 O O . SER B 1 88 ? -1.609 34.156 30.781 1 97.81 88 SER B O 1
ATOM 2909 N N . TYR B 1 89 ? -1.551 31.953 30.297 1 98.12 89 TYR B N 1
ATOM 2910 C CA . TYR B 1 89 ? -0.464 32.125 29.344 1 98.12 89 TYR B CA 1
ATOM 2911 C C . TYR B 1 89 ? -0.916 32.938 28.141 1 98.12 89 TYR B C 1
ATOM 2913 O O . TYR B 1 89 ? -0.23 33.875 27.719 1 98.12 89 TYR B O 1
ATOM 2921 N N . LEU B 1 90 ? -2.066 32.625 27.578 1 98.31 90 LEU B N 1
ATOM 2922 C CA . LEU B 1 90 ? -2.594 33.281 26.391 1 98.31 90 LEU B CA 1
ATOM 2923 C C . LEU B 1 90 ? -2.875 34.75 26.672 1 98.31 90 LEU B C 1
ATOM 2925 O O . LEU B 1 90 ? -2.66 35.594 25.812 1 98.31 90 LEU B O 1
ATOM 2929 N N . GLU B 1 91 ? -3.336 35.031 27.875 1 97.94 91 GLU B N 1
ATOM 2930 C CA . GLU B 1 91 ? -3.682 36.375 28.25 1 97.94 91 GLU B CA 1
ATOM 2931 C C . GLU B 1 91 ? -2.447 37.281 28.266 1 97.94 91 GLU B C 1
ATOM 2933 O O . GLU B 1 91 ? -2.561 38.5 28.125 1 97.94 91 GLU B O 1
ATOM 2938 N N . GLN B 1 92 ? -1.351 36.656 28.422 1 98.19 92 GLN B N 1
ATOM 2939 C CA . GLN B 1 92 ? -0.105 37.406 28.469 1 98.19 92 GLN B CA 1
ATOM 2940 C C . GLN B 1 92 ? 0.386 37.781 27.078 1 98.19 92 GLN B C 1
ATOM 2942 O O . GLN B 1 92 ? 1.256 38.625 26.906 1 98.19 92 GLN B O 1
ATOM 2947 N N . THR B 1 93 ? -0.058 37.062 26.031 1 98.12 93 THR B N 1
ATOM 2948 C CA . THR B 1 93 ? 0.425 37.281 24.672 1 98.12 93 THR B CA 1
ATOM 2949 C C . THR B 1 93 ? -0.113 38.594 24.109 1 98.12 93 THR B C 1
ATOM 2951 O O . THR B 1 93 ? -1.104 39.125 24.609 1 98.12 93 THR B O 1
ATOM 2954 N N . PRO B 1 94 ? 0.568 39.125 23.109 1 96.75 94 PRO B N 1
ATOM 2955 C CA . PRO B 1 94 ? 0.044 40.344 22.453 1 96.75 94 PRO B CA 1
ATOM 2956 C C . PRO B 1 94 ? -1.297 40.094 21.766 1 96.75 94 PRO B C 1
ATOM 2958 O O . PRO B 1 94 ? -1.62 38.969 21.422 1 96.75 94 PRO B O 1
ATOM 2961 N N . GLU B 1 95 ? -2.029 41.188 21.5 1 95.25 95 GLU B N 1
ATOM 2962 C CA . GLU B 1 95 ? -3.357 41.125 20.906 1 95.25 95 GLU B CA 1
ATOM 2963 C C . GLU B 1 95 ? -3.303 40.469 19.516 1 95.25 95 GLU B C 1
ATOM 2965 O O . GLU B 1 95 ? -4.25 39.781 19.109 1 95.25 95 GLU B O 1
ATOM 2970 N N . HIS B 1 96 ? -2.191 40.625 18.875 1 95.56 96 HIS B N 1
ATOM 2971 C CA . HIS B 1 96 ? -2.072 40.125 17.5 1 95.56 96 HIS B CA 1
ATOM 2972 C C . HIS B 1 96 ? -1.672 38.656 17.484 1 95.56 96 HIS B C 1
ATOM 2974 O O . HIS B 1 96 ? -1.604 38.031 16.406 1 95.56 96 HIS B O 1
ATOM 2980 N N . CYS B 1 97 ? -1.392 38.031 18.625 1 97.38 97 CYS B N 1
ATOM 2981 C CA . CYS B 1 97 ? -0.933 36.656 18.672 1 97.38 97 CYS B CA 1
ATOM 2982 C C . CYS B 1 97 ? -1.985 35.719 18.109 1 97.38 97 CYS B C 1
ATOM 2984 O O . CYS B 1 97 ? -3.164 35.812 18.453 1 97.38 97 CYS B O 1
ATOM 2986 N N . VAL B 1 98 ? -1.529 34.844 17.234 1 98.19 98 VAL B N 1
ATOM 2987 C CA . VAL B 1 98 ? -2.422 33.844 16.641 1 98.19 98 VAL B CA 1
ATOM 2988 C C . VAL B 1 98 ? -2.043 32.469 17.125 1 98.19 98 VAL B C 1
ATOM 2990 O O . VAL B 1 98 ? -0.86 32.125 17.188 1 98.19 98 VAL B O 1
ATOM 2993 N N . ILE B 1 99 ? -3.041 31.656 17.484 1 98.5 99 ILE B N 1
ATOM 2994 C CA . ILE B 1 99 ? -2.859 30.266 17.891 1 98.5 99 ILE B CA 1
ATOM 2995 C C . ILE B 1 99 ? -3.197 29.344 16.719 1 98.5 99 ILE B C 1
ATOM 2997 O O . ILE B 1 99 ? -4.266 29.453 16.125 1 98.5 99 ILE B O 1
ATOM 3001 N N . TYR B 1 100 ? -2.277 28.516 16.375 1 98.25 100 TYR B N 1
ATOM 3002 C CA . TYR B 1 100 ? -2.492 27.516 15.328 1 98.25 100 TYR B CA 1
ATOM 3003 C C . TYR B 1 100 ? -2.562 26.109 15.906 1 98.25 100 TYR B C 1
ATOM 3005 O O . TYR B 1 100 ? -1.708 25.719 16.703 1 98.25 100 TYR B O 1
ATOM 3013 N N . SER B 1 101 ? -3.518 25.359 15.539 1 97.38 101 SER B N 1
ATOM 3014 C CA . SER B 1 101 ? -3.689 23.969 15.914 1 97.38 101 SER B CA 1
ATOM 3015 C C . SER B 1 101 ? -4.289 23.156 14.766 1 97.38 101 SER B C 1
ATOM 3017 O O . SER B 1 101 ? -4.836 23.719 13.82 1 97.38 101 SER B O 1
ATOM 3019 N N . GLY B 1 102 ? -4.051 21.844 14.773 1 94.44 102 GLY B N 1
ATOM 3020 C CA . GLY B 1 102 ? -4.75 21.016 13.805 1 94.44 102 GLY B CA 1
ATOM 3021 C C . GLY B 1 102 ? -6.258 21.062 13.961 1 94.44 102 GLY B C 1
ATOM 3022 O O . GLY B 1 102 ? -6.957 21.641 13.133 1 94.44 102 GLY B O 1
ATOM 3023 N N . ILE B 1 103 ? -6.668 20.422 15.016 1 93.06 103 ILE B N 1
ATOM 3024 C CA . ILE B 1 103 ? -8.062 20.469 15.43 1 93.06 103 ILE B CA 1
ATOM 3025 C C . ILE B 1 103 ? -8.203 21.25 16.734 1 93.06 103 ILE B C 1
ATOM 3027 O O . ILE B 1 103 ? -7.23 21.844 17.203 1 93.06 103 ILE B O 1
ATOM 3031 N N . SER B 1 104 ? -9.445 21.375 17.203 1 95.19 104 SER B N 1
ATOM 3032 C CA . SER B 1 104 ? -9.672 22.094 18.469 1 95.19 104 SER B CA 1
ATOM 3033 C C . SER B 1 104 ? -10.719 21.375 19.312 1 95.19 104 SER B C 1
ATOM 3035 O O . SER B 1 104 ? -11.172 20.281 18.969 1 95.19 104 SER B O 1
ATOM 3037 N N . ASN B 1 105 ? -10.883 21.797 20.484 1 95.06 105 ASN B N 1
ATOM 3038 C CA . ASN B 1 105 ? -11.945 21.359 21.391 1 95.06 105 ASN B CA 1
ATOM 3039 C C . ASN B 1 105 ? -12.492 22.5 22.219 1 95.06 105 ASN B C 1
ATOM 3041 O O . ASN B 1 105 ? -12.078 23.656 22.047 1 95.06 105 ASN B O 1
ATOM 3045 N N . ALA B 1 106 ? -13.43 22.172 23.047 1 97 106 ALA B N 1
ATOM 3046 C CA . ALA B 1 106 ? -14.117 23.203 23.828 1 97 106 ALA B CA 1
ATOM 3047 C C . ALA B 1 106 ? -13.133 23.953 24.719 1 97 106 ALA B C 1
ATOM 3049 O O . ALA B 1 106 ? -13.25 25.172 24.875 1 97 106 ALA B O 1
ATOM 3050 N N . TYR B 1 107 ? -12.25 23.312 25.281 1 97.88 107 TYR B N 1
ATOM 3051 C CA . TYR B 1 107 ? -11.281 23.953 26.172 1 97.88 107 TYR B CA 1
ATOM 3052 C C . TYR B 1 107 ? -10.445 24.969 25.422 1 97.88 107 TYR B C 1
ATOM 3054 O O . TYR B 1 107 ? -10.375 26.141 25.812 1 97.88 107 TYR B O 1
ATOM 3062 N N . LEU B 1 108 ? -9.812 24.531 24.344 1 98 108 LEU B N 1
ATOM 3063 C CA . LEU B 1 108 ? -8.922 25.406 23.578 1 98 108 LEU B CA 1
ATOM 3064 C C . LEU B 1 108 ? -9.695 26.594 23.016 1 98 108 LEU B C 1
ATOM 3066 O O . LEU B 1 108 ? -9.211 27.734 23.062 1 98 108 LEU B O 1
ATOM 3070 N N . GLU B 1 109 ? -10.844 26.375 22.484 1 98.25 109 GLU B N 1
ATOM 3071 C CA . GLU B 1 109 ? -11.68 27.453 21.953 1 98.25 109 GLU B CA 1
ATOM 3072 C C . GLU B 1 109 ? -12.07 28.438 23.062 1 98.25 109 GLU B C 1
ATOM 3074 O O . GLU B 1 109 ? -12.102 29.641 22.844 1 98.25 109 GLU B O 1
ATOM 3079 N N . GLY B 1 110 ? -12.367 27.875 24.188 1 98.12 110 GLY B N 1
ATOM 3080 C CA . GLY B 1 110 ? -12.734 28.703 25.328 1 98.12 110 GLY B CA 1
ATOM 3081 C C . GLY B 1 110 ? -11.625 29.641 25.781 1 98.12 110 GLY B C 1
ATOM 3082 O O . GLY B 1 110 ? -11.844 30.844 25.922 1 98.12 110 GLY B O 1
ATOM 3083 N N . ILE B 1 111 ? -10.445 29.062 25.969 1 98.19 111 ILE B N 1
ATOM 3084 C CA . ILE B 1 111 ? -9.367 29.891 26.516 1 98.19 111 ILE B CA 1
ATOM 3085 C C . ILE B 1 111 ? -8.914 30.891 25.453 1 98.19 111 ILE B C 1
ATOM 3087 O O . ILE B 1 111 ? -8.516 32 25.797 1 98.19 111 ILE B O 1
ATOM 3091 N N . ALA B 1 112 ? -8.891 30.562 24.172 1 98.25 112 ALA B N 1
ATOM 3092 C CA . ALA B 1 112 ? -8.562 31.5 23.109 1 98.25 112 ALA B CA 1
ATOM 3093 C C . ALA B 1 112 ? -9.547 32.656 23.062 1 98.25 112 ALA B C 1
ATOM 3095 O O . ALA B 1 112 ? -9.141 33.812 22.953 1 98.25 112 ALA B O 1
ATOM 3096 N N . SER B 1 113 ? -10.828 32.312 23.141 1 98.19 113 SER B N 1
ATOM 3097 C CA . SER B 1 113 ? -11.875 33.312 23.125 1 98.19 113 SER B CA 1
ATOM 3098 C C . SER B 1 113 ? -11.75 34.281 24.328 1 98.19 113 SER B C 1
ATOM 3100 O O . SER B 1 113 ? -11.852 35.5 24.172 1 98.19 113 SER B O 1
ATOM 3102 N N . GLU B 1 114 ? -11.57 33.781 25.469 1 97.88 114 GLU B N 1
ATOM 3103 C CA . GLU B 1 114 ? -11.445 34.562 26.688 1 97.88 114 GLU B CA 1
ATOM 3104 C C . GLU B 1 114 ? -10.25 35.5 26.609 1 97.88 114 GLU B C 1
ATOM 3106 O O . GLU B 1 114 ? -10.32 36.656 27.094 1 97.88 114 GLU B O 1
ATOM 3111 N N . ALA B 1 115 ? -9.203 35 26.047 1 97.69 115 ALA B N 1
ATOM 3112 C CA . ALA B 1 115 ? -8 35.812 25.906 1 97.69 115 ALA B CA 1
ATOM 3113 C C . ALA B 1 115 ? -8.133 36.781 24.734 1 97.69 115 ALA B C 1
ATOM 3115 O O . ALA B 1 115 ? -7.289 37.656 24.562 1 97.69 115 ALA B O 1
ATOM 3116 N N . GLY B 1 116 ? -9.156 36.625 23.891 1 97.5 116 GLY B N 1
ATOM 3117 C CA . GLY B 1 116 ? -9.352 37.438 22.719 1 97.5 116 GLY B CA 1
ATOM 3118 C C . GLY B 1 116 ? -8.297 37.188 21.641 1 97.5 116 GLY B C 1
ATOM 3119 O O . GLY B 1 116 ? -7.828 38.156 21 1 97.5 116 GLY B O 1
ATOM 3120 N N . ARG B 1 117 ? -7.836 36 21.547 1 97.69 117 ARG B N 1
ATOM 3121 C CA . ARG B 1 117 ? -6.824 35.656 20.562 1 97.69 117 ARG B CA 1
ATOM 3122 C C . ARG B 1 117 ? -7.422 34.812 19.438 1 97.69 117 ARG B C 1
ATOM 3124 O O . ARG B 1 117 ? -8.305 34 19.672 1 97.69 117 ARG B O 1
ATOM 3131 N N . LYS B 1 118 ? -6.922 35.062 18.25 1 97.56 118 LYS B N 1
ATOM 3132 C CA . LYS B 1 118 ? -7.371 34.312 17.078 1 97.56 118 LYS B CA 1
ATOM 3133 C C . LYS B 1 118 ? -6.875 32.875 17.125 1 97.56 118 LYS B C 1
ATOM 3135 O O . LYS B 1 118 ? -5.707 32.625 17.422 1 97.56 118 LYS B O 1
ATOM 3140 N N . LEU B 1 119 ? -7.785 31.953 16.906 1 98.19 119 LEU B N 1
ATOM 3141 C CA . LEU B 1 119 ? -7.473 30.531 16.797 1 98.19 119 LEU B CA 1
ATOM 3142 C C . LEU B 1 119 ? -7.703 30.031 15.375 1 98.19 119 LEU B C 1
ATOM 3144 O O . LEU B 1 119 ? -8.812 30.156 14.844 1 98.19 119 LEU B O 1
ATOM 3148 N N . VAL B 1 120 ? -6.648 29.562 14.758 1 97.69 120 VAL B N 1
ATOM 3149 C CA . VAL B 1 120 ? -6.738 29.016 13.406 1 97.69 120 VAL B CA 1
ATOM 3150 C C . VAL B 1 120 ? -6.68 27.5 13.469 1 97.69 120 VAL B C 1
ATOM 3152 O O . VAL B 1 120 ? -5.715 26.922 13.977 1 97.69 120 VAL B O 1
ATOM 3155 N N . LYS B 1 121 ? -7.707 26.844 12.953 1 97.06 121 LYS B N 1
ATOM 3156 C CA . LYS B 1 121 ? -7.773 25.391 12.836 1 97.06 121 LYS B CA 1
ATOM 3157 C C . LYS B 1 121 ? -7.285 24.922 11.469 1 97.06 121 LYS B C 1
ATOM 3159 O O . LYS B 1 121 ? -8.039 24.953 10.492 1 97.06 121 LYS B O 1
ATOM 3164 N N . LEU B 1 122 ? -6.105 24.422 11.492 1 96.5 122 LEU B N 1
ATOM 3165 C CA . LEU B 1 122 ? -5.398 24.172 10.242 1 96.5 122 LEU B CA 1
ATOM 3166 C C . LEU B 1 122 ? -6.113 23.109 9.422 1 96.5 122 LEU B C 1
ATOM 3168 O O . LEU B 1 122 ? -6.156 23.188 8.195 1 96.5 122 LEU B O 1
ATOM 3172 N N . PHE B 1 123 ? -6.734 22.125 10.062 1 94.12 123 PHE B N 1
ATOM 3173 C CA . PHE B 1 123 ? -7.309 21 9.336 1 94.12 123 PHE B CA 1
ATOM 3174 C C . PHE B 1 123 ? -8.711 21.328 8.844 1 94.12 123 PHE B C 1
ATOM 3176 O O . PHE B 1 123 ? -9.344 20.516 8.172 1 94.12 123 PHE B O 1
ATOM 3183 N N . GLU B 1 124 ? -9.18 22.547 9.125 1 93.94 124 GLU B N 1
ATOM 3184 C CA . GLU B 1 124 ? -10.422 23.016 8.531 1 93.94 124 GLU B CA 1
ATOM 3185 C C . GLU B 1 124 ? -10.172 23.672 7.18 1 93.94 124 GLU B C 1
ATOM 3187 O O . GLU B 1 124 ? -11.117 23.922 6.418 1 93.94 124 GLU B O 1
ATOM 3192 N N . ARG B 1 125 ? -8.953 23.922 6.922 1 94.88 125 ARG B N 1
ATOM 3193 C CA . ARG B 1 125 ? -8.602 24.516 5.637 1 94.88 125 ARG B CA 1
ATOM 3194 C C . ARG B 1 125 ? -8.68 23.484 4.516 1 94.88 125 ARG B C 1
ATOM 3196 O O . ARG B 1 125 ? -8.203 22.359 4.664 1 94.88 125 ARG B O 1
ATOM 3203 N N . ASP B 1 126 ? -9.148 23.906 3.363 1 94.5 126 ASP B N 1
ATOM 3204 C CA . ASP B 1 126 ? -9.289 23.031 2.209 1 94.5 126 ASP B CA 1
ATOM 3205 C C . ASP B 1 126 ? -7.926 22.578 1.692 1 94.5 126 ASP B C 1
ATOM 3207 O O . ASP B 1 126 ? -7.738 21.406 1.357 1 94.5 126 ASP B O 1
ATOM 3211 N N . ASP B 1 127 ? -6.992 23.516 1.607 1 95.69 127 ASP B N 1
ATOM 3212 C CA . ASP B 1 127 ? -5.691 23.188 1.031 1 95.69 127 ASP B CA 1
ATOM 3213 C C . ASP B 1 127 ? -4.953 22.156 1.882 1 95.69 127 ASP B C 1
ATOM 3215 O O . ASP B 1 127 ? -4.441 21.172 1.358 1 95.69 127 ASP B O 1
ATOM 3219 N N . ILE B 1 128 ? -5.004 22.281 3.201 1 95.56 128 ILE B N 1
ATOM 3220 C CA . ILE B 1 128 ? -4.328 21.328 4.078 1 95.56 128 ILE B CA 1
ATOM 3221 C C . ILE B 1 128 ? -4.996 19.969 3.969 1 95.56 128 ILE B C 1
ATOM 3223 O O . ILE B 1 128 ? -4.316 18.938 3.854 1 95.56 128 ILE B O 1
ATOM 3227 N N . ALA B 1 129 ? -6.328 19.984 3.99 1 94.38 129 ALA B N 1
ATOM 3228 C CA . ALA B 1 129 ? -7.078 18.734 3.914 1 94.38 129 ALA B CA 1
ATOM 3229 C C . ALA B 1 129 ? -6.773 18 2.615 1 94.38 129 ALA B C 1
ATOM 3231 O O . ALA B 1 129 ? -6.605 16.766 2.617 1 94.38 129 ALA B O 1
ATOM 3232 N N . ILE B 1 130 ? -6.727 18.703 1.509 1 96.81 130 ILE B N 1
ATOM 3233 C CA . ILE B 1 130 ? -6.484 18.109 0.197 1 96.81 130 ILE B CA 1
ATOM 3234 C C . ILE B 1 130 ? -5.059 17.578 0.13 1 96.81 130 ILE B C 1
ATOM 3236 O O . ILE B 1 130 ? -4.84 16.422 -0.277 1 96.81 130 ILE B O 1
ATOM 3240 N N . PHE B 1 131 ? -4.035 18.391 0.577 1 97.56 131 PHE B N 1
ATOM 3241 C CA . PHE B 1 131 ? -2.66 17.906 0.605 1 97.56 131 PHE B CA 1
ATOM 3242 C C . PHE B 1 131 ? -2.533 16.688 1.509 1 97.56 131 PHE B C 1
ATOM 3244 O O . PHE B 1 131 ? -1.838 15.727 1.17 1 97.56 131 PHE B O 1
ATOM 3251 N N . ASN B 1 132 ? -3.252 16.672 2.6 1 96.62 132 ASN B N 1
ATOM 3252 C CA . ASN B 1 132 ? -3.172 15.594 3.574 1 96.62 132 ASN B CA 1
ATOM 3253 C C . ASN B 1 132 ? -3.826 14.32 3.051 1 96.62 132 ASN B C 1
ATOM 3255 O O . ASN B 1 132 ? -3.6 13.234 3.588 1 96.62 132 ASN B O 1
ATOM 3259 N N . SER B 1 133 ? -4.746 14.461 2.062 1 97.94 133 SER B N 1
ATOM 3260 C CA . SER B 1 133 ? -5.395 13.289 1.492 1 97.94 133 SER B CA 1
ATOM 3261 C C . SER B 1 133 ? -4.387 12.391 0.786 1 97.94 133 SER B C 1
ATOM 3263 O O . SER B 1 133 ? -4.645 11.203 0.577 1 97.94 133 SER B O 1
ATOM 3265 N N . ILE B 1 134 ? -3.197 12.922 0.458 1 98.38 134 ILE B N 1
ATOM 3266 C CA . ILE B 1 134 ? -2.154 12.164 -0.223 1 98.38 134 ILE B CA 1
ATOM 3267 C C . ILE B 1 134 ? -1.597 11.094 0.716 1 98.38 134 ILE B C 1
ATOM 3269 O O . ILE B 1 134 ? -1.697 9.898 0.434 1 98.38 134 ILE B O 1
ATOM 3273 N N . PRO B 1 135 ? -1.062 11.5 1.912 1 98.56 135 PRO B N 1
ATOM 3274 C CA . PRO B 1 135 ? -0.624 10.438 2.82 1 98.56 135 PRO B CA 1
ATOM 3275 C C . PRO B 1 135 ? -1.787 9.625 3.381 1 98.56 135 PRO B C 1
ATOM 3277 O O . PRO B 1 135 ? -1.62 8.445 3.709 1 98.56 135 PRO B O 1
ATOM 3280 N N . THR B 1 136 ? -2.973 10.172 3.473 1 98.38 136 THR B N 1
ATOM 3281 C CA . THR B 1 136 ? -4.148 9.43 3.918 1 98.38 136 THR B CA 1
ATOM 3282 C C . THR B 1 136 ? -4.418 8.242 3 1 98.38 136 THR B C 1
ATOM 3284 O O . THR B 1 136 ? -4.613 7.121 3.473 1 98.38 136 THR B O 1
ATOM 3287 N N . VAL B 1 137 ? -4.41 8.469 1.677 1 98.62 137 VAL B N 1
ATOM 3288 C CA . VAL B 1 137 ? -4.742 7.398 0.746 1 98.62 137 VAL B CA 1
ATOM 3289 C C . VAL B 1 137 ? -3.633 6.348 0.751 1 98.62 137 VAL B C 1
ATOM 3291 O O . VAL B 1 137 ? -3.898 5.152 0.601 1 98.62 137 VAL B O 1
ATOM 3294 N N . GLU B 1 138 ? -2.32 6.746 0.937 1 98.81 138 GLU B N 1
ATOM 3295 C CA . GLU B 1 138 ? -1.251 5.758 1.03 1 98.81 138 GLU B CA 1
ATOM 3296 C C . GLU B 1 138 ? -1.422 4.875 2.264 1 98.81 138 GLU B C 1
ATOM 3298 O O . GLU B 1 138 ? -1.222 3.66 2.195 1 98.81 138 GLU B O 1
ATOM 3303 N N . GLY B 1 139 ? -1.808 5.508 3.389 1 98.81 139 GLY B N 1
ATOM 3304 C CA . GLY B 1 139 ? -2.143 4.711 4.559 1 98.81 139 GLY B CA 1
ATOM 3305 C C . GLY B 1 139 ? -3.305 3.764 4.32 1 98.81 139 GLY B C 1
ATOM 3306 O O . GLY B 1 139 ? -3.293 2.627 4.797 1 98.81 139 GLY B O 1
ATOM 3307 N N . THR B 1 140 ? -4.309 4.215 3.59 1 98.81 140 THR B N 1
ATOM 3308 C CA . THR B 1 140 ? -5.477 3.404 3.27 1 98.81 140 THR B CA 1
ATOM 3309 C C . THR B 1 140 ? -5.086 2.201 2.42 1 98.81 140 THR B C 1
ATOM 3311 O O . THR B 1 140 ? -5.539 1.082 2.67 1 98.81 140 THR B O 1
ATOM 3314 N N . ILE B 1 141 ? -4.242 2.432 1.42 1 98.81 141 ILE B N 1
ATOM 3315 C CA . ILE B 1 141 ? -3.74 1.366 0.56 1 98.81 141 ILE B CA 1
ATOM 3316 C C . ILE B 1 141 ? -3.012 0.323 1.403 1 98.81 141 ILE B C 1
ATOM 3318 O O . ILE B 1 141 ? -3.27 -0.877 1.277 1 98.81 141 ILE B O 1
ATOM 3322 N N . MET B 1 142 ? -2.1 0.783 2.246 1 98.62 142 MET B N 1
ATOM 3323 C CA . MET B 1 142 ? -1.347 -0.116 3.117 1 98.62 142 MET B CA 1
ATOM 3324 C C . MET B 1 142 ? -2.285 -0.976 3.955 1 98.62 142 MET B C 1
ATOM 3326 O O . MET B 1 142 ? -2.117 -2.193 4.031 1 98.62 142 MET B O 1
ATOM 3330 N N . MET B 1 143 ? -3.322 -0.379 4.523 1 98.62 143 MET B N 1
ATOM 3331 C CA . MET B 1 143 ? -4.266 -1.104 5.371 1 98.62 143 MET B CA 1
ATOM 3332 C C . MET B 1 143 ? -5.062 -2.115 4.551 1 98.62 143 MET B C 1
ATOM 3334 O O . MET B 1 143 ? -5.289 -3.242 4.996 1 98.62 143 MET B O 1
ATOM 3338 N N . ALA B 1 144 ? -5.516 -1.687 3.377 1 98.75 144 ALA B N 1
ATOM 3339 C CA . ALA B 1 144 ? -6.258 -2.602 2.516 1 98.75 144 ALA B CA 1
ATOM 3340 C C . ALA B 1 144 ? -5.434 -3.85 2.201 1 98.75 144 ALA B C 1
ATOM 3342 O O . ALA B 1 144 ? -5.934 -4.973 2.309 1 98.75 144 ALA B O 1
ATOM 3343 N N . ILE B 1 145 ? -4.172 -3.635 1.865 1 98.62 145 ILE B N 1
ATOM 3344 C CA . ILE B 1 145 ? -3.295 -4.738 1.493 1 98.62 145 ILE B CA 1
ATOM 3345 C C . ILE B 1 145 ? -3.029 -5.617 2.713 1 98.62 145 ILE B C 1
ATOM 3347 O O . ILE B 1 145 ? -3.018 -6.848 2.607 1 98.62 145 ILE B O 1
ATOM 3351 N N . GLN B 1 146 ? -2.898 -5.043 3.9 1 97.94 146 GLN B N 1
ATOM 3352 C CA . GLN B 1 146 ? -2.572 -5.766 5.129 1 97.94 146 GLN B CA 1
ATOM 3353 C C . GLN B 1 146 ? -3.756 -6.605 5.602 1 97.94 146 GLN B C 1
ATOM 3355 O O . GLN B 1 146 ? -3.574 -7.59 6.32 1 97.94 146 GLN B O 1
ATOM 3360 N N . HIS B 1 147 ? -4.93 -6.191 5.215 1 98.12 147 HIS B N 1
ATOM 3361 C CA . HIS B 1 147 ? -6.094 -6.801 5.855 1 98.12 147 HIS B CA 1
ATOM 3362 C C . HIS B 1 147 ? -6.934 -7.574 4.844 1 98.12 147 HIS B C 1
ATOM 3364 O O . HIS B 1 147 ? -8.102 -7.879 5.105 1 98.12 147 HIS B O 1
ATOM 3370 N N . THR B 1 148 ? -6.441 -7.785 3.723 1 97.62 148 THR B N 1
ATOM 3371 C CA . THR B 1 148 ? -7.078 -8.656 2.734 1 97.62 148 THR B CA 1
ATOM 3372 C C . THR B 1 148 ? -6.102 -9.719 2.242 1 97.62 148 THR B C 1
ATOM 3374 O O . THR B 1 148 ? -4.895 -9.617 2.473 1 97.62 148 THR B O 1
ATOM 3377 N N . ASP B 1 149 ? -6.605 -10.75 1.659 1 97.19 149 ASP B N 1
ATOM 3378 C CA . ASP B 1 149 ? -5.77 -11.781 1.052 1 97.19 149 ASP B CA 1
ATOM 3379 C C . ASP B 1 149 ? -5.906 -11.773 -0.469 1 97.19 149 ASP B C 1
ATOM 3381 O O . ASP B 1 149 ? -5.547 -12.742 -1.136 1 97.19 149 ASP B O 1
ATOM 3385 N N . TYR B 1 150 ? -6.539 -10.766 -1.026 1 97.88 150 TYR B N 1
ATOM 3386 C CA . TYR B 1 150 ? -6.691 -10.516 -2.455 1 97.88 150 TYR B CA 1
ATOM 3387 C C . TYR B 1 150 ? -6.184 -9.125 -2.824 1 97.88 150 TYR B C 1
ATOM 3389 O O . TYR B 1 150 ? -5.953 -8.289 -1.947 1 97.88 150 TYR B O 1
ATOM 3397 N N . THR B 1 151 ? -5.969 -8.867 -4.094 1 98.56 151 THR B N 1
ATOM 3398 C CA . THR B 1 151 ? -5.406 -7.598 -4.531 1 98.56 151 THR B CA 1
ATOM 3399 C C . THR B 1 151 ? -6.484 -6.52 -4.594 1 98.56 151 THR B C 1
ATOM 3401 O O . THR B 1 151 ? -7.664 -6.828 -4.789 1 98.56 151 THR B O 1
ATOM 3404 N N . ILE B 1 152 ? -6.039 -5.27 -4.418 1 98.75 152 ILE B N 1
ATOM 3405 C CA . ILE B 1 152 ? -6.863 -4.105 -4.734 1 98.75 152 ILE B CA 1
ATOM 3406 C C . ILE B 1 152 ? -7.25 -4.137 -6.215 1 98.75 152 ILE B C 1
ATOM 3408 O O . ILE B 1 152 ? -8.406 -3.902 -6.562 1 98.75 152 ILE B O 1
ATOM 3412 N N . HIS B 1 153 ? -6.262 -4.426 -7.078 1 98.62 153 HIS B N 1
ATOM 3413 C CA . HIS B 1 153 ? -6.523 -4.602 -8.5 1 98.62 153 HIS B CA 1
ATOM 3414 C C . HIS B 1 153 ? -7.621 -5.637 -8.734 1 98.62 153 HIS B C 1
ATOM 3416 O O . HIS B 1 153 ? -7.555 -6.75 -8.211 1 98.62 153 HIS B O 1
ATOM 3422 N N . GLY B 1 154 ? -8.648 -5.246 -9.43 1 98.19 154 GLY B N 1
ATOM 3423 C CA . GLY B 1 154 ? -9.727 -6.164 -9.766 1 98.19 154 GLY B CA 1
ATOM 3424 C C . GLY B 1 154 ? -10.812 -6.219 -8.711 1 98.19 154 GLY B C 1
ATOM 3425 O O . GLY B 1 154 ? -11.883 -6.785 -8.945 1 98.19 154 GLY B O 1
ATOM 3426 N N . SER B 1 155 ? -10.602 -5.699 -7.5 1 98.56 155 SER B N 1
ATOM 3427 C CA . SER B 1 155 ? -11.586 -5.719 -6.422 1 98.56 155 SER B CA 1
ATOM 3428 C C . SER B 1 155 ? -12.703 -4.711 -6.672 1 98.56 155 SER B C 1
ATOM 3430 O O . SER B 1 155 ? -12.477 -3.672 -7.301 1 98.56 155 SER B O 1
ATOM 3432 N N . ASN B 1 156 ? -13.875 -5.055 -6.227 1 98.75 156 ASN B N 1
ATOM 3433 C CA . ASN B 1 156 ? -14.977 -4.094 -6.164 1 98.75 156 ASN B CA 1
ATOM 3434 C C . ASN B 1 156 ? -14.852 -3.186 -4.945 1 98.75 156 ASN B C 1
ATOM 3436 O O . ASN B 1 156 ? -15 -3.641 -3.809 1 98.75 156 ASN B O 1
ATOM 3440 N N . VAL B 1 157 ? -14.641 -1.878 -5.211 1 98.88 157 VAL B N 1
ATOM 3441 C CA . VAL B 1 157 ? -14.406 -0.938 -4.121 1 98.88 157 VAL B CA 1
ATOM 3442 C C . VAL B 1 157 ? -15.508 0.119 -4.098 1 98.88 157 VAL B C 1
ATOM 3444 O O . VAL B 1 157 ? -15.859 0.675 -5.137 1 98.88 157 VAL B O 1
ATOM 3447 N N . ALA B 1 158 ? -16.125 0.326 -2.949 1 98.88 158 ALA B N 1
ATOM 3448 C CA . ALA B 1 158 ? -17.047 1.437 -2.746 1 98.88 158 ALA B CA 1
ATOM 3449 C C . ALA B 1 158 ? -16.406 2.539 -1.906 1 98.88 158 ALA B C 1
ATOM 3451 O O . ALA B 1 158 ? -15.859 2.271 -0.834 1 98.88 158 ALA B O 1
ATOM 3452 N N . VAL B 1 159 ? -16.406 3.723 -2.4 1 98.88 159 VAL B N 1
ATOM 3453 C CA . VAL B 1 159 ? -15.992 4.898 -1.646 1 98.88 159 VAL B CA 1
ATOM 3454 C C . VAL B 1 159 ? -17.219 5.734 -1.271 1 98.88 159 VAL B C 1
ATOM 3456 O O . VAL B 1 159 ? -18 6.129 -2.141 1 98.88 159 VAL B O 1
ATOM 3459 N N . LEU B 1 160 ? -17.422 5.945 -0.002 1 98.81 160 LEU B N 1
ATOM 3460 C CA . LEU B 1 160 ? -18.547 6.746 0.462 1 98.81 160 LEU B CA 1
ATOM 3461 C C . LEU B 1 160 ? -18.094 8.164 0.802 1 98.81 160 LEU B C 1
ATOM 3463 O O . LEU B 1 160 ? -17.359 8.375 1.769 1 98.81 160 LEU B O 1
ATOM 3467 N N . GLY B 1 161 ? -18.578 9.094 0.038 1 98.12 161 GLY B N 1
ATOM 3468 C CA . GLY B 1 161 ? -18.156 10.484 0.147 1 98.12 161 GLY B CA 1
ATOM 3469 C C . GLY B 1 161 ? -17.219 10.906 -0.966 1 98.12 161 GLY B C 1
ATOM 3470 O O . GLY B 1 161 ? -16.25 10.188 -1.281 1 98.12 161 GLY B O 1
ATOM 3471 N N . MET B 1 162 ? -17.516 12.07 -1.571 1 97.81 162 MET B N 1
ATOM 3472 C CA . MET B 1 162 ? -16.719 12.617 -2.668 1 97.81 162 MET B CA 1
ATOM 3473 C C . MET B 1 162 ? -16.219 14.016 -2.338 1 97.81 162 MET B C 1
ATOM 3475 O O . MET B 1 162 ? -16.344 14.93 -3.154 1 97.81 162 MET B O 1
ATOM 3479 N N . GLY B 1 163 ? -15.766 14.133 -1.099 1 96.12 163 GLY B N 1
ATOM 3480 C CA . GLY B 1 163 ? -15.18 15.391 -0.662 1 96.12 163 GLY B CA 1
ATOM 3481 C C . GLY B 1 163 ? -13.68 15.461 -0.88 1 96.12 163 GLY B C 1
ATOM 3482 O O . GLY B 1 163 ? -13.164 14.898 -1.848 1 96.12 163 GLY B O 1
ATOM 3483 N N . ARG B 1 164 ? -12.922 16.25 -0.059 1 95 164 ARG B N 1
ATOM 3484 C CA . ARG B 1 164 ? -11.5 16.531 -0.155 1 95 164 ARG B CA 1
ATOM 3485 C C . ARG B 1 164 ? -10.68 15.242 -0.124 1 95 164 ARG B C 1
ATOM 3487 O O . ARG B 1 164 ? -9.742 15.078 -0.904 1 95 164 ARG B O 1
ATOM 3494 N N . THR B 1 165 ? -11.055 14.289 0.72 1 96.75 165 THR B N 1
ATOM 3495 C CA . THR B 1 165 ? -10.328 13.031 0.875 1 96.75 165 THR B CA 1
ATOM 3496 C C . THR B 1 165 ? -10.898 11.961 -0.053 1 96.75 165 THR B C 1
ATOM 3498 O O . THR B 1 165 ? -10.148 11.211 -0.677 1 96.75 165 THR B O 1
ATOM 3501 N N . GLY B 1 166 ? -12.219 11.859 -0.196 1 98.19 166 GLY B N 1
ATOM 3502 C CA . GLY B 1 166 ? -12.898 10.852 -1.001 1 98.19 166 GLY B CA 1
ATOM 3503 C C . GLY B 1 166 ? -12.461 10.859 -2.453 1 98.19 166 GLY B C 1
ATOM 3504 O O . GLY B 1 166 ? -12.297 9.805 -3.064 1 98.19 166 GLY B O 1
ATOM 3505 N N . MET B 1 167 ? -12.297 12.008 -2.982 1 97.94 167 MET B N 1
ATOM 3506 C CA . MET B 1 167 ? -11.883 12.141 -4.379 1 97.94 167 MET B CA 1
ATOM 3507 C C . MET B 1 167 ? -10.508 11.516 -4.598 1 97.94 167 MET B C 1
ATOM 3509 O O . MET B 1 167 ? -10.297 10.789 -5.57 1 97.94 167 MET B O 1
ATOM 3513 N N . THR B 1 168 ? -9.57 11.828 -3.691 1 98.31 168 THR B N 1
ATOM 3514 C CA . THR B 1 168 ? -8.219 11.281 -3.785 1 98.31 168 THR B CA 1
ATOM 3515 C C . THR B 1 168 ? -8.25 9.758 -3.68 1 98.31 168 THR B C 1
ATOM 3517 O O . THR B 1 168 ? -7.582 9.062 -4.453 1 98.31 168 THR B O 1
ATOM 3520 N N . ILE B 1 169 ? -9.094 9.25 -2.766 1 98.69 169 ILE B N 1
ATOM 3521 C CA . ILE B 1 169 ? -9.219 7.809 -2.551 1 98.69 169 ILE B CA 1
ATOM 3522 C C . ILE B 1 169 ? -9.766 7.145 -3.811 1 98.69 169 ILE B C 1
ATOM 3524 O O . ILE B 1 169 ? -9.18 6.188 -4.324 1 98.69 169 ILE B O 1
ATOM 3528 N N . ALA B 1 170 ? -10.867 7.652 -4.297 1 98.81 170 ALA B N 1
ATOM 3529 C CA . ALA B 1 170 ? -11.547 7.066 -5.453 1 98.81 170 ALA B CA 1
ATOM 3530 C C . ALA B 1 170 ? -10.625 7.027 -6.668 1 98.81 170 ALA B C 1
ATOM 3532 O O . ALA B 1 170 ? -10.492 5.992 -7.324 1 98.81 170 ALA B O 1
ATOM 3533 N N . ARG B 1 171 ? -9.969 8.141 -6.941 1 98.31 171 ARG B N 1
ATOM 3534 C CA . ARG B 1 171 ? -9.07 8.242 -8.086 1 98.31 171 ARG B CA 1
ATOM 3535 C C . ARG B 1 171 ? -7.914 7.258 -7.961 1 98.31 171 ARG B C 1
ATOM 3537 O O . ARG B 1 171 ? -7.57 6.57 -8.922 1 98.31 171 ARG B O 1
ATOM 3544 N N . THR B 1 172 ? -7.336 7.211 -6.793 1 98.75 172 THR B N 1
ATOM 3545 C CA . THR B 1 172 ? -6.141 6.406 -6.582 1 98.75 172 THR B CA 1
ATOM 3546 C C . THR B 1 172 ? -6.465 4.918 -6.664 1 98.75 172 THR B C 1
ATOM 3548 O O . THR B 1 172 ? -5.742 4.152 -7.305 1 98.75 172 THR B O 1
ATOM 3551 N N . PHE B 1 173 ? -7.543 4.453 -6.039 1 98.81 173 PHE B N 1
ATOM 3552 C CA . PHE B 1 173 ? -7.902 3.041 -6.094 1 98.81 173 PHE B CA 1
ATOM 3553 C C . PHE B 1 173 ? -8.266 2.625 -7.512 1 98.81 173 PHE B C 1
ATOM 3555 O O . PHE B 1 173 ? -7.969 1.506 -7.934 1 98.81 173 PHE B O 1
ATOM 3562 N N . ALA B 1 174 ? -8.914 3.547 -8.25 1 98.69 174 ALA B N 1
ATOM 3563 C CA . ALA B 1 174 ? -9.172 3.27 -9.664 1 98.69 174 ALA B CA 1
ATOM 3564 C C . ALA B 1 174 ? -7.867 3.107 -10.438 1 98.69 174 ALA B C 1
ATOM 3566 O 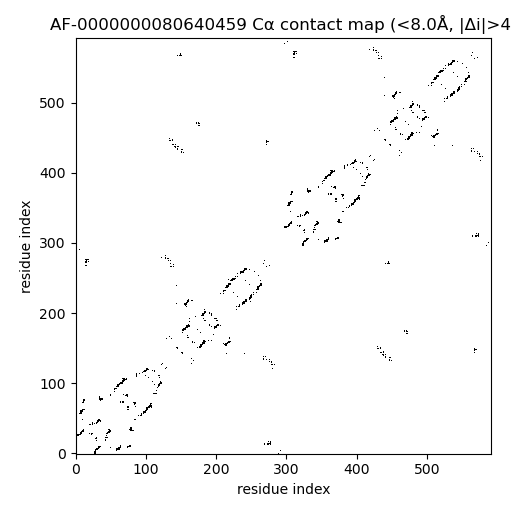O . ALA B 1 174 ? -7.734 2.199 -11.258 1 98.69 174 ALA B O 1
ATOM 3567 N N . ALA B 1 175 ? -6.91 3.975 -10.18 1 97.62 175 ALA B N 1
ATOM 3568 C CA . ALA B 1 175 ? -5.617 3.922 -10.852 1 97.62 175 ALA B CA 1
ATOM 3569 C C . ALA B 1 175 ? -4.887 2.619 -10.539 1 97.62 175 ALA B C 1
ATOM 3571 O O . ALA B 1 175 ? -4.086 2.137 -11.344 1 97.62 175 ALA B O 1
ATOM 3572 N N . LEU B 1 176 ? -5.211 1.989 -9.391 1 98.19 176 LEU B N 1
ATOM 3573 C CA . LEU B 1 176 ? -4.598 0.729 -8.992 1 98.19 176 LEU B CA 1
ATOM 3574 C C . LEU B 1 176 ? -5.332 -0.456 -9.609 1 98.19 176 LEU B C 1
ATOM 3576 O O . LEU B 1 176 ? -4.961 -1.609 -9.383 1 98.19 176 LEU B O 1
ATOM 3580 N N . GLY B 1 177 ? -6.41 -0.193 -10.391 1 98.19 177 GLY B N 1
ATOM 3581 C CA . GLY B 1 177 ? -7.082 -1.243 -11.141 1 98.19 177 GLY B CA 1
ATOM 3582 C C . GLY B 1 177 ? -8.344 -1.744 -10.461 1 98.19 177 GLY B C 1
ATOM 3583 O O . GLY B 1 177 ? -8.93 -2.742 -10.891 1 98.19 177 GLY B O 1
ATOM 3584 N N . ALA B 1 178 ? -8.781 -1.107 -9.359 1 98.62 178 ALA B N 1
ATOM 3585 C CA . ALA B 1 178 ? -10.039 -1.479 -8.703 1 98.62 178 ALA B CA 1
ATOM 3586 C C . ALA B 1 178 ? -11.242 -1.035 -9.531 1 98.62 178 ALA B C 1
ATOM 3588 O O . ALA B 1 178 ? -11.141 -0.105 -10.336 1 98.62 178 ALA B O 1
ATOM 3589 N N . LYS B 1 179 ? -12.289 -1.772 -9.43 1 98.62 179 LYS B N 1
ATOM 3590 C CA . LYS B 1 179 ? -13.594 -1.312 -9.891 1 98.62 179 LYS B CA 1
ATOM 3591 C C . LYS B 1 179 ? -14.281 -0.449 -8.836 1 98.62 179 LYS B C 1
ATOM 3593 O O . LYS B 1 179 ? -14.883 -0.971 -7.895 1 98.62 179 LYS B O 1
ATOM 3598 N N . VAL B 1 180 ? -14.273 0.933 -9.078 1 98.81 180 VAL B N 1
ATOM 3599 C CA . VAL B 1 180 ? -14.633 1.854 -8.008 1 98.81 180 VAL B CA 1
ATOM 3600 C C . VAL B 1 180 ? -16.016 2.436 -8.266 1 98.81 180 VAL B C 1
ATOM 3602 O O . VAL B 1 180 ? -16.281 2.982 -9.336 1 98.81 180 VAL B O 1
ATOM 3605 N N . LYS B 1 181 ? -16.922 2.295 -7.406 1 98.75 181 LYS B N 1
ATOM 3606 C CA . LYS B 1 181 ? -18.141 3.082 -7.348 1 98.75 181 LYS B CA 1
ATOM 3607 C C . LYS B 1 181 ? -18.125 4.055 -6.172 1 98.75 181 LYS B C 1
ATOM 3609 O O . LYS B 1 181 ? -17.516 3.766 -5.137 1 98.75 181 LYS B O 1
ATOM 3614 N N . VAL B 1 182 ? -18.734 5.234 -6.297 1 98.81 182 VAL B N 1
ATOM 3615 C CA . VAL B 1 182 ? -18.656 6.289 -5.293 1 98.81 182 VAL B CA 1
ATOM 3616 C C . VAL B 1 182 ? -20.062 6.789 -4.957 1 98.81 182 VAL B C 1
ATOM 3618 O O . VAL B 1 182 ? -20.844 7.09 -5.859 1 98.81 182 VAL B O 1
ATOM 3621 N N . GLY B 1 183 ? -20.391 6.77 -3.711 1 98.69 183 GLY B N 1
ATOM 3622 C CA . GLY B 1 183 ? -21.641 7.324 -3.234 1 98.69 183 GLY B CA 1
ATOM 3623 C C . GLY B 1 183 ? -21.531 8.781 -2.822 1 98.69 183 GLY B C 1
ATOM 3624 O O . GLY B 1 183 ? -20.672 9.141 -2.02 1 98.69 183 GLY B O 1
ATOM 3625 N N . ALA B 1 184 ? -22.344 9.617 -3.332 1 98.19 184 ALA B N 1
ATOM 3626 C CA . ALA B 1 184 ? -22.359 11.039 -3.012 1 98.19 184 ALA B CA 1
ATOM 3627 C C . ALA B 1 184 ? -23.781 11.578 -2.949 1 98.19 184 ALA B C 1
ATOM 3629 O O . ALA B 1 184 ? -24.719 10.922 -3.412 1 98.19 184 ALA B O 1
ATOM 3630 N N . ARG B 1 185 ? -23.922 12.711 -2.361 1 95.56 185 ARG B N 1
ATOM 3631 C CA . ARG B 1 185 ? -25.234 13.297 -2.182 1 95.56 185 ARG B CA 1
ATOM 3632 C C . ARG B 1 185 ? -25.516 14.352 -3.246 1 95.56 185 ARG B C 1
ATOM 3634 O O . ARG B 1 185 ? -26.609 14.391 -3.818 1 95.56 185 ARG B O 1
ATOM 3641 N N . SER B 1 186 ? -24.547 15.18 -3.551 1 95.69 186 SER B N 1
ATOM 3642 C CA . SER B 1 186 ? -24.797 16.328 -4.41 1 95.69 186 SER B CA 1
ATOM 3643 C C . SER B 1 186 ? -24.672 15.961 -5.883 1 95.69 186 SER B C 1
ATOM 3645 O O . SER B 1 186 ? -23.859 15.117 -6.25 1 95.69 186 SER B O 1
ATOM 3647 N N . SER B 1 187 ? -25.391 16.703 -6.715 1 95.69 187 SER B N 1
ATOM 3648 C CA . SER B 1 187 ? -25.375 16.484 -8.156 1 95.69 187 SER B CA 1
ATOM 3649 C C . SER B 1 187 ? -24 16.812 -8.742 1 95.69 187 SER B C 1
ATOM 3651 O O . SER B 1 187 ? -23.547 16.156 -9.672 1 95.69 187 SER B O 1
ATOM 3653 N N . SER B 1 188 ? -23.438 17.797 -8.203 1 96.94 188 SER B N 1
ATOM 3654 C CA . SER B 1 188 ? -22.125 18.172 -8.68 1 96.94 188 SER B CA 1
ATOM 3655 C C . SER B 1 188 ? -21.094 17.078 -8.422 1 96.94 188 SER B C 1
ATOM 3657 O O . SER B 1 188 ? -20.25 16.797 -9.281 1 96.94 188 SER B O 1
ATOM 3659 N N . HIS B 1 189 ? -21.188 16.453 -7.262 1 97.31 189 HIS B N 1
ATOM 3660 C CA . HIS B 1 189 ? -20.281 15.367 -6.941 1 97.31 189 HIS B CA 1
ATOM 3661 C C . HIS B 1 189 ? -20.531 14.156 -7.828 1 97.31 189 HIS B C 1
ATOM 3663 O O . HIS B 1 189 ? -19.594 13.516 -8.305 1 97.31 189 HIS B O 1
ATOM 3669 N N . LEU B 1 190 ? -21.812 13.859 -8.078 1 97.31 190 LEU B N 1
ATOM 3670 C CA . LEU B 1 190 ? -22.156 12.742 -8.953 1 97.31 190 LEU B CA 1
ATOM 3671 C C . LEU B 1 190 ? -21.609 12.961 -10.359 1 97.31 190 LEU B C 1
ATOM 3673 O O . LEU B 1 190 ? -21.094 12.039 -10.984 1 97.31 190 LEU B O 1
ATOM 3677 N N . ALA B 1 191 ? -21.719 14.188 -10.844 1 97.12 191 ALA B N 1
ATOM 3678 C CA . ALA B 1 191 ? -21.188 14.539 -12.156 1 97.12 191 ALA B CA 1
ATOM 3679 C C . ALA B 1 191 ? -19.672 14.383 -12.195 1 97.12 191 ALA B C 1
ATOM 3681 O O . ALA B 1 191 ? -19.109 13.883 -13.172 1 97.12 191 ALA B O 1
ATOM 3682 N N . ARG B 1 192 ? -19.047 14.797 -11.133 1 97.25 192 ARG B N 1
ATOM 3683 C CA . ARG B 1 192 ? -17.594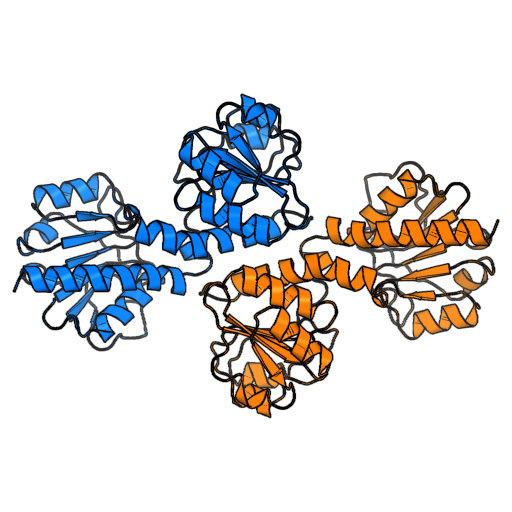 14.695 -11.055 1 97.25 192 ARG B CA 1
ATOM 3684 C C . ARG B 1 192 ? -17.141 13.234 -11.078 1 97.25 192 ARG B C 1
ATOM 3686 O O . ARG B 1 192 ? -16.172 12.891 -11.766 1 97.25 192 ARG B O 1
ATOM 3693 N N . ILE B 1 193 ? -17.828 12.398 -10.312 1 98.25 193 ILE B N 1
ATOM 3694 C CA . ILE B 1 193 ? -17.531 10.969 -10.289 1 98.25 193 ILE B CA 1
ATOM 3695 C C . ILE B 1 193 ? -17.609 10.406 -11.711 1 98.25 193 ILE B C 1
ATOM 3697 O O . ILE B 1 193 ? -16.734 9.648 -12.133 1 98.25 193 ILE B O 1
ATOM 3701 N N . SER B 1 194 ? -18.688 10.773 -12.438 1 97.75 194 SER B N 1
ATOM 3702 C CA . SER B 1 194 ? -18.875 10.336 -13.812 1 97.75 194 SER B CA 1
ATOM 3703 C C . SER B 1 194 ? -17.734 10.828 -14.703 1 97.75 194 SER B C 1
ATOM 3705 O O . SER B 1 194 ? -17.188 10.07 -15.508 1 97.75 194 SER B O 1
ATOM 3707 N N . GLU B 1 195 ? -17.438 12.078 -14.57 1 97.5 195 GLU B N 1
ATOM 3708 C CA . GLU B 1 195 ? -16.344 12.672 -15.336 1 97.5 195 GLU B CA 1
ATOM 3709 C C . GLU B 1 195 ? -15.031 11.922 -15.102 1 97.5 195 GLU B C 1
ATOM 3711 O O . GLU B 1 195 ? -14.242 11.734 -16.031 1 97.5 195 GLU B O 1
ATOM 3716 N N . MET B 1 196 ? -14.789 11.43 -13.859 1 96.88 196 MET B N 1
ATOM 3717 C CA . MET B 1 196 ? -13.586 10.688 -13.492 1 96.88 196 MET B CA 1
ATOM 3718 C C . MET B 1 196 ? -13.617 9.281 -14.07 1 96.88 196 MET B C 1
ATOM 3720 O O . MET B 1 196 ? -12.656 8.523 -13.922 1 96.88 196 MET B O 1
ATOM 3724 N N . GLY B 1 197 ? -14.734 8.891 -14.758 1 97.56 197 GLY B N 1
ATOM 3725 C CA . GLY B 1 197 ? -14.859 7.555 -15.32 1 97.56 197 GLY B CA 1
ATOM 3726 C C . GLY B 1 197 ? -15.211 6.5 -14.289 1 97.56 197 GLY B C 1
ATOM 3727 O O . GLY B 1 197 ? -14.984 5.309 -14.508 1 97.56 197 GLY B O 1
ATOM 3728 N N . LEU B 1 198 ? -15.609 6.895 -13.086 1 98.38 198 LEU B N 1
ATOM 3729 C CA . LEU B 1 198 ? -16 5.98 -12.023 1 98.38 198 LEU B CA 1
ATOM 3730 C C . LEU B 1 198 ? -17.516 5.797 -12 1 98.38 198 LEU B C 1
ATOM 3732 O O . LEU B 1 198 ? -18.234 6.426 -12.781 1 98.38 198 LEU B O 1
ATOM 3736 N N . PHE B 1 199 ? -18.016 4.941 -11.234 1 98.5 199 PHE B N 1
ATOM 3737 C CA . PHE B 1 199 ? -19.438 4.645 -11.188 1 98.5 199 PHE B CA 1
ATOM 3738 C C . PHE B 1 199 ? -20.109 5.383 -10.031 1 98.5 199 PHE B C 1
ATOM 3740 O O . PHE B 1 199 ? -19.953 4.996 -8.867 1 98.5 199 PHE B O 1
ATOM 3747 N N . PRO B 1 200 ? -20.922 6.469 -10.375 1 98.5 200 PRO B N 1
ATOM 3748 C CA . PRO B 1 200 ? -21.609 7.215 -9.32 1 98.5 200 PRO B CA 1
ATOM 3749 C C . PRO B 1 200 ? -22.891 6.535 -8.852 1 98.5 200 PRO B C 1
ATOM 3751 O O . PRO B 1 200 ? -23.562 5.867 -9.641 1 98.5 200 PRO B O 1
ATOM 3754 N N . PHE B 1 201 ? -23.203 6.672 -7.574 1 98.31 201 PHE B N 1
ATOM 3755 C CA . PHE B 1 201 ? -24.547 6.332 -7.086 1 98.31 201 PHE B CA 1
ATOM 3756 C C . PHE B 1 201 ? -24.969 7.285 -5.98 1 98.31 201 PHE B C 1
ATOM 3758 O O . PHE B 1 201 ? -24.125 7.883 -5.305 1 98.31 201 PHE B O 1
ATOM 3765 N N . GLN B 1 202 ? -26.266 7.469 -5.844 1 97.56 202 GLN B N 1
ATOM 3766 C CA . GLN B 1 202 ? -26.812 8.289 -4.766 1 97.56 202 GLN B CA 1
ATOM 3767 C C . GLN B 1 202 ? -26.609 7.617 -3.41 1 97.56 202 GLN B C 1
ATOM 3769 O O . GLN B 1 202 ? -27.031 6.469 -3.217 1 97.56 202 GLN B O 1
ATOM 3774 N N . ILE B 1 203 ? -26.062 8.336 -2.482 1 96.94 203 ILE B N 1
ATOM 3775 C CA . ILE B 1 203 ? -25.688 7.758 -1.198 1 96.94 203 ILE B CA 1
ATOM 3776 C C . ILE B 1 203 ? -26.922 7.191 -0.502 1 96.94 203 ILE B C 1
ATOM 3778 O O . ILE B 1 203 ? -26.828 6.207 0.233 1 96.94 203 ILE B O 1
ATOM 3782 N N . GLU B 1 204 ? -28.094 7.723 -0.755 1 95.56 204 GLU B N 1
ATOM 3783 C CA . GLU B 1 204 ? -29.344 7.238 -0.185 1 95.56 204 GLU B CA 1
ATOM 3784 C C . GLU B 1 204 ? -29.672 5.836 -0.691 1 95.56 204 GLU B C 1
ATOM 3786 O O . GLU B 1 204 ? -30.484 5.125 -0.083 1 95.56 204 GLU B O 1
ATOM 3791 N N . GLU B 1 205 ? -29.062 5.453 -1.791 1 97.12 205 GLU B N 1
ATOM 3792 C CA . GLU B 1 205 ? -29.312 4.152 -2.402 1 97.12 205 GLU B CA 1
ATOM 3793 C C . GLU B 1 205 ? -28.219 3.158 -2.051 1 97.12 205 GLU B C 1
ATOM 3795 O O . GLU B 1 205 ? -28.047 2.141 -2.727 1 97.12 205 GLU B O 1
ATOM 3800 N N . ILE B 1 206 ? -27.484 3.385 -1.03 1 97.88 206 ILE B N 1
ATOM 3801 C CA . ILE B 1 206 ? -26.281 2.635 -0.704 1 97.88 206 ILE B CA 1
ATOM 3802 C C . ILE B 1 206 ? -26.641 1.164 -0.486 1 97.88 206 ILE B C 1
ATOM 3804 O O . ILE B 1 206 ? -25.859 0.275 -0.839 1 97.88 206 ILE B O 1
ATOM 3808 N N . THR B 1 207 ? -27.797 0.842 0.033 1 97.44 207 THR B N 1
ATOM 3809 C CA . THR B 1 207 ? -28.188 -0.531 0.316 1 97.44 207 THR B CA 1
ATOM 3810 C C . THR B 1 207 ? -28.188 -1.369 -0.959 1 97.44 207 THR B C 1
ATOM 3812 O O . THR B 1 207 ? -27.938 -2.576 -0.914 1 97.44 207 THR B O 1
ATOM 3815 N N . ASP B 1 208 ? -28.375 -0.781 -2.109 1 97.25 208 ASP B N 1
ATOM 3816 C CA . ASP B 1 208 ? -28.438 -1.476 -3.393 1 97.25 208 ASP B CA 1
ATOM 3817 C C . ASP B 1 208 ? -27.047 -1.661 -3.99 1 97.25 208 ASP B C 1
ATOM 3819 O O . ASP B 1 208 ? -26.891 -2.328 -5.016 1 97.25 208 ASP B O 1
ATOM 3823 N N . HIS B 1 209 ? -26.047 -1.169 -3.363 1 97.69 209 HIS B N 1
ATOM 3824 C CA . HIS B 1 209 ? -24.75 -1.094 -4.023 1 97.69 209 HIS B CA 1
ATOM 3825 C C . HIS B 1 209 ? -23.672 -1.788 -3.199 1 97.69 209 HIS B C 1
ATOM 3827 O O . HIS B 1 209 ? -22.484 -1.696 -3.52 1 97.69 209 HIS B O 1
ATOM 3833 N N . VAL B 1 210 ? -24.047 -2.555 -2.127 1 97.44 210 VAL B N 1
ATOM 3834 C CA . VAL B 1 210 ? -23.016 -3.002 -1.201 1 97.44 210 VAL B CA 1
ATOM 3835 C C . VAL B 1 210 ? -22.969 -4.527 -1.177 1 97.44 210 VAL B C 1
ATOM 3837 O O . VAL B 1 210 ? -22.141 -5.117 -0.472 1 97.44 210 VAL B O 1
ATOM 3840 N N . ASN B 1 211 ? -23.734 -5.242 -1.948 1 96.44 211 ASN B N 1
ATOM 3841 C CA . ASN B 1 211 ? -23.859 -6.695 -1.889 1 96.44 211 ASN B CA 1
ATOM 3842 C C . ASN B 1 211 ? -22.609 -7.379 -2.457 1 96.44 211 ASN B C 1
ATOM 3844 O O . ASN B 1 211 ? -22.344 -8.539 -2.146 1 96.44 211 ASN B O 1
ATOM 3848 N N . ASP B 1 212 ? -21.828 -6.75 -3.287 1 96.56 212 ASP B N 1
ATOM 3849 C CA . ASP B 1 212 ? -20.703 -7.379 -3.965 1 96.56 212 ASP B CA 1
ATOM 3850 C C . ASP B 1 212 ? -19.406 -6.621 -3.695 1 96.56 212 ASP B C 1
ATOM 3852 O O . ASP B 1 212 ? -18.469 -6.695 -4.48 1 96.56 212 ASP B O 1
ATOM 3856 N N . ILE B 1 213 ? -19.406 -5.891 -2.648 1 98 213 ILE B N 1
ATOM 3857 C CA . ILE B 1 213 ? -18.25 -5.031 -2.363 1 98 213 ILE B CA 1
ATOM 3858 C C . ILE B 1 213 ? -17.188 -5.828 -1.621 1 98 213 ILE B C 1
ATOM 3860 O O . ILE B 1 213 ? -17.484 -6.531 -0.656 1 98 213 ILE B O 1
ATOM 3864 N N . ASP B 1 214 ? -15.938 -5.73 -2.135 1 98.69 214 ASP B N 1
ATOM 3865 C CA . ASP B 1 214 ? -14.789 -6.336 -1.469 1 98.69 214 ASP B CA 1
ATOM 3866 C C . ASP B 1 214 ? -14.219 -5.402 -0.402 1 98.69 214 ASP B C 1
ATOM 3868 O O . ASP B 1 214 ? -13.898 -5.84 0.705 1 98.69 214 ASP B O 1
ATOM 3872 N N . ILE B 1 215 ? -14.086 -4.129 -0.737 1 98.88 215 ILE B N 1
ATOM 3873 C CA . ILE B 1 215 ? -13.562 -3.109 0.167 1 98.88 215 ILE B CA 1
ATOM 3874 C C . ILE B 1 215 ? -14.484 -1.893 0.161 1 98.88 215 ILE B C 1
ATOM 3876 O O . ILE B 1 215 ? -14.844 -1.386 -0.903 1 98.88 215 ILE B O 1
ATOM 3880 N N . CYS B 1 216 ? -14.938 -1.487 1.325 1 98.94 216 CYS B N 1
ATOM 3881 C CA . CYS B 1 216 ? -15.727 -0.274 1.508 1 98.94 216 CYS B CA 1
ATOM 3882 C C . CYS B 1 216 ? -14.938 0.776 2.283 1 98.94 216 CYS B C 1
ATOM 3884 O O . CYS B 1 216 ? -14.547 0.542 3.428 1 98.94 216 CYS B O 1
ATOM 3886 N N . ILE B 1 217 ? -14.703 1.926 1.669 1 98.94 217 ILE B N 1
ATOM 3887 C CA . ILE B 1 217 ? -13.961 3.012 2.295 1 98.94 217 ILE B CA 1
ATOM 3888 C C . ILE B 1 217 ? -14.898 4.172 2.613 1 98.94 217 ILE B C 1
ATOM 3890 O O . ILE B 1 217 ? -15.438 4.812 1.705 1 98.94 217 ILE B O 1
ATOM 3894 N N . ASN B 1 218 ? -15.109 4.457 3.869 1 98.88 218 ASN B N 1
ATOM 3895 C CA . ASN B 1 218 ? -16.031 5.508 4.293 1 98.88 218 ASN B CA 1
ATOM 3896 C C . ASN B 1 218 ? -15.289 6.785 4.672 1 98.88 218 ASN B C 1
ATOM 3898 O O . ASN B 1 218 ? -14.312 6.738 5.414 1 98.88 218 ASN B O 1
ATOM 3902 N N . THR B 1 219 ? -15.695 7.879 4.117 1 98.12 219 THR B N 1
ATOM 3903 C CA . THR B 1 219 ? -15.125 9.164 4.504 1 98.12 219 THR B CA 1
ATOM 3904 C C . THR B 1 219 ? -16.203 10.078 5.082 1 98.12 219 THR B C 1
ATOM 3906 O O . THR B 1 219 ? -15.938 11.242 5.383 1 98.12 219 THR B O 1
ATOM 3909 N N . VAL B 1 220 ? -17.406 9.602 5.273 1 97.12 220 VAL B N 1
ATOM 3910 C CA . VAL B 1 220 ? -18.547 10.375 5.762 1 97.12 220 VAL B CA 1
ATOM 3911 C C . VAL B 1 220 ? -18.641 10.25 7.277 1 97.12 220 VAL B C 1
ATOM 3913 O O . VAL B 1 220 ? -18.828 9.148 7.805 1 97.12 220 VAL B O 1
ATOM 3916 N N . PRO B 1 221 ? -18.547 11.375 8 1 94.44 221 PRO B N 1
ATOM 3917 C CA . PRO B 1 221 ? -18.547 11.305 9.461 1 94.44 221 PRO B CA 1
ATOM 3918 C C . PRO B 1 221 ? -19.953 11.203 10.047 1 94.44 221 PRO B C 1
ATOM 3920 O O . PRO B 1 221 ? -20.312 11.977 10.938 1 94.44 221 PRO B O 1
ATOM 3923 N N . SER B 1 222 ? -20.812 10.492 9.516 1 96.31 222 SER B N 1
ATOM 3924 C CA . SER B 1 222 ? -22.141 10.148 10.016 1 96.31 222 SER B CA 1
ATOM 3925 C C . SER B 1 222 ? -22.422 8.656 9.875 1 96.31 222 SER B C 1
ATOM 3927 O O . SER B 1 222 ? -21.766 7.969 9.078 1 96.31 222 SER B O 1
ATOM 3929 N N . LEU B 1 223 ? -23.359 8.172 10.633 1 97.62 223 LEU B N 1
ATOM 3930 C CA . LEU B 1 223 ? -23.625 6.738 10.664 1 97.62 223 LEU B CA 1
ATOM 3931 C C . LEU B 1 223 ? -24.25 6.27 9.352 1 97.62 223 LEU B C 1
ATOM 3933 O O . LEU B 1 223 ? -25.422 5.883 9.328 1 97.62 223 LEU B O 1
ATOM 3937 N N . ILE B 1 224 ? -23.516 6.164 8.359 1 97.94 224 ILE B N 1
ATOM 3938 C CA . ILE B 1 224 ? -23.984 5.801 7.031 1 97.94 224 ILE B CA 1
ATOM 3939 C C . ILE B 1 224 ? -23.984 4.281 6.879 1 97.94 224 ILE B C 1
ATOM 3941 O O . ILE B 1 224 ? -24.828 3.717 6.188 1 97.94 224 ILE B O 1
ATOM 3945 N N . LEU B 1 225 ? -23.031 3.602 7.457 1 98.69 225 LEU B N 1
ATOM 3946 C CA . LEU B 1 225 ? -22.984 2.143 7.477 1 98.69 225 LEU B CA 1
ATOM 3947 C C . LEU B 1 225 ? -23.672 1.598 8.727 1 98.69 225 LEU B C 1
ATOM 3949 O O . LEU B 1 225 ? -23.016 1.076 9.625 1 98.69 225 LEU B O 1
ATOM 3953 N N . ASN B 1 226 ? -24.984 1.745 8.719 1 98.38 226 ASN B N 1
ATOM 3954 C CA . ASN B 1 226 ? -25.828 1.28 9.812 1 98.38 226 ASN B CA 1
ATOM 3955 C C . ASN B 1 226 ? -26.234 -0.18 9.633 1 98.38 226 ASN B C 1
ATOM 3957 O O . ASN B 1 226 ? -25.781 -0.839 8.695 1 98.38 226 ASN B O 1
ATOM 3961 N N . GLN B 1 227 ? -27.078 -0.644 10.492 1 98.38 227 GLN B N 1
ATOM 3962 C CA . GLN B 1 227 ? -27.469 -2.053 10.492 1 98.38 227 GLN B CA 1
ATOM 3963 C C . GLN B 1 227 ? -28.141 -2.443 9.18 1 98.38 227 GLN B C 1
ATOM 3965 O O . GLN B 1 227 ? -27.891 -3.529 8.648 1 98.38 227 GLN B O 1
ATOM 3970 N N . ARG B 1 228 ? -28.953 -1.585 8.656 1 98.12 228 ARG B N 1
ATOM 3971 C CA . ARG B 1 228 ? -29.656 -1.846 7.41 1 98.12 228 ARG B CA 1
ATOM 3972 C C . ARG B 1 228 ? -28.688 -2.076 6.262 1 98.12 228 ARG B C 1
ATOM 3974 O O . ARG B 1 228 ? -28.859 -3.002 5.469 1 98.12 228 ARG B O 1
ATOM 3981 N N . VAL B 1 229 ? -27.703 -1.281 6.172 1 98.62 229 VAL B N 1
ATOM 3982 C CA . VAL B 1 229 ? -26.719 -1.364 5.094 1 98.62 229 VAL B CA 1
ATOM 3983 C C . VAL B 1 229 ? -25.812 -2.58 5.305 1 98.62 229 VAL B C 1
ATOM 3985 O O . VAL B 1 229 ? -25.609 -3.377 4.387 1 98.62 229 VAL B O 1
ATOM 3988 N N . LEU B 1 230 ? -25.328 -2.793 6.523 1 98.62 230 LEU B N 1
ATOM 3989 C CA . LEU B 1 230 ? -24.391 -3.857 6.855 1 98.62 230 LEU B CA 1
ATOM 3990 C C . LEU B 1 230 ? -25.031 -5.23 6.645 1 98.62 230 LEU B C 1
ATOM 3992 O O . LEU B 1 230 ? -24.344 -6.184 6.27 1 98.62 230 LEU B O 1
ATOM 3996 N N . SER B 1 231 ? -26.312 -5.305 6.844 1 98 231 SER B N 1
ATOM 3997 C CA . SER B 1 231 ? -27.016 -6.57 6.672 1 98 231 SER B CA 1
ATOM 3998 C C . SER B 1 231 ? -27 -7.02 5.215 1 98 231 SER B C 1
ATOM 4000 O O . SER B 1 231 ? -27.25 -8.188 4.918 1 98 231 SER B O 1
ATOM 4002 N N . ARG B 1 232 ? -26.734 -6.094 4.332 1 97.88 232 ARG B N 1
ATOM 4003 C CA . ARG B 1 232 ? -26.703 -6.406 2.904 1 97.88 232 ARG B CA 1
ATOM 4004 C C . ARG B 1 232 ? -25.297 -6.734 2.441 1 97.88 232 ARG B C 1
ATOM 4006 O O . ARG B 1 232 ? -25.078 -7.148 1.299 1 97.88 232 ARG B O 1
ATOM 4013 N N . MET B 1 233 ? -24.266 -6.574 3.277 1 97.81 233 MET B N 1
ATOM 4014 C CA . MET B 1 233 ? -22.875 -6.863 2.945 1 97.81 233 MET B CA 1
ATOM 4015 C C . MET B 1 233 ? -22.531 -8.312 3.266 1 97.81 233 MET B C 1
ATOM 4017 O O . MET B 1 233 ? -23.312 -9.016 3.912 1 97.81 233 MET B O 1
ATOM 4021 N N . THR B 1 234 ? -21.453 -8.781 2.734 1 96.81 234 THR B N 1
ATOM 4022 C CA . THR B 1 234 ? -20.969 -10.117 3.033 1 96.81 234 THR B CA 1
ATOM 4023 C C . THR B 1 234 ? -19.781 -10.062 3.979 1 96.81 234 THR B C 1
ATOM 4025 O O . THR B 1 234 ? -19.078 -9.047 4.047 1 96.81 234 THR B O 1
ATOM 4028 N N . PRO B 1 235 ? -19.484 -11.133 4.703 1 96.25 235 PRO B N 1
ATOM 4029 C CA . PRO B 1 235 ? -18.359 -11.172 5.633 1 96.25 235 PRO B CA 1
ATOM 4030 C C . PRO B 1 235 ? -17.016 -11.008 4.93 1 96.25 235 PRO B C 1
ATOM 4032 O O . PRO B 1 235 ? -15.992 -10.781 5.59 1 96.25 235 PRO B O 1
ATOM 4035 N N . ARG B 1 236 ? -16.969 -11.086 3.68 1 95.25 236 ARG B N 1
ATOM 4036 C CA . ARG B 1 236 ? -15.727 -10.953 2.92 1 95.25 236 ARG B CA 1
ATOM 4037 C C . ARG B 1 236 ? -15.32 -9.484 2.799 1 95.25 236 ARG B C 1
ATOM 4039 O O . ARG B 1 236 ? -14.164 -9.188 2.502 1 95.25 236 ARG B O 1
ATOM 4046 N N . THR B 1 237 ? -16.281 -8.609 3.045 1 98.06 237 THR B N 1
ATOM 4047 C CA . THR B 1 237 ? -16.047 -7.188 2.85 1 98.06 237 THR B CA 1
ATOM 4048 C C . THR B 1 237 ? -15.133 -6.633 3.945 1 98.06 237 THR B C 1
ATOM 4050 O O . THR B 1 237 ? -15.297 -6.969 5.121 1 98.06 237 THR B O 1
ATOM 4053 N N . LEU B 1 238 ? -14.125 -5.867 3.561 1 98.81 238 LEU B N 1
ATOM 4054 C CA . LEU B 1 238 ? -13.344 -5.047 4.484 1 98.81 238 LEU B CA 1
ATOM 4055 C C . LEU B 1 238 ? -13.875 -3.613 4.512 1 98.81 238 LEU B C 1
ATOM 4057 O O . LEU B 1 238 ? -14.039 -2.988 3.463 1 98.81 238 LEU B O 1
ATOM 4061 N N . ILE B 1 239 ? -14.172 -3.146 5.688 1 98.88 239 ILE B N 1
ATOM 4062 C CA . ILE B 1 239 ? -14.578 -1.752 5.836 1 98.88 239 ILE B CA 1
ATOM 4063 C C . ILE B 1 239 ? -13.438 -0.951 6.461 1 98.88 239 ILE B C 1
ATOM 4065 O O . ILE B 1 239 ? -12.945 -1.293 7.539 1 98.88 239 ILE B O 1
ATOM 4069 N N . LEU B 1 240 ? -12.969 0.043 5.746 1 98.88 240 LEU B N 1
ATOM 4070 C CA . LEU B 1 240 ? -12.031 1.038 6.266 1 98.88 240 LEU B CA 1
ATOM 4071 C C . LEU B 1 240 ? -12.734 2.379 6.469 1 98.88 240 LEU B C 1
ATOM 4073 O O . LEU B 1 240 ? -13.117 3.039 5.5 1 98.88 240 LEU B O 1
ATOM 4077 N N . ASP B 1 241 ? -12.93 2.746 7.715 1 98.81 241 ASP B N 1
ATOM 4078 C CA . ASP B 1 241 ? -13.609 3.99 8.062 1 98.81 241 ASP B CA 1
ATOM 4079 C C . ASP B 1 241 ? -12.609 5.098 8.375 1 98.81 241 ASP B C 1
ATOM 4081 O O . ASP B 1 241 ? -11.953 5.078 9.422 1 98.81 241 ASP B O 1
ATOM 4085 N N . LEU B 1 242 ? -12.523 6.082 7.469 1 98.25 242 LEU B N 1
ATOM 4086 C CA . LEU B 1 242 ? -11.523 7.141 7.547 1 98.25 242 LEU B CA 1
ATOM 4087 C C . LEU B 1 242 ? -12.117 8.406 8.164 1 98.25 242 LEU B C 1
ATOM 4089 O O . LEU B 1 242 ? -11.406 9.398 8.359 1 98.25 242 LEU B O 1
ATOM 4093 N N . ALA B 1 243 ? -13.375 8.328 8.477 1 96.31 243 ALA B N 1
ATOM 4094 C CA . ALA B 1 243 ? -14.031 9.5 9.047 1 96.31 243 ALA B CA 1
ATOM 4095 C C . ALA B 1 243 ? -13.539 9.773 10.461 1 96.31 243 ALA B C 1
ATOM 4097 O O . ALA B 1 243 ? -13.055 8.867 11.148 1 96.31 243 ALA B O 1
ATOM 4098 N N . SER B 1 244 ? -13.625 11.062 10.836 1 90.31 244 SER B N 1
ATOM 4099 C CA . SER B 1 244 ? -13.289 11.43 12.211 1 90.31 244 SER B CA 1
ATOM 4100 C C . SER B 1 244 ? -14.164 10.672 13.211 1 90.31 244 SER B C 1
ATOM 4102 O O . SER B 1 244 ? -15.312 10.336 12.914 1 90.31 244 SER B O 1
ATOM 4104 N N . ARG B 1 245 ? -13.617 10.453 14.43 1 89.44 245 ARG B N 1
ATOM 4105 C CA . ARG B 1 245 ? -14.352 9.75 15.469 1 89.44 245 ARG B CA 1
ATOM 4106 C C . ARG B 1 245 ? -15.719 10.391 15.703 1 89.44 245 ARG B C 1
ATOM 4108 O O . ARG B 1 245 ? -15.836 11.617 15.711 1 89.44 245 ARG B O 1
ATOM 4115 N N . PRO B 1 246 ? -16.656 9.508 15.836 1 93 246 PRO B N 1
ATOM 4116 C CA . PRO B 1 246 ? -16.656 8.055 16.016 1 93 246 PRO B CA 1
ATOM 4117 C C . PRO B 1 246 ? -16.703 7.293 14.703 1 93 246 PRO B C 1
ATOM 4119 O O . PRO B 1 246 ? -16.75 6.059 14.695 1 93 246 PRO B O 1
ATOM 4122 N N . GLY B 1 247 ? -16.688 7.969 13.617 1 96.06 247 GLY B N 1
ATOM 4123 C CA . GLY B 1 247 ? -16.797 7.352 12.305 1 96.06 247 GLY B CA 1
ATOM 4124 C C . GLY B 1 247 ? -18.219 7.254 11.805 1 96.06 247 GLY B C 1
ATOM 4125 O O . GLY B 1 247 ? -19.109 7.961 12.289 1 96.06 247 GLY B O 1
ATOM 4126 N N . GLY B 1 248 ? -18.344 6.449 10.727 1 98.06 248 GLY B N 1
ATOM 4127 C CA . GLY B 1 248 ? -19.672 6.309 10.133 1 98.06 248 GLY B CA 1
ATOM 4128 C C . GLY B 1 248 ? -20.125 4.867 10.031 1 98.06 248 GLY B C 1
ATOM 4129 O O . GLY B 1 248 ? -21.016 4.547 9.234 1 98.06 248 GLY B O 1
ATOM 4130 N N . THR B 1 249 ? -19.484 3.98 10.75 1 98.75 249 THR B N 1
ATOM 4131 C CA . THR B 1 249 ? -19.797 2.553 10.703 1 98.75 249 THR B CA 1
ATOM 4132 C C . THR B 1 249 ? -20.328 2.07 12.047 1 98.75 249 THR B C 1
ATOM 4134 O O . THR B 1 249 ? -19.812 2.451 13.102 1 98.75 249 THR B O 1
ATOM 4137 N N . ASP B 1 250 ? -21.406 1.321 12.039 1 98.69 250 ASP B N 1
ATOM 4138 C CA . ASP B 1 250 ? -21.781 0.558 13.219 1 98.69 250 ASP B CA 1
ATOM 4139 C C . ASP B 1 250 ? -20.844 -0.619 13.445 1 98.69 250 ASP B C 1
ATOM 4141 O O . ASP B 1 250 ? -21.141 -1.746 13.047 1 98.69 250 ASP B O 1
ATOM 4145 N N . PHE B 1 251 ? -19.781 -0.399 14.117 1 98.56 251 PHE B N 1
ATOM 4146 C CA . PHE B 1 251 ? -18.703 -1.357 14.266 1 98.56 251 PHE B CA 1
ATOM 4147 C C . PHE B 1 251 ? -19.172 -2.598 15.016 1 98.56 251 PHE B C 1
ATOM 4149 O O . PHE B 1 251 ? -18.781 -3.717 14.688 1 98.56 251 PHE B O 1
ATOM 4156 N N . LYS B 1 252 ? -19.938 -2.371 16.016 1 98.19 252 LYS B N 1
ATOM 4157 C CA . LYS B 1 252 ? -20.438 -3.494 16.812 1 98.19 252 LYS B CA 1
ATOM 4158 C C . LYS B 1 252 ? -21.266 -4.445 15.953 1 98.19 252 LYS B C 1
ATOM 4160 O O . LYS B 1 252 ? -21.078 -5.66 16.016 1 98.19 252 LYS B O 1
ATOM 4165 N N . TYR B 1 253 ? -22.203 -3.912 15.219 1 98.38 253 TYR B N 1
ATOM 4166 C CA . TYR B 1 253 ? -23.047 -4.742 14.367 1 98.38 253 TYR B CA 1
ATOM 4167 C C . TYR B 1 253 ? -22.219 -5.414 13.273 1 98.38 253 TYR B C 1
ATOM 4169 O O . TYR B 1 253 ? -22.469 -6.566 12.914 1 98.38 253 TYR B O 1
ATOM 4177 N N . ALA B 1 254 ? -21.188 -4.703 12.656 1 98.75 254 ALA B N 1
ATOM 4178 C CA . ALA B 1 254 ? -20.281 -5.301 11.672 1 98.75 254 ALA B CA 1
ATOM 4179 C C . ALA B 1 254 ? -19.609 -6.551 12.227 1 98.75 254 ALA B C 1
ATOM 4181 O O . ALA B 1 254 ? -19.578 -7.59 11.57 1 98.75 254 ALA B O 1
ATOM 4182 N N . GLU B 1 255 ? -19.094 -6.383 13.414 1 98.31 255 GLU B N 1
ATOM 4183 C CA . GLU B 1 255 ? -18.453 -7.508 14.078 1 98.31 255 GLU B CA 1
ATOM 4184 C C . GLU B 1 255 ? -19.406 -8.688 14.234 1 98.31 255 GLU B C 1
ATOM 4186 O O . GLU B 1 255 ? -19.031 -9.836 13.984 1 98.31 255 GLU B O 1
ATOM 4191 N N . LYS B 1 256 ? -20.594 -8.414 14.648 1 97.88 256 LYS B N 1
ATOM 4192 C CA . LYS B 1 256 ? -21.625 -9.445 14.805 1 97.88 256 LYS B CA 1
ATOM 4193 C C . LYS B 1 256 ? -21.859 -10.18 13.492 1 97.88 256 LYS B C 1
ATOM 4195 O O . LYS B 1 256 ? -22.141 -11.383 13.484 1 97.88 256 LYS B O 1
ATOM 4200 N N . GLN B 1 257 ? -21.766 -9.484 12.383 1 97.44 257 GLN B N 1
ATOM 4201 C CA . GLN B 1 257 ? -22.016 -10.055 11.062 1 97.44 257 GLN B CA 1
ATOM 4202 C C . GLN B 1 257 ? -20.75 -10.703 10.5 1 97.44 257 GLN B C 1
ATOM 4204 O O . GLN B 1 257 ? -20.75 -11.219 9.375 1 97.44 257 GLN B O 1
ATOM 4209 N N . GLY B 1 258 ? -19.672 -10.617 11.258 1 97.69 258 GLY B N 1
ATOM 4210 C CA . GLY B 1 258 ? -18.406 -11.18 10.797 1 97.69 258 GLY B CA 1
ATOM 4211 C C . GLY B 1 258 ? -17.688 -10.297 9.797 1 97.69 258 GLY B C 1
ATOM 4212 O O . GLY B 1 258 ? -16.812 -10.758 9.07 1 97.69 258 GLY B O 1
ATOM 4213 N N . ILE B 1 259 ? -18.109 -9.055 9.68 1 98.44 259 ILE B N 1
ATOM 4214 C CA . ILE B 1 259 ? -17.484 -8.102 8.766 1 98.44 259 ILE B CA 1
ATOM 4215 C C . ILE B 1 259 ? -16.359 -7.371 9.484 1 98.44 259 ILE B C 1
ATOM 4217 O O . ILE B 1 259 ? -16.562 -6.793 10.555 1 98.44 259 ILE B O 1
ATOM 4221 N N . LYS B 1 260 ? -15.195 -7.477 8.953 1 98.62 260 LYS B N 1
ATOM 4222 C CA . LYS B 1 260 ? -14.07 -6.734 9.516 1 98.62 260 LYS B CA 1
ATOM 4223 C C . LYS B 1 260 ? -14.188 -5.242 9.211 1 98.62 260 LYS B C 1
ATOM 4225 O O . LYS B 1 260 ? -14.156 -4.836 8.047 1 98.62 260 LYS B O 1
ATOM 4230 N N . ALA B 1 261 ? -14.383 -4.438 10.195 1 98.81 261 ALA B N 1
ATOM 4231 C CA . ALA B 1 261 ? -14.484 -2.984 10.086 1 98.81 261 ALA B CA 1
ATOM 4232 C C . ALA B 1 261 ? -13.469 -2.287 10.984 1 98.81 261 ALA B C 1
ATOM 4234 O O . ALA B 1 261 ? -13.406 -2.559 12.188 1 98.81 261 ALA B O 1
ATOM 4235 N N . LEU B 1 262 ? -12.656 -1.375 10.398 1 98.69 262 LEU B N 1
ATOM 4236 C CA . LEU B 1 262 ? -11.586 -0.705 11.125 1 98.69 262 LEU B CA 1
ATOM 4237 C C . LEU B 1 262 ? -11.75 0.81 11.062 1 98.69 262 LEU B C 1
ATOM 4239 O O . LEU B 1 262 ? -11.898 1.378 9.977 1 98.69 262 LEU B O 1
ATOM 4243 N N . LEU B 1 263 ? -11.789 1.419 12.18 1 97.94 263 LEU B N 1
ATOM 4244 C CA . LEU B 1 263 ? -11.602 2.865 12.227 1 97.94 263 LEU B CA 1
ATOM 4245 C C . LEU B 1 263 ? -10.133 3.229 12.039 1 97.94 263 LEU B C 1
ATOM 4247 O O . LEU B 1 263 ? -9.258 2.641 12.672 1 97.94 263 LEU B O 1
ATOM 4251 N N . ALA B 1 264 ? -9.836 4.148 11.078 1 96.38 264 ALA B N 1
ATOM 4252 C CA . ALA B 1 264 ? -8.445 4.41 10.703 1 96.38 264 ALA B CA 1
ATOM 4253 C C . ALA B 1 264 ? -8.117 5.898 10.82 1 96.38 264 ALA B C 1
ATOM 4255 O O . ALA B 1 264 ? -7.914 6.578 9.812 1 96.38 264 ALA B O 1
ATOM 4256 N N . PRO B 1 265 ? -7.941 6.43 11.984 1 90.5 265 PRO B N 1
ATOM 4257 C CA . PRO B 1 265 ? -7.574 7.84 12.156 1 90.5 265 PRO B CA 1
ATOM 4258 C C . PRO B 1 265 ? -6.07 8.07 12.055 1 90.5 265 PRO B C 1
ATOM 4260 O O . PRO B 1 265 ? -5.281 7.137 12.219 1 90.5 265 PRO B O 1
ATOM 4263 N N . GLY B 1 266 ? -5.676 9.305 11.758 1 91.94 266 GLY B N 1
ATOM 4264 C CA . GLY B 1 266 ? -4.305 9.766 11.914 1 91.94 266 GLY B CA 1
ATOM 4265 C C . GLY B 1 266 ? -3.334 9.102 10.961 1 91.94 266 GLY B C 1
ATOM 4266 O O . GLY B 1 266 ? -2.146 8.977 11.266 1 91.94 266 GLY B O 1
ATOM 4267 N N . LEU B 1 267 ? -3.801 8.648 9.773 1 95.88 267 LEU B N 1
ATOM 4268 C CA . LEU B 1 267 ? -2.996 7.863 8.852 1 95.88 267 LEU B CA 1
ATOM 4269 C C . LEU B 1 267 ? -1.778 8.648 8.375 1 95.88 267 LEU B C 1
ATOM 4271 O O . LEU B 1 267 ? -0.675 8.109 8.297 1 95.88 267 LEU B O 1
ATOM 4275 N N . PRO B 1 268 ? -1.913 9.969 8.133 1 96.31 268 PRO B N 1
ATOM 4276 C CA . PRO B 1 268 ? -0.741 10.719 7.676 1 96.31 268 PRO B CA 1
ATOM 4277 C C . PRO B 1 268 ? 0.411 10.68 8.672 1 96.31 268 PRO B C 1
ATOM 4279 O O . PRO B 1 268 ? 1.564 10.477 8.289 1 96.31 268 PRO B O 1
ATOM 4282 N N . GLY B 1 269 ? 0.085 10.812 10 1 94.75 269 GLY B N 1
ATOM 4283 C CA . GLY B 1 269 ? 1.112 10.758 11.023 1 94.75 269 GLY B CA 1
ATOM 4284 C C . GLY B 1 269 ? 1.712 9.375 11.195 1 94.75 269 GLY B C 1
ATOM 4285 O O . GLY B 1 269 ? 2.867 9.242 11.602 1 94.75 269 GLY B O 1
ATOM 4286 N N . ILE B 1 270 ? 0.985 8.391 10.82 1 94.88 270 ILE B N 1
ATOM 4287 C CA . ILE B 1 270 ? 1.396 7 11 1 94.88 270 ILE B CA 1
ATOM 4288 C C . ILE B 1 270 ? 2.295 6.574 9.844 1 94.88 270 ILE B C 1
ATOM 4290 O O . ILE B 1 270 ? 3.354 5.977 10.062 1 94.88 270 ILE B O 1
ATOM 4294 N N . VAL B 1 271 ? 1.989 6.977 8.57 1 96.75 271 VAL B N 1
ATOM 4295 C CA . VAL B 1 271 ? 2.65 6.336 7.434 1 96.75 271 VAL B CA 1
ATOM 4296 C C . VAL B 1 271 ? 3.689 7.285 6.84 1 96.75 271 VAL B C 1
ATOM 4298 O O . VAL B 1 271 ? 4.66 6.844 6.219 1 96.75 271 VAL B O 1
ATOM 4301 N N . ALA B 1 272 ? 3.445 8.562 6.973 1 98 272 ALA B N 1
ATOM 4302 C CA . ALA B 1 272 ? 4.332 9.531 6.328 1 98 272 ALA B CA 1
ATOM 4303 C C . ALA B 1 272 ? 4.465 10.797 7.172 1 98 272 ALA B C 1
ATOM 4305 O O . ALA B 1 272 ? 4.172 11.898 6.699 1 98 272 ALA B O 1
ATOM 4306 N N . PRO B 1 273 ? 4.965 10.688 8.375 1 96.62 273 PRO B N 1
ATOM 4307 C CA . PRO B 1 273 ? 5.035 11.852 9.258 1 96.62 273 PRO B CA 1
ATOM 4308 C C . PRO B 1 273 ? 5.867 12.992 8.672 1 96.62 273 PRO B C 1
ATOM 4310 O O . PRO B 1 273 ? 5.57 14.164 8.914 1 96.62 273 PRO B O 1
ATOM 4313 N N . LYS B 1 274 ? 6.902 12.688 7.93 1 97.25 274 LYS B N 1
ATOM 4314 C CA . LYS B 1 274 ? 7.715 13.727 7.309 1 97.25 274 LYS B CA 1
ATOM 4315 C C . LYS B 1 274 ? 6.902 14.531 6.301 1 97.25 274 LYS B C 1
ATOM 4317 O O . LYS B 1 274 ? 6.844 15.766 6.379 1 97.25 274 LYS B O 1
ATOM 4322 N N . THR B 1 275 ? 6.203 13.82 5.414 1 97.69 275 THR B N 1
ATOM 4323 C CA . THR B 1 275 ? 5.359 14.5 4.434 1 97.69 275 THR B CA 1
ATOM 4324 C C . THR B 1 275 ? 4.238 15.273 5.121 1 97.69 275 THR B C 1
ATOM 4326 O O . THR B 1 275 ? 3.973 16.422 4.781 1 97.69 275 THR B O 1
ATOM 4329 N N . ALA B 1 276 ? 3.594 14.625 6.07 1 97.38 276 ALA B N 1
ATOM 4330 C CA . ALA B 1 276 ? 2.494 15.258 6.793 1 97.38 276 ALA B CA 1
ATOM 4331 C C . ALA B 1 276 ? 2.959 16.531 7.492 1 97.38 276 ALA B C 1
ATOM 4333 O O . ALA B 1 276 ? 2.271 17.547 7.449 1 97.38 276 ALA B O 1
ATOM 4334 N N . GLY B 1 277 ? 4.148 16.469 8.141 1 97.38 277 GLY B N 1
ATOM 4335 C CA . GLY B 1 277 ? 4.719 17.641 8.789 1 97.38 277 GLY B CA 1
ATOM 4336 C C . GLY B 1 277 ? 5.055 18.75 7.809 1 97.38 277 GLY B C 1
ATOM 4337 O O . GLY B 1 277 ? 4.82 19.938 8.094 1 97.38 277 GLY B O 1
ATOM 4338 N N . GLN B 1 278 ? 5.566 18.391 6.66 1 97.81 278 GLN B N 1
ATOM 4339 C CA . GLN B 1 278 ? 5.941 19.375 5.648 1 97.81 278 GLN B CA 1
ATOM 4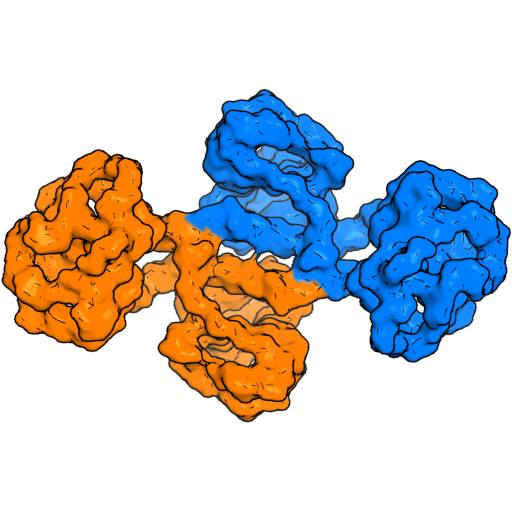340 C C . GLN B 1 278 ? 4.711 20.078 5.086 1 97.81 278 GLN B C 1
ATOM 4342 O O . GLN B 1 278 ? 4.762 21.266 4.777 1 97.81 278 GLN B O 1
ATOM 4347 N N . ILE B 1 279 ? 3.637 19.359 4.926 1 97.56 279 ILE B N 1
ATOM 4348 C CA . ILE B 1 279 ? 2.387 19.953 4.461 1 97.56 279 ILE B CA 1
ATOM 4349 C C . ILE B 1 279 ? 1.962 21.078 5.418 1 97.56 279 ILE B C 1
ATOM 4351 O O . ILE B 1 279 ? 1.68 22.188 4.988 1 97.56 279 ILE B O 1
ATOM 4355 N N . ILE B 1 280 ? 1.961 20.766 6.715 1 97.19 280 ILE B N 1
ATOM 4356 C CA . ILE B 1 280 ? 1.565 21.75 7.727 1 97.19 280 ILE B CA 1
ATOM 4357 C C . ILE B 1 280 ? 2.561 22.906 7.746 1 97.19 280 ILE B C 1
ATOM 4359 O O . ILE B 1 280 ? 2.164 24.078 7.762 1 97.19 280 ILE B O 1
ATOM 4363 N N . ALA B 1 281 ? 3.854 22.562 7.688 1 97.69 281 ALA B N 1
ATOM 4364 C CA . ALA B 1 281 ? 4.922 23.562 7.746 1 97.69 281 ALA B CA 1
ATOM 4365 C C . ALA B 1 281 ? 4.809 24.547 6.598 1 97.69 281 ALA B C 1
ATOM 4367 O O . ALA B 1 281 ? 4.977 25.766 6.793 1 97.69 281 ALA B O 1
ATOM 4368 N N . ASN B 1 282 ? 4.551 24.062 5.453 1 96.88 282 ASN B N 1
ATOM 4369 C CA . ASN B 1 282 ? 4.449 24.906 4.277 1 96.88 282 ASN B CA 1
ATOM 4370 C C . ASN B 1 282 ? 3.279 25.891 4.391 1 96.88 282 ASN B C 1
ATOM 4372 O O . ASN B 1 282 ? 3.418 27.062 4.066 1 96.88 282 ASN B O 1
ATOM 4376 N N . VAL B 1 283 ? 2.15 25.406 4.809 1 96 283 VAL B N 1
ATOM 4377 C CA . VAL B 1 283 ? 0.981 26.266 4.961 1 96 283 VAL B CA 1
ATOM 4378 C C . VAL B 1 283 ? 1.223 27.266 6.078 1 96 283 VAL B C 1
ATOM 4380 O O . VAL B 1 283 ? 0.928 28.453 5.926 1 96 283 VAL B O 1
ATOM 4383 N N . LEU B 1 284 ? 1.812 26.828 7.227 1 96.69 284 LEU B N 1
ATOM 4384 C CA . LEU B 1 284 ? 2.113 27.703 8.352 1 96.69 284 LEU B CA 1
ATOM 4385 C C . LEU B 1 284 ? 3.066 28.812 7.938 1 96.69 284 LEU B C 1
ATOM 4387 O O . LEU B 1 284 ? 2.893 29.969 8.344 1 96.69 284 LEU B O 1
ATOM 4391 N N . SER B 1 285 ? 4.098 28.438 7.184 1 96.75 285 SER B N 1
ATOM 4392 C CA . SER B 1 285 ? 5.062 29.422 6.707 1 96.75 285 SER B CA 1
ATOM 4393 C C . SER B 1 285 ? 4.367 30.562 5.969 1 96.75 285 SER B C 1
ATOM 4395 O O . SER B 1 285 ? 4.68 31.734 6.195 1 96.75 285 SER B O 1
ATOM 4397 N N . LYS B 1 286 ? 3.426 30.234 5.148 1 94.88 286 LYS B N 1
ATOM 4398 C CA . LYS B 1 286 ? 2.684 31.25 4.398 1 94.88 286 LYS B CA 1
ATOM 4399 C C . LYS B 1 286 ? 1.807 32.094 5.324 1 94.88 286 LYS B C 1
ATOM 4401 O O . LYS B 1 286 ? 1.763 33.312 5.207 1 94.88 286 LYS B O 1
ATOM 4406 N N . LEU B 1 287 ? 1.102 31.453 6.234 1 95.5 287 LEU B N 1
ATOM 4407 C CA . LEU B 1 287 ? 0.215 32.156 7.164 1 95.5 287 LEU B CA 1
ATOM 4408 C C . LEU B 1 287 ? 1.002 33.094 8.055 1 95.5 287 LEU B C 1
ATOM 4410 O O . LEU B 1 287 ? 0.559 34.219 8.312 1 95.5 287 LEU B O 1
ATOM 4414 N N . LEU B 1 288 ? 2.164 32.688 8.508 1 96.44 288 LEU B N 1
ATOM 4415 C CA . LEU B 1 288 ? 3.008 33.5 9.383 1 96.44 288 LEU B CA 1
ATOM 4416 C C . LEU B 1 288 ? 3.609 34.656 8.625 1 96.44 288 LEU B C 1
ATOM 4418 O O . LEU B 1 288 ? 3.756 35.75 9.18 1 96.44 288 LEU B O 1
ATOM 4422 N N . ALA B 1 289 ? 3.939 34.406 7.367 1 94.69 289 ALA B N 1
ATOM 4423 C CA . ALA B 1 289 ? 4.426 35.5 6.527 1 94.69 289 ALA B CA 1
ATOM 4424 C C . ALA B 1 289 ? 3.355 36.594 6.359 1 94.69 289 ALA B C 1
ATOM 4426 O O . ALA B 1 289 ? 3.664 37.781 6.367 1 94.69 289 ALA B O 1
ATOM 4427 N N . ASP B 1 290 ? 2.117 36.125 6.18 1 92.69 290 ASP B N 1
ATOM 4428 C CA . ASP B 1 290 ? 1.001 37.062 6.059 1 92.69 290 ASP B CA 1
ATOM 4429 C C . ASP B 1 290 ? 0.794 37.844 7.355 1 92.69 290 ASP B C 1
ATOM 4431 O O . ASP B 1 290 ? 0.476 39.031 7.328 1 92.69 290 ASP B O 1
ATOM 4435 N N . LEU B 1 291 ? 0.883 37.125 8.5 1 90.31 291 LEU B N 1
ATOM 4436 C CA . LEU B 1 291 ? 0.778 37.781 9.805 1 90.31 291 LEU B CA 1
ATOM 4437 C C . LEU B 1 291 ? 1.835 38.875 9.961 1 90.31 291 LEU B C 1
ATOM 4439 O O . LEU B 1 291 ? 1.55 39.938 10.484 1 90.31 291 LEU B O 1
ATOM 4443 N N . LYS B 1 292 ? 3.029 38.594 9.555 1 89.38 292 LYS B N 1
ATOM 4444 C CA . LYS B 1 292 ? 4.133 39.531 9.648 1 89.38 292 LYS B CA 1
ATOM 4445 C C . LYS B 1 292 ? 3.84 40.781 8.828 1 89.38 292 LYS B C 1
ATOM 4447 O O . LYS B 1 292 ? 4.125 41.906 9.266 1 89.38 292 LYS B O 1
ATOM 4452 N N . LYS B 1 293 ? 3.201 40.625 7.695 1 87.25 293 LYS B N 1
ATOM 4453 C CA . LYS B 1 293 ? 2.877 41.75 6.82 1 87.25 293 LYS B CA 1
ATOM 4454 C C . LYS B 1 293 ? 1.788 42.625 7.434 1 87.25 293 LYS B C 1
ATOM 4456 O O . LYS B 1 293 ? 1.803 43.875 7.27 1 87.25 293 LYS B O 1
ATOM 4461 N N . GLU B 1 294 ? 0.905 41.969 8.117 1 81.56 294 GLU B N 1
ATOM 4462 C CA . GLU B 1 294 ? -0.202 42.688 8.719 1 81.56 294 GLU B CA 1
ATOM 4463 C C . GLU B 1 294 ? 0.252 43.469 9.953 1 81.56 294 GLU B C 1
ATOM 4465 O O . GLU B 1 294 ? -0.368 44.469 10.344 1 81.56 294 GLU B O 1
ATOM 4470 N N . GLY B 1 295 ? 1.112 42.906 10.758 1 68.94 295 GLY B N 1
ATOM 4471 C CA . GLY B 1 295 ? 1.613 43.594 11.945 1 68.94 295 GLY B CA 1
ATOM 4472 C C . GLY B 1 295 ? 2.629 44.656 11.648 1 68.94 295 GLY B C 1
ATOM 4473 O O . GLY B 1 295 ? 2.939 45.5 12.508 1 68.94 295 GLY B O 1
ATOM 4474 N N . ARG B 1 296 ? 3.344 44.656 10.406 1 50 296 ARG B N 1
ATOM 4475 C CA . ARG B 1 296 ? 4.168 45.812 10.008 1 50 296 ARG B CA 1
ATOM 4476 C C . ARG B 1 296 ? 3.326 46.875 9.32 1 50 296 ARG B C 1
ATOM 4478 O O . ARG B 1 296 ? 2.287 46.562 8.727 1 50 296 ARG B O 1
#

InterPro domains:
  IPR007698 Alanine dehydrogenase/pyridine nucleotide transhydrogenase, NAD(H)-binding domain [PF01262] (152-294)
  IPR014215 Dipicolinic acid synthetase subunit A [TIGR02853] (5-289)
  IPR031629 Dipicolinate synthase subunit A, N-terminal [PF16924] (7-123)
  IPR036291 NAD(P)-binding domain superfamily [SSF51735] (133-269)

Secondary structure (DSSP, 8-state):
--TT-EEEEE-B-HHHHHHHHHHHHTT-EEEEES-TT--SPPTTEEEE-GGGS-GGG-SEEE--TT-B-TT-EEPBSS-SS-EE--HHHHHTS-TT-EEEESS--HHHHHHHHHHT-EEEEGGGSHHHHHHHHHHHHHHHHHHHHHT-SS-STT-EEEEE--SHHHHHHHHHHHHTT-EEEEEESSHHHHHHHHHTTSEEEEGGGGGGG-TT-SEEEE--SS--B-HHHHTTS-TT-EEEE-SSTT-SB-HHHHHHTT-EEEE---HHHHH-HHHHHHHHHHHHHHHHHHHHHHH-/--TT-EEEEE-B-HHHHHHHHHHHHTT-EEEEES-TT--SPPTTEEEE-GGGS-GGG-SEEE--TT-B-TT-EEPBSS-SS-EE--HHHHHTS-TT-EEEESS--HHHHHHHHHHT-EEEEGGGSHHHHHHHHHHHHHHHHHHHHHT-SS-STT-EEEEE--SHHHHHHHHHHHHTT-EEEEEESSHHHHHHHHHTTSEEEEGGGGGGG-TT-SEEEE--SS--B-HHHHTTS-TT-EEEE-SSTT-SB-HHHHHHTT-EEEE---HHHHH-HHHHHHHHHHHHHHHHHHHHHHH-

pLDDT: mean 95.99, std 4.97, range [50.0, 98.94]

Solvent-accessible surface area (backbone atoms only — not comparable to full-atom values): 29655 Å² total; per-residue (Å²): 118,36,65,87,41,27,34,36,40,41,31,20,55,73,29,43,54,39,30,51,53,52,42,39,74,29,46,27,40,36,37,34,20,39,44,83,64,52,78,79,76,60,75,73,52,44,81,42,55,70,88,67,55,64,37,65,62,27,43,30,39,38,41,21,55,74,24,49,42,84,85,24,40,35,58,41,74,31,33,93,66,88,42,67,64,48,51,72,53,54,54,45,27,42,76,78,20,35,36,37,22,25,44,81,48,72,45,58,53,47,38,31,54,75,46,59,32,52,73,45,50,48,60,73,35,66,67,51,39,40,61,47,23,54,35,33,40,53,34,49,50,39,49,51,42,72,71,37,46,42,46,64,48,71,28,34,32,37,30,34,34,63,52,65,46,29,45,49,42,50,53,48,46,37,69,56,46,22,49,42,34,38,26,29,84,49,69,68,46,37,50,48,34,44,72,72,72,40,43,53,43,54,46,91,51,44,62,80,67,36,63,74,36,41,35,38,38,35,51,41,67,44,73,70,40,31,70,77,39,51,71,44,40,48,49,78,21,37,35,42,27,54,16,59,86,88,25,16,56,44,53,70,60,31,51,75,61,53,22,53,63,43,80,51,71,66,31,23,66,71,34,10,21,54,44,47,10,40,55,53,27,55,53,48,53,52,53,49,47,51,50,51,56,67,77,96,119,36,64,88,41,28,34,36,39,41,31,20,56,72,30,44,54,38,30,51,52,52,43,40,74,30,47,26,41,36,38,33,22,38,45,81,63,51,78,79,77,62,77,71,53,44,81,44,54,70,89,67,54,64,38,65,63,28,44,30,37,38,41,20,54,73,26,50,41,83,85,24,40,34,58,40,74,30,33,90,64,88,41,67,64,50,51,72,52,54,54,44,27,43,77,79,20,36,36,37,20,24,44,81,48,70,45,58,53,49,37,31,54,75,45,60,33,52,73,45,48,49,59,75,34,65,68,51,38,41,60,47,23,54,33,33,40,53,33,48,50,39,49,52,43,73,72,37,46,42,45,63,48,73,28,34,32,38,31,35,33,62,52,64,45,29,46,49,40,50,54,47,45,38,70,54,46,23,48,42,32,37,26,28,84,50,69,67,46,38,51,48,34,45,73,72,71,40,44,53,43,54,45,91,51,46,62,80,67,36,62,75,37,40,36,38,39,35,52,42,66,43,73,71,42,31,69,77,39,52,71,44,40,48,51,78,22,37,35,44,26,54,16,58,87,88,25,16,56,44,54,69,61,32,50,76,63,52,21,54,63,43,82,50,71,66,30,24,66,71,32,10,20,53,44,46,10,41,56,53,26,55,54,46,54,52,53,50,46,51,48,53,57,68,75,95

Radius of gyration: 28.86 Å; Cα contacts (8 Å, |Δi|>4): 1311; chains: 2; bounding box: 60×91×60 Å

Sequence (592 aa):
MLTGLTIAIIGGDARQLEIIRKLTEQHADIYLAGFDQLDDGFTGTVKCKIDEIPFPKIDSIILPVSATTGEGVVSTVFSNEEVVLKQSYLEQTPEHCVIYSGISNAYLEGIASEAGRKLVKLFERDDIAIFNSIPTVEGTIMMAIQHTDYTIHGSNVAVLGMGRTGMTIARTFAALGAKVKVGARSSSHLARISEMGLFPFQIEEITDHVNDIDICINTVPSLILNQRVLSRMTPRTLILDLASRPGGTDFKYAEKQGIKALLAPGLPGIVAPKTAGQIIANVLSKLLADLKKEGRMLTGLTIAIIGGDARQLEIIRKLTEQHADIYLAGFDQLDDGFTGTVKCKIDEIPFPKIDSIILPVSATTGEGVVSTVFSNEEVVLKQSYLEQTPEHCVIYSGISNAYLEGIASEAGRKLVKLFERDDIAIFNSIPTVEGTIMMAIQHTDYTIHGSNVAVLGMGRTGMTIARTFAALGAKVKVGARSSSHLARISEMGLFPFQIEEITDHVNDIDICINTVPSLILNQRVLSRMTPRTLILDLASRPGGTDFKYAEKQGIKALLAPGLPGIVAPKTAGQIIANVLSKLLADLKKEGR